Protein 4D6G (pdb70)

Structure (mmCIF, N/CA/C/O backbone):
data_4D6G
#
_entry.id   4D6G
#
_cell.length_a   92.250
_cell.length_b   154.020
_cell.length_c   96.660
_cell.angle_alpha   90.00
_cell.angle_beta   90.00
_cell.angle_gamma   90.00
#
_symmetry.space_group_name_H-M   'C 2 2 21'
#
loop_
_entity.id
_entity.type
_entity.pdbx_description
1 polymer 'GLYCOSIDE HYDROLASE'
2 branched alpha-L-fucopyranose-(1-2)-[2-acetamido-2-deoxy-alpha-D-galactopyranose-(1-3)]alpha-D-galactopyranose
3 non-polymer 1,2-ETHANEDIOL
4 water water
#
loop_
_atom_site.group_PDB
_atom_site.id
_atom_site.type_symbol
_atom_site.label_atom_id
_atom_site.label_alt_id
_atom_site.label_comp_id
_atom_site.label_asym_id
_atom_site.label_entity_id
_atom_site.label_seq_id
_atom_site.pdbx_PDB_ins_code
_atom_site.Cartn_x
_atom_site.Cartn_y
_atom_site.Cartn_z
_atom_site.occupancy
_atom_site.B_iso_or_equiv
_atom_site.auth_seq_id
_atom_site.auth_comp_id
_atom_site.auth_asym_id
_atom_site.auth_atom_id
_atom_site.pdbx_PDB_model_num
ATOM 1 N N . GLU A 1 1 ? 44.079 6.074 -16.678 1.00 26.92 421 GLU A N 1
ATOM 2 C CA . GLU A 1 1 ? 43.562 6.726 -15.434 1.00 25.70 421 GLU A CA 1
ATOM 3 C C . GLU A 1 1 ? 44.360 6.286 -14.201 1.00 24.78 421 GLU A C 1
ATOM 4 O O . GLU A 1 1 ? 44.679 5.111 -14.016 1.00 26.26 421 GLU A O 1
ATOM 6 N N . VAL A 1 2 ? 44.675 7.253 -13.356 1.00 22.65 422 VAL A N 1
ATOM 7 C CA . VAL A 1 2 ? 45.368 7.019 -12.100 1.00 20.74 422 VAL A CA 1
ATOM 8 C C . VAL A 1 2 ? 44.318 6.596 -11.062 1.00 18.85 422 VAL A C 1
ATOM 9 O O . VAL A 1 2 ? 43.209 7.137 -11.061 1.00 18.56 422 VAL A O 1
ATOM 13 N N . ASP A 1 3 ? 44.644 5.652 -10.182 1.00 16.93 423 ASP A N 1
ATOM 14 C CA . ASP A 1 3 ? 43.696 5.237 -9.148 1.00 16.57 423 ASP A CA 1
ATOM 15 C C . ASP A 1 3 ? 43.239 6.464 -8.343 1.00 14.97 423 ASP A C 1
ATOM 16 O O . ASP A 1 3 ? 44.047 7.281 -7.911 1.00 14.38 423 ASP A O 1
ATOM 21 N N . LYS A 1 4 ? 41.937 6.575 -8.129 1.00 13.93 424 LYS A N 1
ATOM 22 C CA . LYS A 1 4 ? 41.366 7.668 -7.344 1.00 13.31 424 LYS A CA 1
ATOM 23 C C . LYS A 1 4 ? 41.761 7.586 -5.884 1.00 11.72 424 LYS A C 1
ATOM 24 O O . LYS A 1 4 ? 41.763 6.491 -5.300 1.00 13.02 424 LYS A O 1
ATOM 30 N N . ARG A 1 5 ? 42.034 8.732 -5.264 1.00 10.07 425 ARG A N 1
ATOM 31 C CA . ARG A 1 5 ? 42.428 8.734 -3.869 1.00 10.55 425 ARG A CA 1
ATOM 32 C C . ARG A 1 5 ? 41.280 8.483 -2.896 1.00 10.42 425 ARG A C 1
ATOM 33 O O . ARG A 1 5 ? 41.513 8.086 -1.759 1.00 11.68 425 ARG A O 1
ATOM 41 N N . ARG A 1 6 ? 40.055 8.732 -3.352 1.00 9.77 426 ARG A N 1
ATOM 42 C CA . ARG A 1 6 ? 38.844 8.435 -2.590 1.00 10.04 426 ARG A CA 1
ATOM 43 C C . ARG A 1 6 ? 37.700 8.300 -3.576 1.00 9.56 426 ARG A C 1
ATOM 44 O O . ARG A 1 6 ? 37.787 8.736 -4.725 1.00 9.78 426 ARG A O 1
ATOM 52 N N . GLU A 1 7 ? 36.617 7.683 -3.118 1.00 10.13 427 GLU A N 1
ATOM 53 C CA . GLU A 1 7 ? 35.373 7.656 -3.869 1.00 10.15 427 GLU A CA 1
ATOM 54 C C . GLU A 1 7 ? 34.506 8.822 -3.418 1.00 9.55 427 GLU A C 1
ATOM 55 O O . GLU A 1 7 ? 34.500 9.179 -2.231 1.00 10.15 427 GLU A O 1
ATOM 61 N N . ILE A 1 8 ? 33.800 9.395 -4.381 1.00 9.20 428 ILE A N 1
ATOM 62 C CA . ILE A 1 8 ? 32.783 10.400 -4.118 1.00 8.39 428 ILE A CA 1
ATOM 63 C C . ILE A 1 8 ? 31.602 10.010 -4.995 1.00 8.17 428 ILE A C 1
ATOM 64 O O . ILE A 1 8 ? 31.684 10.101 -6.198 1.00 9.64 428 ILE A O 1
ATOM 69 N N . ASN A 1 9 ? 30.532 9.512 -4.381 1.00 7.76 429 ASN A N 1
ATOM 70 C CA . ASN A 1 9 ? 29.323 9.135 -5.103 1.00 7.75 429 ASN A CA 1
ATOM 71 C C . ASN A 1 9 ? 28.168 8.997 -4.115 1.00 7.61 429 ASN A C 1
ATOM 72 O O . ASN A 1 9 ? 28.314 9.324 -2.939 1.00 7.71 429 ASN A O 1
ATOM 77 N N . ASN A 1 10 ? 27.025 8.524 -4.583 1.00 7.56 430 ASN A N 1
ATOM 78 C CA . ASN A 1 10 ? 25.869 8.447 -3.706 1.00 7.51 430 ASN A CA 1
ATOM 79 C C . ASN A 1 10 ? 26.107 7.599 -2.462 1.00 7.86 430 ASN A C 1
ATOM 80 O O . ASN A 1 10 ? 25.614 7.923 -1.380 1.00 7.87 430 ASN A O 1
ATOM 85 N N . GLU A 1 11 ? 26.848 6.506 -2.603 1.00 8.33 431 GLU A N 1
ATOM 86 C CA . GLU A 1 11 ? 27.158 5.634 -1.478 1.00 9.07 431 GLU A CA 1
ATOM 87 C C . GLU A 1 11 ? 28.308 6.141 -0.619 1.00 8.95 431 GLU A C 1
ATOM 88 O O . GLU A 1 11 ? 28.446 5.752 0.535 1.00 10.44 431 GLU A O 1
ATOM 94 N N . HIS A 1 12 ? 29.117 7.034 -1.198 1.00 8.64 432 HIS A N 1
ATOM 95 C CA . HIS A 1 12 ? 30.284 7.649 -0.557 1.00 8.87 432 HIS A CA 1
ATOM 96 C C . HIS A 1 12 ? 30.195 9.163 -0.705 1.00 7.74 432 HIS A C 1
ATOM 97 O O . HIS A 1 12 ? 30.990 9.765 -1.425 1.00 8.98 432 HIS A O 1
ATOM 104 N N . PRO A 1 13 ? 29.196 9.772 -0.071 1.00 7.19 433 PRO A N 1
ATOM 105 C CA . PRO A 1 13 ? 29.052 11.204 -0.210 1.00 6.87 433 PRO A CA 1
ATOM 106 C C . PRO A 1 13 ? 30.188 11.943 0.503 1.00 6.55 433 PRO A C 1
ATOM 107 O O . PRO A 1 13 ? 31.030 11.321 1.176 1.00 7.50 433 PRO A O 1
ATOM 111 N N . LEU A 1 14 ? 30.223 13.256 0.332 1.00 6.48 434 LEU A N 1
ATOM 112 C CA . LEU A 1 14 ? 31.313 14.048 0.863 1.00 6.17 434 LEU A CA 1
ATOM 113 C C . LEU A 1 14 ? 30.784 15.297 1.567 1.00 6.06 434 LEU A C 1
ATOM 114 O O . LEU A 1 14 ? 30.091 16.117 0.945 1.00 6.58 434 LEU A O 1
ATOM 119 N N . LEU A 1 15 ? 31.158 15.455 2.832 1.00 5.89 435 LEU A N 1
ATOM 120 C CA . LEU A 1 15 ? 30.950 16.684 3.597 1.00 6.14 435 LEU A CA 1
ATOM 121 C C . LEU A 1 15 ? 32.294 17.368 3.737 1.00 6.20 435 LEU A C 1
ATOM 122 O O . LEU A 1 15 ? 33.202 16.840 4.370 1.00 6.99 435 LEU A O 1
ATOM 127 N N . MET A 1 16 ? 32.422 18.530 3.107 1.00 6.07 436 MET A N 1
ATOM 128 C CA . MET A 1 16 ? 33.595 19.344 3.258 1.00 5.96 436 MET A CA 1
ATOM 129 C C . MET A 1 16 ? 33.538 20.044 4.616 1.00 6.43 436 MET A C 1
ATOM 130 O O . MET A 1 16 ? 32.486 20.536 5.006 1.00 6.63 436 MET A O 1
ATOM 135 N N A MET A 1 17 ? 34.677 20.087 5.323 0.50 5.75 437 MET A N 1
ATOM 136 N N B MET A 1 17 ? 34.685 20.126 5.289 0.50 6.70 437 MET A N 1
ATOM 137 C CA A MET A 1 17 ? 34.773 20.647 6.676 0.50 5.95 437 MET A CA 1
ATOM 138 C CA B MET A 1 17 ? 34.776 20.643 6.643 0.50 7.68 437 MET A CA 1
ATOM 139 C C A MET A 1 17 ? 35.759 21.815 6.634 0.50 5.90 437 MET A C 1
ATOM 140 C C B MET A 1 17 ? 35.760 21.812 6.633 0.50 6.87 437 MET A C 1
ATOM 141 O O A MET A 1 17 ? 36.963 21.617 6.744 0.50 6.73 437 MET A O 1
ATOM 142 O O B MET A 1 17 ? 36.962 21.609 6.758 0.50 7.55 437 MET A O 1
ATOM 151 N N . PRO A 1 18 ? 35.268 23.039 6.438 1.00 6.75 438 PRO A N 1
ATOM 152 C CA . PRO A 1 18 ? 36.166 24.177 6.213 1.00 6.44 438 PRO A CA 1
ATOM 153 C C . PRO A 1 18 ? 36.881 24.653 7.458 1.00 6.26 438 PRO A C 1
ATOM 154 O O . PRO A 1 18 ? 36.289 24.719 8.547 1.00 7.78 438 PRO A O 1
ATOM 158 N N . LEU A 1 19 ? 38.147 25.029 7.268 1.00 6.48 439 LEU A N 1
ATOM 159 C CA . LEU A 1 19 ? 38.980 25.663 8.287 1.00 6.55 439 LEU A CA 1
ATOM 160 C C . LEU A 1 19 ? 39.662 26.848 7.606 1.00 5.99 439 LEU A C 1
ATOM 161 O O . LEU A 1 19 ? 40.418 26.662 6.647 1.00 6.22 439 LEU A O 1
ATOM 166 N N . TYR A 1 20 ? 39.362 28.064 8.075 1.00 5.61 440 TYR A N 1
ATOM 167 C CA . TYR A 1 20 ? 39.815 29.312 7.465 1.00 5.63 440 TYR A CA 1
ATOM 168 C C . TYR A 1 20 ? 40.995 29.894 8.237 1.00 5.71 440 TYR A C 1
ATOM 169 O O . TYR A 1 20 ? 40.880 30.189 9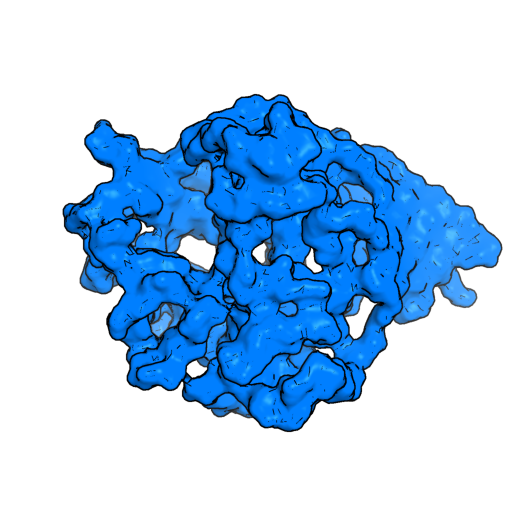.422 1.00 6.18 440 TYR A O 1
ATOM 178 N N . ALA A 1 21 ? 42.124 30.041 7.546 1.00 6.07 441 ALA A N 1
ATOM 179 C CA . ALA A 1 21 ? 43.349 30.552 8.158 1.00 6.08 441 ALA A CA 1
ATOM 180 C C . ALA A 1 21 ? 43.148 31.928 8.782 1.00 6.68 441 ALA A C 1
ATOM 181 O O . ALA A 1 21 ? 42.578 32.832 8.170 1.00 6.79 441 ALA A O 1
ATOM 183 N N . ASN A 1 22 ? 43.726 32.096 9.972 1.00 6.86 442 ASN A N 1
ATOM 184 C CA . ASN A 1 22 ? 43.736 33.381 10.641 1.00 7.02 442 ASN A CA 1
ATOM 185 C C . ASN A 1 22 ? 44.999 34.151 10.262 1.00 7.47 442 ASN A C 1
ATOM 186 O O . ASN A 1 22 ? 46.094 33.896 10.789 1.00 7.64 442 ASN A O 1
ATOM 191 N N . GLY A 1 23 ? 44.850 35.058 9.312 1.00 8.00 443 GLY A N 1
ATOM 192 C CA . GLY A 1 23 ? 46.001 35.797 8.789 1.00 7.95 443 GLY A CA 1
ATOM 193 C C . GLY A 1 23 ? 46.609 36.780 9.772 1.00 8.23 443 GLY A C 1
ATOM 194 O O . GLY A 1 23 ? 47.804 37.061 9.743 1.00 9.64 443 GLY A O 1
ATOM 195 N N . GLU A 1 24 ? 45.775 37.317 10.652 1.00 9.12 444 GLU A N 1
ATOM 196 C CA . GLU A 1 24 ? 46.262 38.212 11.694 1.00 10.62 444 GLU A CA 1
ATOM 197 C C . GLU A 1 24 ? 47.216 37.482 12.637 1.00 10.28 444 GLU A C 1
ATOM 198 O O . GLU A 1 24 ? 48.298 37.984 12.971 1.00 12.42 444 GLU A O 1
ATOM 204 N N . GLU A 1 25 ? 46.844 36.278 13.053 1.00 9.94 445 GLU A N 1
ATOM 205 C CA . GLU A 1 25 ? 47.692 35.480 13.920 1.00 9.79 445 GLU A CA 1
ATOM 206 C C . GLU A 1 25 ? 48.885 34.890 13.181 1.00 9.70 445 GLU A C 1
ATOM 207 O O . GLU A 1 25 ? 49.962 34.748 13.761 1.00 10.26 445 GLU A O 1
ATOM 213 N N . PHE A 1 26 ? 48.726 34.626 11.883 1.00 8.88 446 PHE A N 1
ATOM 214 C CA . PHE A 1 26 ? 49.858 34.225 11.058 1.00 8.65 446 PHE A CA 1
ATOM 215 C C . PHE A 1 26 ? 50.952 35.297 11.082 1.00 9.99 446 PHE A C 1
ATOM 216 O O . PHE A 1 26 ? 52.148 34.990 11.191 1.00 10.73 446 PHE A O 1
ATOM 224 N N . ASN A 1 27 ? 50.559 36.563 11.001 1.00 10.99 447 ASN A N 1
ATOM 225 C CA . ASN A 1 27 ? 51.509 37.687 11.091 1.00 12.62 447 ASN A CA 1
ATOM 226 C C . ASN A 1 27 ? 52.201 37.761 12.451 1.00 13.48 447 ASN A C 1
ATOM 227 O O . ASN A 1 27 ? 53.244 38.400 12.578 1.00 15.59 447 ASN A O 1
ATOM 232 N N . GLN A 1 28 ? 51.649 37.099 13.454 1.00 13.57 448 GLN A N 1
ATOM 233 C CA . GLN A 1 28 ? 52.252 37.007 14.767 1.00 14.73 448 GLN A CA 1
ATOM 234 C C . GLN A 1 28 ? 52.968 35.672 15.009 1.00 14.32 448 GLN A C 1
ATOM 235 O O . GLN A 1 28 ? 53.374 35.361 16.147 1.00 16.81 448 GLN A O 1
ATOM 241 N N . GLY A 1 29 ? 53.180 34.894 13.953 1.00 13.66 449 GLY A N 1
ATOM 242 C CA . GLY A 1 29 ? 53.953 33.663 14.051 1.00 13.58 449 GLY A CA 1
ATOM 243 C C . GLY A 1 29 ? 53.169 32.433 14.476 1.00 13.38 449 GLY A C 1
ATOM 244 O O . GLY A 1 29 ? 53.748 31.400 14.750 1.00 15.28 449 GLY A O 1
ATOM 245 N N . LYS A 1 30 ? 51.836 32.530 14.484 1.00 11.97 450 LYS A N 1
ATOM 246 C CA . LYS A 1 30 ? 50.982 31.426 14.907 1.00 11.43 450 LYS A CA 1
ATOM 247 C C . LYS A 1 30 ? 50.228 30.854 13.707 1.00 10.22 450 LYS A C 1
ATOM 248 O O . LYS A 1 30 ? 49.945 31.573 12.749 1.00 11.72 450 LYS A O 1
ATOM 254 N N . TYR A 1 31 ? 49.907 29.569 13.782 1.00 8.70 451 TYR A N 1
ATOM 255 C CA . TYR A 1 31 ? 49.184 28.837 12.732 1.00 8.40 451 TYR A CA 1
ATOM 256 C C . TYR A 1 31 ? 47.852 28.425 13.288 1.00 8.15 451 TYR A C 1
ATOM 257 O O . TYR A 1 31 ? 47.731 27.404 13.969 1.00 9.03 451 TYR A O 1
ATOM 266 N N . THR A 1 32 ? 46.850 29.251 13.014 1.00 7.77 452 THR A N 1
ATOM 267 C CA . THR A 1 32 ? 45.529 29.107 13.616 1.00 7.61 452 THR A CA 1
ATOM 268 C C . THR A 1 32 ? 44.434 29.392 12.610 1.00 7.47 452 THR A C 1
ATOM 269 O O . THR A 1 32 ? 44.680 29.885 11.508 1.00 7.68 452 THR A O 1
ATOM 273 N N . PHE A 1 33 ? 43.219 29.075 13.036 1.00 7.32 453 PHE A N 1
ATOM 274 C CA . PHE A 1 33 ? 42.030 29.237 12.224 1.00 6.72 453 PHE A CA 1
ATOM 275 C C . PHE A 1 33 ? 41.049 30.172 12.896 1.00 6.69 453 PHE A C 1
ATOM 276 O O . PHE A 1 33 ? 40.859 30.111 14.120 1.00 7.49 453 PHE A O 1
ATOM 284 N N . TRP A 1 34 ? 40.370 31.012 12.113 1.00 6.50 454 TRP A N 1
ATOM 285 C CA . TRP A 1 34 ? 39.289 31.847 12.626 1.00 6.91 454 TRP A CA 1
ATOM 286 C C . TRP A 1 34 ? 38.242 30.949 13.280 1.00 7.28 454 TRP A C 1
ATOM 287 O O . TRP A 1 34 ? 37.782 29.973 12.685 1.00 8.25 454 TRP A O 1
ATOM 298 N N . GLY A 1 35 ? 37.844 31.317 14.492 1.00 7.72 455 GLY A N 1
ATOM 299 C CA . GLY A 1 35 ? 36.866 30.546 15.261 1.00 9.01 455 GLY A CA 1
ATOM 300 C C . GLY A 1 35 ? 37.484 29.538 16.206 1.00 8.75 455 GLY A C 1
ATOM 301 O O . GLY A 1 35 ? 36.779 28.938 16.995 1.00 10.33 455 GLY A O 1
ATOM 302 N N . GLY A 1 36 ? 38.802 29.335 16.147 1.00 8.11 456 GLY A N 1
ATOM 303 C CA . GLY A 1 36 ? 39.500 28.571 17.160 1.00 8.36 456 GLY A CA 1
ATOM 304 C C . GLY A 1 36 ? 39.553 27.070 16.986 1.00 8.37 456 GLY A C 1
ATOM 305 O O . GLY A 1 36 ? 40.189 26.402 17.786 1.00 8.87 456 GLY A O 1
ATOM 306 N N . ASP A 1 37 ? 38.943 26.518 15.945 1.00 8.12 457 ASP A N 1
ATOM 307 C CA . ASP A 1 37 ? 39.144 25.122 15.628 1.00 8.30 457 ASP A CA 1
ATOM 308 C C . ASP A 1 37 ? 40.634 24.890 15.384 1.00 8.54 457 ASP A C 1
ATOM 309 O O . ASP A 1 37 ? 41.348 25.783 14.930 1.00 8.49 457 ASP A O 1
ATOM 314 N N . THR A 1 38 ? 41.084 23.682 15.658 1.00 9.35 458 THR A N 1
ATOM 315 C CA . THR A 1 38 ? 42.414 23.234 15.242 1.00 9.67 458 THR A CA 1
ATOM 316 C C . THR A 1 38 ? 42.226 22.068 14.277 1.00 9.48 458 THR A C 1
ATOM 317 O O . THR A 1 38 ? 41.198 21.399 14.300 1.00 10.27 458 THR A O 1
ATOM 321 N N . LEU A 1 39 ? 43.201 21.810 13.423 1.00 9.41 459 LEU A N 1
ATOM 322 C CA . LEU A 1 39 ? 43.064 20.733 12.438 1.00 10.01 459 LEU A CA 1
ATOM 323 C C . LEU A 1 39 ? 42.858 19.381 13.132 1.00 10.24 459 LEU A C 1
ATOM 324 O O . LEU A 1 39 ? 41.918 18.648 12.826 1.00 10.33 459 LEU A O 1
ATOM 329 N N . THR A 1 40 ? 43.744 19.062 14.072 1.00 10.43 460 THR A N 1
ATOM 330 C CA . THR A 1 40 ? 43.699 17.781 14.795 1.00 11.79 460 THR A CA 1
ATOM 331 C C . THR A 1 40 ? 42.455 17.670 15.656 1.00 12.30 460 THR A C 1
ATOM 332 O O . THR A 1 40 ? 41.799 16.631 15.698 1.00 12.76 460 THR A O 1
ATOM 336 N N . GLY A 1 41 ? 42.145 18.738 16.366 1.00 12.89 461 GLY A N 1
ATOM 337 C CA . GLY A 1 41 ? 40.997 18.734 17.254 1.00 13.46 461 GLY A CA 1
ATOM 338 C C . GLY A 1 41 ? 39.682 18.634 16.521 1.00 13.45 461 GLY A C 1
ATOM 339 O O . GLY A 1 41 ? 38.760 17.926 16.961 1.00 14.84 461 GLY A O 1
ATOM 340 N N . LYS A 1 42 ? 39.582 19.324 15.396 1.00 12.93 462 LYS A N 1
ATOM 341 C CA . LYS A 1 42 ? 38.370 19.271 14.583 1.00 12.99 462 LYS A CA 1
ATOM 342 C C . LYS A 1 42 ? 38.179 17.837 14.083 1.00 12.26 462 LYS A C 1
ATOM 343 O O . LYS A 1 42 ? 37.101 17.263 14.172 1.00 12.98 462 LYS A O 1
ATOM 349 N N . TRP A 1 43 ? 39.235 17.266 13.523 1.00 11.12 463 TRP A N 1
ATOM 350 C CA . TRP A 1 43 ? 39.154 15.915 13.000 1.00 11.40 463 TRP A CA 1
ATOM 351 C C . TRP A 1 43 ? 38.765 14.926 14.089 1.00 12.18 463 TRP A C 1
ATOM 352 O O . TRP A 1 43 ? 37.878 14.092 13.903 1.00 12.29 463 TRP A O 1
ATOM 363 N N . GLU A 1 44 ? 39.439 15.016 15.233 1.00 13.22 464 GLU A N 1
ATOM 364 C CA . GLU A 1 44 ? 39.137 14.104 16.330 1.00 15.11 464 GLU A CA 1
ATOM 365 C C . GLU A 1 44 ? 37.696 14.151 16.728 1.00 15.54 464 GLU A C 1
ATOM 366 O O . GLU A 1 44 ? 37.135 13.102 17.071 1.00 17.92 464 GLU A O 1
ATOM 372 N N A ASN A 1 45 ? 37.107 15.359 16.708 0.50 15.21 465 ASN A N 1
ATOM 373 N N B ASN A 1 45 ? 37.086 15.317 16.689 0.50 15.45 465 ASN A N 1
ATOM 374 C CA A ASN A 1 45 ? 35.702 15.610 17.119 0.50 15.15 465 ASN A CA 1
ATOM 375 C CA B ASN A 1 45 ? 35.729 15.437 17.168 0.50 15.66 465 ASN A CA 1
ATOM 376 C C A ASN A 1 45 ? 34.703 15.024 16.132 0.50 14.93 465 ASN A C 1
ATOM 377 C C B ASN A 1 45 ? 34.669 15.166 16.085 0.50 15.31 465 ASN A C 1
ATOM 378 O O A ASN A 1 45 ? 33.583 14.720 16.524 0.50 15.21 465 ASN A O 1
ATOM 379 O O B ASN A 1 45 ? 33.468 15.240 16.350 0.50 15.98 465 ASN A O 1
ATOM 388 N N . ILE A 1 46 ? 35.096 14.835 14.870 1.00 14.05 466 ILE A N 1
ATOM 389 C CA . ILE A 1 46 ? 34.151 14.339 13.870 1.00 14.04 466 ILE A CA 1
ATOM 390 C C . ILE A 1 46 ? 33.733 12.932 14.292 1.00 14.39 466 ILE A C 1
ATOM 391 O O . ILE A 1 46 ? 34.583 12.101 14.544 1.00 14.09 466 ILE A O 1
ATOM 396 N N . PRO A 1 47 ? 32.420 12.652 14.373 1.00 15.13 467 PRO A N 1
ATOM 397 C CA . PRO A 1 47 ? 32.014 11.315 14.791 1.00 16.08 467 PRO A CA 1
ATOM 398 C C . PRO A 1 47 ? 32.637 10.241 13.904 1.00 15.47 467 PRO A C 1
ATOM 399 O O . PRO A 1 47 ? 32.770 10.428 12.687 1.00 14.40 467 PRO A O 1
ATOM 403 N N . ASP A 1 48 ? 33.004 9.105 14.484 1.00 16.33 468 ASP A N 1
ATOM 404 C CA . ASP A 1 48 ? 33.719 8.082 13.730 1.00 16.80 468 ASP A CA 1
ATOM 405 C C . ASP A 1 48 ? 32.900 7.554 12.549 1.00 15.13 468 ASP A C 1
ATOM 406 O O . ASP A 1 48 ? 33.473 7.188 11.527 1.00 15.86 468 ASP A O 1
ATOM 411 N N . ASP A 1 49 ? 31.574 7.561 12.650 1.00 14.05 469 ASP A N 1
ATOM 412 C CA . ASP A 1 49 ? 30.745 7.108 11.531 1.00 13.69 469 ASP A CA 1
ATOM 413 C C . ASP A 1 49 ? 30.823 8.046 10.333 1.00 12.52 469 ASP A C 1
ATOM 414 O O . ASP A 1 49 ? 30.610 7.617 9.200 1.00 13.32 469 ASP A O 1
ATOM 419 N N . LEU A 1 50 ? 31.138 9.320 10.591 1.00 11.69 470 LEU A N 1
ATOM 420 C CA . LEU A 1 50 ? 31.239 10.319 9.542 1.00 10.86 470 LEU A CA 1
ATOM 421 C C . LEU A 1 50 ? 32.644 10.476 8.968 1.00 10.80 470 LEU A C 1
ATOM 422 O O . LEU A 1 50 ? 32.800 10.992 7.869 1.00 10.48 470 LEU A O 1
ATOM 427 N N . LYS A 1 51 ? 33.669 10.057 9.698 1.00 10.89 471 LYS A N 1
ATOM 428 C CA . LYS A 1 51 ? 35.050 10.260 9.250 1.00 11.40 471 LYS A CA 1
ATOM 429 C C . LYS A 1 51 ? 35.333 9.751 7.830 1.00 10.93 471 LYS A C 1
ATOM 430 O O . LYS A 1 51 ? 36.043 10.411 7.087 1.00 12.56 471 LYS A O 1
ATOM 436 N N . PRO A 1 52 ? 34.764 8.606 7.414 1.00 10.66 472 PRO A N 1
ATOM 437 C CA . PRO A 1 52 ? 35.048 8.157 6.038 1.00 10.83 472 PRO A CA 1
ATOM 438 C C . PRO A 1 52 ? 34.480 9.028 4.936 1.00 9.59 472 PRO A C 1
ATOM 439 O O . PRO A 1 52 ? 34.817 8.841 3.777 1.00 10.17 472 PRO A O 1
ATOM 443 N N . TYR A 1 53 ? 33.604 9.956 5.306 1.00 8.68 473 TYR A N 1
ATOM 444 C CA . TYR A 1 53 ? 32.833 10.745 4.356 1.00 8.37 473 TYR A CA 1
ATOM 445 C C . TYR A 1 53 ? 33.066 12.250 4.514 1.00 7.86 473 TYR A C 1
ATOM 446 O O . TYR A 1 53 ? 32.375 13.039 3.902 1.00 8.78 473 TYR A O 1
ATOM 455 N N A THR A 1 54 ? 34.041 12.618 5.336 0.50 8.18 474 THR A N 1
ATOM 456 N N B THR A 1 54 ? 34.034 12.614 5.351 0.50 7.88 474 THR A N 1
ATOM 457 C CA A THR A 1 54 ? 34.335 14.005 5.658 0.50 8.49 474 THR A CA 1
ATOM 458 C CA B THR A 1 54 ? 34.358 14.002 5.646 0.50 7.90 474 THR A CA 1
ATOM 459 C C A THR A 1 54 ? 35.791 14.318 5.317 0.50 8.45 474 THR A C 1
ATOM 460 C C B THR A 1 54 ? 35.804 14.307 5.285 0.50 8.16 474 THR A C 1
ATOM 461 O O A THR A 1 54 ? 36.672 13.503 5.556 0.50 9.63 474 THR A O 1
ATOM 462 O O B THR A 1 54 ? 36.692 13.485 5.483 0.50 9.39 474 THR A O 1
ATOM 469 N N . VAL A 1 55 ? 36.044 15.503 4.764 1.00 7.46 475 VAL A N 1
ATOM 470 C CA . VAL A 1 55 ? 37.400 15.913 4.404 1.00 7.71 475 VAL A CA 1
ATOM 471 C C . VAL A 1 55 ? 37.598 17.340 4.883 1.00 7.46 475 VAL A C 1
ATOM 472 O O . VAL A 1 55 ? 36.726 18.177 4.678 1.00 8.52 475 VAL A O 1
ATOM 476 N N . ILE A 1 56 ? 38.733 17.595 5.538 1.00 7.15 476 ILE A N 1
ATOM 477 C CA . ILE A 1 56 ? 39.088 18.934 5.972 1.00 7.63 476 ILE A CA 1
ATOM 478 C C . ILE A 1 56 ? 39.425 19.787 4.758 1.00 6.80 476 ILE A C 1
ATOM 479 O O . ILE A 1 56 ? 40.251 19.391 3.945 1.00 8.53 476 ILE A O 1
ATOM 484 N N . GLN A 1 57 ? 38.757 20.933 4.620 1.00 5.86 477 GLN A N 1
ATOM 485 C CA . GLN A 1 57 ? 39.009 21.873 3.532 1.00 5.41 477 GLN A CA 1
ATOM 486 C C . GLN A 1 57 ? 39.682 23.110 4.093 1.00 5.81 477 GLN A C 1
ATOM 487 O O . GLN A 1 57 ? 39.059 23.915 4.782 1.00 6.76 477 GLN A O 1
ATOM 493 N N . LEU A 1 58 ? 40.970 23.259 3.827 1.00 5.79 478 LEU A N 1
ATOM 494 C CA . LEU A 1 58 ? 41.699 24.444 4.280 1.00 5.94 478 LEU A CA 1
ATOM 495 C C . LEU A 1 58 ? 41.393 25.596 3.325 1.00 5.77 478 LEU A C 1
ATOM 496 O O . LEU A 1 58 ? 41.345 25.388 2.106 1.00 6.40 478 LEU A O 1
ATOM 501 N N . HIS A 1 59 ? 41.230 26.796 3.882 1.00 5.82 479 HIS A N 1
ATOM 502 C CA . HIS A 1 59 ? 40.963 28.010 3.114 1.00 5.65 479 HIS A CA 1
ATOM 503 C C . HIS A 1 59 ? 41.925 29.081 3.600 1.00 5.81 479 HIS A C 1
ATOM 504 O O . HIS A 1 59 ? 42.133 29.198 4.800 1.00 6.09 479 HIS A O 1
ATOM 511 N N . PRO A 1 60 ? 42.538 29.852 2.683 1.00 5.80 480 PRO A N 1
ATOM 512 C CA . PRO A 1 60 ? 43.584 30.798 3.093 1.00 6.11 480 PRO A CA 1
ATOM 513 C C . PRO A 1 60 ? 43.070 32.136 3.654 1.00 5.86 480 PRO A C 1
ATOM 514 O O . PRO A 1 60 ? 43.878 32.928 4.131 1.00 6.47 480 PRO A O 1
ATOM 518 N N . ASP A 1 61 ? 41.760 32.358 3.568 1.00 5.58 481 ASP A N 1
ATOM 519 C CA . ASP A 1 61 ? 41.077 33.508 4.121 1.00 5.70 481 ASP A CA 1
ATOM 520 C C . ASP A 1 61 ? 41.934 34.770 3.991 1.00 5.82 481 ASP A C 1
ATOM 521 O O . ASP A 1 61 ? 42.222 35.192 2.862 1.00 6.15 481 ASP A O 1
ATOM 526 N N . ASP A 1 62 ? 42.329 35.381 5.108 1.00 5.84 482 ASP A N 1
ATOM 527 C CA . ASP A 1 62 ? 43.037 36.651 5.120 1.00 6.14 482 ASP A CA 1
ATOM 528 C C . ASP A 1 62 ? 44.534 36.500 5.406 1.00 6.53 482 ASP A C 1
ATOM 529 O O . ASP A 1 62 ? 45.165 37.417 5.928 1.00 7.00 482 ASP A O 1
ATOM 534 N N . LEU A 1 63 ? 45.137 35.381 5.015 1.00 6.18 483 LEU A N 1
ATOM 535 C CA . LEU A 1 63 ? 46.591 35.309 5.006 1.00 6.61 483 LEU A CA 1
ATOM 536 C C . LEU A 1 63 ? 47.137 36.486 4.186 1.00 6.84 483 LEU A C 1
ATOM 537 O O . LEU A 1 63 ? 46.515 36.960 3.218 1.00 6.93 483 LEU A O 1
ATOM 542 N N . PRO A 1 64 ? 48.329 36.967 4.552 1.00 6.84 484 PRO A N 1
ATOM 543 C CA . PRO A 1 64 ? 48.885 38.094 3.808 1.00 7.32 484 PRO A CA 1
ATOM 544 C C . PRO A 1 64 ? 49.007 37.832 2.309 1.00 6.47 484 PRO A C 1
ATOM 545 O O . PRO A 1 64 ? 49.375 36.729 1.881 1.00 7.20 484 PRO A O 1
ATOM 549 N N . LYS A 1 65 ? 48.739 38.878 1.539 1.00 6.72 485 LYS A N 1
ATOM 550 C CA . LYS A 1 65 ? 48.771 38.838 0.094 1.00 8.23 485 LYS A CA 1
ATOM 551 C C . LYS A 1 65 ? 50.173 39.017 -0.475 1.00 6.26 485 LYS A C 1
ATOM 552 O O . LYS A 1 65 ? 50.506 40.056 -1.017 1.00 6.58 485 LYS A O 1
ATOM 558 N N A ARG A 1 66 ? 50.988 37.957 -0.274 0.50 6.17 486 ARG A N 1
ATOM 559 N N B ARG A 1 66 ? 50.996 37.976 -0.319 0.50 7.42 486 ARG A N 1
ATOM 560 C CA A ARG A 1 66 ? 52.410 37.982 -0.632 0.50 6.26 486 ARG A CA 1
ATOM 561 C CA B ARG A 1 66 ? 52.319 38.020 -0.914 0.50 8.23 486 ARG A CA 1
ATOM 562 C C A ARG A 1 66 ? 52.836 36.569 -0.951 0.50 6.22 486 ARG A C 1
ATOM 563 C C B ARG A 1 66 ? 52.815 36.594 -1.002 0.50 7.26 486 ARG A C 1
ATOM 564 O O A ARG A 1 66 ? 52.265 35.620 -0.418 0.50 6.31 486 ARG A O 1
ATOM 565 O O B ARG A 1 66 ? 52.263 35.670 -0.392 0.50 7.35 486 ARG A O 1
ATOM 580 N N . ASP A 1 67 ? 53.851 36.424 -1.794 1.00 6.71 487 ASP A N 1
ATOM 581 C CA . ASP A 1 67 ? 54.365 35.105 -2.097 1.00 6.56 487 ASP A CA 1
ATOM 582 C C . ASP A 1 67 ? 54.818 34.396 -0.841 1.00 6.80 487 ASP A C 1
ATOM 583 O O . ASP A 1 67 ? 55.469 34.989 0.021 1.00 7.88 487 ASP A O 1
ATOM 588 N N . GLY A 1 68 ? 54.500 33.114 -0.759 1.00 7.02 488 GLY A N 1
ATOM 589 C CA . GLY A 1 68 ? 54.978 32.254 0.306 1.00 7.42 488 GLY A CA 1
ATOM 590 C C . GLY A 1 68 ? 54.023 32.066 1.462 1.00 6.97 488 GLY A C 1
ATOM 591 O O . GLY A 1 68 ? 54.131 31.079 2.176 1.00 7.56 488 GLY A O 1
ATOM 592 N N . ALA A 1 69 ? 53.109 33.011 1.701 1.00 6.91 489 ALA A N 1
ATOM 593 C CA . ALA A 1 69 ? 52.280 32.941 2.906 1.00 7.27 489 ALA A CA 1
ATOM 594 C C . ALA A 1 69 ? 51.361 31.721 2.867 1.00 6.43 489 ALA A C 1
ATOM 595 O O . ALA A 1 69 ? 51.314 30.931 3.815 1.00 7.25 489 ALA A O 1
ATOM 597 N N . ALA A 1 70 ? 50.630 31.547 1.767 1.00 6.30 490 ALA A N 1
ATOM 598 C CA . ALA A 1 70 ? 49.750 30.384 1.627 1.00 6.36 490 ALA A CA 1
ATOM 599 C C . ALA A 1 70 ? 50.526 29.078 1.567 1.00 6.36 490 ALA A C 1
ATOM 600 O O . ALA A 1 70 ? 50.126 28.094 2.196 1.00 7.03 490 ALA A O 1
ATOM 602 N N . ARG A 1 71 ? 51.654 29.035 0.865 1.00 6.46 491 ARG A N 1
ATOM 603 C CA . ARG A 1 71 ? 52.434 27.796 0.863 1.00 6.89 491 ARG A CA 1
ATOM 604 C C . ARG A 1 71 ? 52.883 27.429 2.280 1.00 7.23 491 ARG A C 1
ATOM 605 O O . ARG A 1 71 ? 52.856 26.265 2.665 1.00 7.78 491 ARG A O 1
ATOM 613 N N . ASP A 1 72 ? 53.352 28.418 3.045 1.00 7.15 492 ASP A N 1
ATOM 614 C CA . ASP A 1 72 ? 53.864 28.190 4.397 1.00 8.00 492 ASP A CA 1
ATOM 615 C C . ASP A 1 72 ? 52.753 27.619 5.281 1.00 7.26 492 ASP A C 1
ATOM 616 O O . ASP A 1 72 ? 52.907 26.589 5.928 1.00 7.79 492 ASP A O 1
ATOM 621 N N . PHE A 1 73 ? 51.606 28.282 5.285 1.00 7.18 493 PHE A N 1
ATOM 622 C CA . PHE A 1 73 ? 50.479 27.863 6.090 1.00 6.94 493 PHE A CA 1
ATOM 623 C C . PHE A 1 73 ? 50.004 26.460 5.687 1.00 6.77 493 PHE A C 1
ATOM 624 O O . PHE A 1 73 ? 49.799 25.588 6.532 1.00 7.30 493 PHE A O 1
ATOM 632 N N . TYR A 1 74 ? 49.832 26.254 4.390 1.00 6.59 494 TYR A N 1
ATOM 633 C CA . TYR A 1 74 ? 49.374 24.972 3.893 1.00 6.72 494 TYR A CA 1
ATOM 634 C C . TYR A 1 74 ? 50.356 23.836 4.178 1.00 7.07 494 TYR A C 1
ATOM 635 O O . TYR A 1 74 ? 49.929 22.762 4.564 1.00 7.52 494 TYR A O 1
ATOM 644 N N A GLU A 1 75 ? 51.651 24.040 3.971 0.50 7.28 495 GLU A N 1
ATOM 645 N N B GLU A 1 75 ? 51.653 24.056 3.964 0.50 7.42 495 GLU A N 1
ATOM 646 C CA A GLU A 1 75 ? 52.592 22.972 4.269 0.50 7.60 495 GLU A CA 1
ATOM 647 C CA B GLU A 1 75 ? 52.645 23.029 4.269 0.50 7.79 495 GLU A CA 1
ATOM 648 C C A GLU A 1 75 ? 52.605 22.652 5.761 0.50 7.75 495 GLU A C 1
ATOM 649 C C B GLU A 1 75 ? 52.626 22.667 5.749 0.50 7.91 495 GLU A C 1
ATOM 650 O O A GLU A 1 75 ? 52.691 21.484 6.139 0.50 8.45 495 GLU A O 1
ATOM 651 O O B GLU A 1 75 ? 52.735 21.495 6.105 0.50 8.66 495 GLU A O 1
ATOM 662 N N . HIS A 1 76 ? 52.494 23.670 6.609 1.00 7.86 496 HIS A N 1
ATOM 663 C CA . HIS A 1 76 ? 52.397 23.436 8.056 1.00 8.10 496 HIS A CA 1
ATOM 664 C C . HIS A 1 76 ? 51.211 22.511 8.372 1.00 7.92 496 HIS A C 1
ATOM 665 O O . HIS A 1 76 ? 51.324 21.536 9.125 1.00 8.79 496 HIS A O 1
ATOM 672 N N . MET A 1 77 ? 50.056 22.831 7.792 1.00 7.55 497 MET A N 1
ATOM 673 C CA . MET A 1 77 ? 48.857 22.064 8.069 1.00 7.71 497 MET A CA 1
ATOM 674 C C . MET A 1 77 ? 48.869 20.692 7.417 1.00 7.75 497 MET A C 1
ATOM 675 O O . MET A 1 77 ? 48.353 19.748 8.006 1.00 9.12 497 MET A O 1
ATOM 680 N N . LEU A 1 78 ? 49.439 20.578 6.217 1.00 7.71 498 LEU A N 1
ATOM 681 C CA . LEU A 1 78 ? 49.589 19.268 5.587 1.00 8.52 498 LEU A CA 1
ATOM 682 C C . LEU A 1 78 ? 50.464 18.342 6.433 1.00 9.23 498 LEU A C 1
ATOM 683 O O . LEU A 1 78 ? 50.176 17.144 6.550 1.00 10.04 498 LEU A O 1
ATOM 688 N N . GLU A 1 79 ? 51.520 18.886 7.018 1.00 10.01 499 GLU A N 1
ATOM 689 C CA . GLU A 1 79 ? 52.363 18.112 7.944 1.00 11.38 499 GLU A CA 1
ATOM 690 C C . GLU A 1 79 ? 51.574 17.671 9.169 1.00 11.45 499 GLU A C 1
ATOM 691 O O . GLU A 1 79 ? 51.665 16.518 9.598 1.00 12.69 499 GLU A O 1
ATOM 697 N N . GLU A 1 80 ? 50.816 18.581 9.765 1.00 11.58 500 GLU A N 1
ATOM 698 C CA . GLU A 1 80 ? 49.994 18.217 10.903 1.00 12.27 500 GLU A CA 1
ATOM 699 C C . GLU A 1 80 ? 49.021 17.092 10.528 1.00 11.40 500 GLU A C 1
ATOM 700 O O . GLU A 1 80 ? 48.852 16.105 11.262 1.00 12.58 500 GLU A O 1
ATOM 706 N N . ALA A 1 81 ? 48.376 17.228 9.379 1.00 9.91 501 ALA A N 1
ATOM 707 C CA . ALA A 1 81 ? 47.438 16.207 8.906 1.00 9.48 501 ALA A CA 1
ATOM 708 C C . ALA A 1 81 ? 48.122 14.855 8.668 1.00 9.82 501 ALA A C 1
ATOM 709 O O . ALA A 1 81 ? 47.595 13.803 9.042 1.00 10.63 501 ALA A O 1
ATOM 711 N N . ALA A 1 82 ? 49.297 14.906 8.046 1.00 10.14 502 ALA A N 1
ATOM 712 C CA . ALA A 1 82 ? 50.037 13.699 7.681 1.00 11.44 502 ALA A CA 1
ATOM 713 C C . ALA A 1 82 ? 50.484 12.919 8.909 1.00 12.50 502 ALA A C 1
ATOM 714 O O . ALA A 1 82 ? 50.524 11.692 8.893 1.00 13.63 502 ALA A O 1
ATOM 716 N N . LYS A 1 83 ? 50.818 13.623 9.979 1.00 12.41 503 LYS A N 1
ATOM 717 C CA . LYS A 1 83 ? 51.462 13.002 11.134 1.00 13.54 503 LYS A CA 1
ATOM 718 C C . LYS A 1 83 ? 50.481 12.621 12.239 1.00 13.62 503 LYS A C 1
ATOM 719 O O . LYS A 1 83 ? 50.874 12.101 13.284 1.00 14.63 503 LYS A O 1
ATOM 725 N N . TYR A 1 84 ? 49.194 12.851 12.001 1.00 12.71 504 TYR A N 1
ATOM 726 C CA . TYR A 1 84 ? 48.181 12.611 12.997 1.00 13.43 504 TYR A CA 1
ATOM 727 C C . TYR A 1 84 ? 48.203 11.164 13.484 1.00 14.24 504 TYR A C 1
ATOM 728 O O . TYR A 1 84 ? 48.233 10.229 12.684 1.00 14.28 504 TYR A O 1
ATOM 737 N N . VAL A 1 85 ? 48.130 11.003 14.803 1.00 16.06 505 VAL A N 1
ATOM 738 C CA . VAL A 1 85 ? 48.069 9.676 15.449 1.00 18.42 505 VAL A CA 1
ATOM 739 C C . VAL A 1 85 ? 46.738 9.561 16.181 1.00 20.19 505 VAL A C 1
ATOM 740 O O . VAL A 1 85 ? 46.389 10.435 16.974 1.00 21.11 505 VAL A O 1
ATOM 744 N N . ASN A 1 86 ? 45.984 8.507 15.874 1.00 21.60 506 ASN A N 1
ATOM 745 C CA . ASN A 1 86 ? 44.743 8.195 16.574 1.00 23.83 506 ASN A CA 1
ATOM 746 C C . ASN A 1 86 ? 45.112 7.784 18.011 1.00 25.39 506 ASN A C 1
ATOM 747 O O . ASN A 1 86 ? 45.782 6.773 18.198 1.00 25.51 506 ASN A O 1
ATOM 752 N N . PRO A 1 87 ? 44.712 8.585 19.021 1.00 27.40 507 PRO A N 1
ATOM 753 C CA . PRO A 1 87 ? 45.155 8.331 20.399 1.00 28.79 507 PRO A CA 1
ATOM 754 C C . PRO A 1 87 ? 44.543 7.078 21.021 1.00 29.83 507 PRO A C 1
ATOM 755 O O . PRO A 1 87 ? 45.128 6.515 21.956 1.00 30.94 507 PRO A O 1
ATOM 759 N N . LYS A 1 88 ? 43.395 6.649 20.494 1.00 30.51 508 LYS A N 1
ATOM 760 C CA . LYS A 1 88 ? 42.745 5.412 20.933 1.00 30.91 508 LYS A CA 1
ATOM 761 C C . LYS A 1 88 ? 43.527 4.171 20.480 1.00 31.10 508 LYS A C 1
ATOM 762 O O . LYS A 1 88 ? 43.600 3.185 21.214 1.00 32.32 508 LYS A O 1
ATOM 764 N N . THR A 1 89 ? 44.119 4.225 19.285 1.00 30.77 509 THR A N 1
ATOM 765 C CA . THR A 1 89 ? 44.814 3.070 18.701 1.00 30.03 509 THR A CA 1
ATOM 766 C C . THR A 1 89 ? 46.330 3.232 18.588 1.00 28.84 509 THR A C 1
ATOM 767 O O . THR A 1 89 ? 47.047 2.249 18.385 1.00 29.56 509 THR A O 1
ATOM 771 N N . GLY A 1 90 ? 46.825 4.464 18.697 1.00 27.00 510 GLY A N 1
ATOM 772 C CA . GLY A 1 90 ? 48.255 4.721 18.603 1.00 25.47 510 GLY A CA 1
ATOM 773 C C . GLY A 1 90 ? 48.795 4.679 17.177 1.00 24.04 510 GLY A C 1
ATOM 774 O O . GLY A 1 90 ? 50.000 4.774 16.973 1.00 24.97 510 GLY A O 1
ATOM 775 N N . LYS A 1 91 ? 47.908 4.551 16.192 1.00 21.70 511 LYS A N 1
ATOM 776 C CA . LYS A 1 91 ? 48.313 4.403 14.794 1.00 20.61 511 LYS A CA 1
ATOM 777 C C . LYS A 1 91 ? 48.304 5.741 14.066 1.00 18.10 511 LYS A C 1
ATOM 778 O O . LYS A 1 91 ? 47.406 6.571 14.281 1.00 18.29 511 LYS A O 1
ATOM 784 N N . ASN A 1 92 ? 49.283 5.927 13.182 1.00 16.64 512 ASN A N 1
ATOM 785 C CA . ASN A 1 92 ? 49.284 7.085 12.268 1.00 16.28 512 ASN A CA 1
ATOM 786 C C . ASN A 1 92 ? 48.160 6.925 11.263 1.00 16.61 512 ASN A C 1
ATOM 787 O O . ASN A 1 92 ? 48.137 5.955 10.507 1.00 17.84 512 ASN A O 1
ATOM 792 N N . GLU A 1 93 ? 47.225 7.879 11.276 1.00 14.95 513 GLU A N 1
ATOM 793 C CA . GLU A 1 93 ? 46.047 7.852 10.410 1.00 15.38 513 GLU A CA 1
ATOM 794 C C . GLU A 1 93 ? 45.936 9.235 9.755 1.00 13.72 513 GLU A C 1
ATOM 795 O O . GLU A 1 93 ? 45.207 10.115 10.224 1.00 13.62 513 GLU A O 1
ATOM 801 N N . PRO A 1 94 ? 46.697 9.440 8.671 1.00 12.39 514 PRO A N 1
ATOM 802 C CA . PRO A 1 94 ? 46.725 10.749 8.031 1.00 11.12 514 PRO A CA 1
ATOM 803 C C . PRO A 1 94 ? 45.331 11.302 7.758 1.00 10.58 514 PRO A C 1
ATOM 804 O O . PRO A 1 94 ? 44.457 10.598 7.244 1.00 11.51 514 PRO A O 1
ATOM 808 N N . ILE A 1 95 ? 45.138 12.565 8.104 1.00 9.44 515 ILE A N 1
ATOM 809 C CA . ILE A 1 95 ? 43.861 13.244 7.958 1.00 9.47 515 ILE A CA 1
ATOM 810 C C . ILE A 1 95 ? 43.678 13.689 6.513 1.00 8.65 515 ILE A C 1
ATOM 811 O O . ILE A 1 95 ? 44.551 14.334 5.954 1.00 8.26 515 ILE A O 1
ATOM 816 N N . PRO A 1 96 ? 42.536 13.349 5.888 1.00 8.59 516 PRO A N 1
ATOM 817 C CA . PRO A 1 96 ? 42.305 13.748 4.504 1.00 8.28 516 PRO A CA 1
ATOM 818 C C . PRO A 1 96 ? 42.043 15.240 4.388 1.00 7.77 516 PRO A C 1
ATOM 819 O O . PRO A 1 96 ? 41.287 15.808 5.187 1.00 8.55 516 PRO A O 1
ATOM 823 N N . VAL A 1 97 ? 42.643 15.839 3.368 1.00 7.38 517 VAL A N 1
ATOM 824 C CA . VAL A 1 97 ? 42.630 17.274 3.168 1.00 7.51 517 VAL A CA 1
ATOM 825 C C . VAL A 1 97 ? 42.277 17.641 1.725 1.00 6.88 517 VAL A C 1
ATOM 826 O O . VAL A 1 97 ? 42.681 16.970 0.769 1.00 7.51 517 VAL A O 1
ATOM 830 N N . ILE A 1 98 ? 41.552 18.748 1.599 1.00 6.50 518 ILE A N 1
ATOM 831 C CA . ILE A 1 98 ? 41.379 19.487 0.360 1.00 6.51 518 ILE A CA 1
ATOM 832 C C . ILE A 1 98 ? 41.942 20.889 0.579 1.00 6.22 518 ILE A C 1
ATOM 833 O O . ILE A 1 98 ? 41.677 21.494 1.610 1.00 7.06 518 ILE A O 1
ATOM 838 N N . LEU A 1 99 ? 42.732 21.387 -0.381 1.00 5.75 519 LEU A N 1
ATOM 839 C CA . LEU A 1 99 ? 43.248 22.750 -0.322 1.00 5.83 519 LEU A CA 1
ATOM 840 C C . LEU A 1 99 ? 42.458 23.681 -1.216 1.00 5.40 519 LEU A C 1
ATOM 841 O O . LEU A 1 99 ? 42.220 23.357 -2.370 1.00 6.24 519 LEU A O 1
ATOM 846 N N . THR A 1 100 ? 42.106 24.860 -0.711 1.00 5.46 520 THR A N 1
ATOM 847 C CA . THR A 1 100 ? 41.521 25.914 -1.535 1.00 5.43 520 THR A CA 1
ATOM 848 C C . THR A 1 100 ? 42.665 26.586 -2.281 1.00 5.43 520 THR A C 1
ATOM 849 O O . THR A 1 100 ? 43.537 27.225 -1.673 1.00 6.27 520 THR A O 1
ATOM 853 N N . VAL A 1 101 ? 42.656 26.461 -3.604 1.00 5.48 521 VAL A N 1
ATOM 854 C CA . VAL A 1 101 ? 43.753 26.938 -4.434 1.00 5.44 521 VAL A CA 1
ATOM 855 C C . VAL A 1 101 ? 43.389 28.128 -5.295 1.00 5.56 521 VAL A C 1
ATOM 856 O O . VAL A 1 101 ? 44.289 28.768 -5.836 1.00 5.91 521 VAL A O 1
ATOM 860 N N . TYR A 1 102 ? 42.099 28.421 -5.459 1.00 5.28 522 TYR A N 1
ATOM 861 C CA . TYR A 1 102 ? 41.654 29.487 -6.342 1.00 5.62 522 TYR A CA 1
ATOM 862 C C . TYR A 1 102 ? 40.390 30.091 -5.779 1.00 4.81 522 TYR A C 1
ATOM 863 O O . TYR A 1 102 ? 39.452 29.385 -5.431 1.00 5.81 522 TYR A O 1
ATOM 872 N N . THR A 1 103 ? 40.368 31.418 -5.663 1.00 5.64 523 THR A N 1
ATOM 873 C CA . THR A 1 103 ? 39.189 32.134 -5.198 1.00 5.47 523 THR A CA 1
ATOM 874 C C . THR A 1 103 ? 39.321 33.576 -5.627 1.00 6.02 523 THR A C 1
ATOM 875 O O . THR A 1 103 ? 40.433 34.095 -5.746 1.00 6.22 523 THR A O 1
ATOM 879 N N . ALA A 1 104 ? 38.196 34.244 -5.867 1.00 6.24 524 ALA A N 1
ATOM 880 C CA . ALA A 1 104 ? 38.207 35.674 -6.185 1.00 6.86 524 ALA A CA 1
ATOM 881 C C . ALA A 1 104 ? 39.153 35.965 -7.371 1.00 6.48 524 ALA A C 1
ATOM 882 O O . ALA A 1 104 ? 39.900 36.953 -7.377 1.00 7.19 524 ALA A O 1
ATOM 884 N N . GLY A 1 105 ? 39.116 35.087 -8.375 1.00 6.45 525 GLY A N 1
ATOM 885 C CA . GLY A 1 105 ? 39.934 35.226 -9.564 1.00 6.38 525 GLY A CA 1
ATOM 886 C C . GLY A 1 105 ? 41.420 35.112 -9.335 1.00 6.48 525 GLY A C 1
ATOM 887 O O . GLY A 1 105 ? 42.193 35.444 -10.220 1.00 7.56 525 GLY A O 1
ATOM 888 N N . ASN A 1 106 ? 41.801 34.671 -8.130 1.00 6.43 526 ASN A N 1
ATOM 889 C CA . ASN A 1 106 ? 43.189 34.660 -7.691 1.00 6.15 526 ASN A CA 1
ATOM 890 C C . ASN A 1 106 ? 43.888 35.994 -7.929 1.00 6.75 526 ASN A C 1
ATOM 891 O O . ASN A 1 106 ? 45.110 36.047 -8.126 1.00 7.83 526 ASN A O 1
ATOM 896 N N . MET A 1 107 ? 43.160 37.093 -7.813 1.00 6.94 527 MET A N 1
ATOM 897 C CA . MET A 1 107 ? 43.819 38.378 -7.960 1.00 6.90 527 MET A CA 1
ATOM 898 C C . MET A 1 107 ? 44.759 38.574 -6.766 1.00 6.75 527 MET A C 1
ATOM 899 O O . MET A 1 107 ? 44.391 38.283 -5.625 1.00 6.58 527 MET A O 1
ATOM 904 N N . PRO A 1 108 ? 45.930 39.186 -7.011 1.00 6.67 528 PRO A N 1
ATOM 905 C CA . PRO A 1 108 ? 46.879 39.389 -5.918 1.00 6.72 528 PRO A CA 1
ATOM 906 C C . PRO A 1 108 ? 46.393 40.396 -4.887 1.00 6.92 528 PRO A C 1
ATOM 907 O O . PRO A 1 108 ? 46.927 40.447 -3.784 1.00 8.51 528 PRO A O 1
ATOM 911 N N . TYR A 1 109 ? 45.395 41.200 -5.257 1.00 7.03 529 TYR A N 1
ATOM 912 C CA . TYR A 1 109 ? 44.768 42.118 -4.330 1.00 7.74 529 TYR A CA 1
ATOM 913 C C . TYR A 1 109 ? 43.585 41.509 -3.596 1.00 7.21 529 TYR A C 1
ATOM 914 O O . TYR A 1 109 ? 43.018 42.173 -2.731 1.00 8.50 529 TYR A O 1
ATOM 923 N N . HIS A 1 110 ? 43.212 40.271 -3.936 1.00 7.14 530 HIS A N 1
ATOM 924 C CA . HIS A 1 110 ? 42.150 39.563 -3.230 1.00 7.14 530 HIS A CA 1
ATOM 925 C C . HIS A 1 110 ? 42.579 38.410 -2.347 1.00 6.72 530 HIS A C 1
ATOM 926 O O . HIS A 1 110 ? 41.941 38.165 -1.349 1.00 7.85 530 HIS A O 1
ATOM 933 N N . THR A 1 111 ? 43.619 37.665 -2.710 1.00 6.43 531 THR A N 1
ATOM 934 C CA . THR A 1 111 ? 43.898 36.429 -2.004 1.00 5.97 531 THR A CA 1
ATOM 935 C C . THR A 1 111 ? 45.351 36.011 -2.078 1.00 5.70 531 THR A C 1
ATOM 936 O O . THR A 1 111 ? 45.991 36.057 -3.131 1.00 6.29 531 THR A O 1
ATOM 940 N N . SER A 1 112 ? 45.834 35.501 -0.952 1.00 5.95 532 SER A N 1
ATOM 941 C CA . SER A 1 112 ? 47.113 34.806 -0.866 1.00 5.77 532 SER A CA 1
ATOM 942 C C . SER A 1 112 ? 47.188 33.565 -1.751 1.00 6.03 532 SER A C 1
ATOM 943 O O . SER A 1 112 ? 48.290 33.119 -2.078 1.00 5.82 532 SER A O 1
ATOM 946 N N . ALA A 1 113 ? 46.040 33.036 -2.168 1.00 5.67 533 ALA A N 1
ATOM 947 C CA . ALA A 1 113 ? 46.028 31.875 -3.060 1.00 6.13 533 ALA A CA 1
ATOM 948 C C . ALA A 1 113 ? 46.643 32.170 -4.418 1.00 5.78 533 ALA A C 1
ATOM 949 O O . ALA A 1 113 ? 47.009 31.240 -5.137 1.00 6.40 533 ALA A O 1
ATOM 951 N N . HIS A 1 114 ? 46.774 33.445 -4.787 1.00 5.77 534 HIS A N 1
ATOM 952 C CA . HIS A 1 114 ? 47.429 33.800 -6.036 1.00 5.72 534 HIS A CA 1
ATOM 953 C C . HIS A 1 114 ? 48.773 33.100 -6.174 1.00 6.09 534 HIS A C 1
ATOM 954 O O . HIS A 1 114 ? 49.142 32.667 -7.263 1.00 6.65 534 HIS A O 1
ATOM 961 N N . TRP A 1 115 ? 49.511 33.023 -5.065 1.00 5.68 535 TRP A N 1
ATOM 962 C CA . TRP A 1 115 ? 50.888 32.526 -5.063 1.00 6.24 535 TRP A CA 1
ATOM 963 C C . TRP A 1 115 ? 50.965 31.018 -4.752 1.00 5.90 535 TRP A C 1
ATOM 964 O O . TRP A 1 115 ? 51.763 30.569 -3.931 1.00 7.14 535 TRP A O 1
ATOM 975 N N . LEU A 1 116 ? 50.135 30.242 -5.440 1.00 6.85 536 LEU A N 1
ATOM 976 C CA . LEU A 1 116 ? 50.132 28.787 -5.358 1.00 6.84 536 LEU A CA 1
ATOM 977 C C . LEU A 1 116 ? 50.194 28.245 -6.787 1.00 7.01 536 LEU A C 1
ATOM 978 O O . LEU A 1 116 ? 49.187 28.188 -7.484 1.00 8.35 536 LEU A O 1
ATOM 983 N N . SER A 1 117 ? 51.380 27.873 -7.237 1.00 7.21 537 SER A N 1
ATOM 984 C CA . SER A 1 117 ? 51.559 27.414 -8.609 1.00 7.17 537 SER A CA 1
ATOM 985 C C . SER A 1 117 ? 51.076 25.977 -8.771 1.00 7.19 537 SER A C 1
ATOM 986 O O . SER A 1 117 ? 50.987 25.203 -7.807 1.00 6.92 537 SER A O 1
ATOM 989 N N A THR A 1 118 ? 50.773 25.626 -10.007 0.50 7.51 538 THR A N 1
ATOM 990 N N B THR A 1 118 ? 50.790 25.585 -10.002 0.50 7.56 538 THR A N 1
ATOM 991 C CA A THR A 1 118 ? 50.429 24.258 -10.337 0.50 8.26 538 THR A CA 1
ATOM 992 C CA B THR A 1 118 ? 50.453 24.181 -10.242 0.50 8.15 538 THR A CA 1
ATOM 993 C C A THR A 1 118 ? 51.594 23.309 -10.042 0.50 7.89 538 THR A C 1
ATOM 994 C C B THR A 1 118 ? 51.622 23.245 -9.972 0.50 8.05 538 THR A C 1
ATOM 995 O O A THR A 1 118 ? 51.374 22.174 -9.618 0.50 8.49 538 THR A O 1
ATOM 996 O O B THR A 1 118 ? 51.408 22.101 -9.583 0.50 8.71 538 THR A O 1
ATOM 1003 N N A SER A 1 119 ? 52.822 23.802 -10.204 0.50 8.04 539 SER A N 1
ATOM 1004 N N B SER A 1 119 ? 52.849 23.729 -10.139 0.50 8.36 539 SER A N 1
ATOM 1005 C CA A SER A 1 119 ? 54.015 23.038 -9.847 0.50 8.39 539 SER A CA 1
ATOM 1006 C CA B SER A 1 119 ? 54.003 22.911 -9.800 0.50 8.88 539 SER A CA 1
ATOM 1007 C C A SER A 1 119 ? 54.000 22.668 -8.364 0.50 7.71 539 SER A C 1
ATOM 1008 C C B SER A 1 119 ? 54.014 22.632 -8.314 0.50 8.06 539 SER A C 1
ATOM 1009 O O A SER A 1 119 ? 54.232 21.515 -7.996 0.50 8.22 539 SER A O 1
ATOM 1010 O O B SER A 1 119 ? 54.282 21.507 -7.885 0.50 8.29 539 SER A O 1
ATOM 1015 N N . TRP A 1 120 ? 53.710 23.640 -7.504 1.00 7.63 540 TRP A N 1
ATOM 1016 C CA . TRP A 1 120 ? 53.609 23.411 -6.070 1.00 7.09 540 TRP A CA 1
ATOM 1017 C C . TRP A 1 120 ? 52.480 22.419 -5.736 1.00 6.83 540 TRP A C 1
ATOM 1018 O O . TRP A 1 120 ? 52.656 21.525 -4.917 1.00 7.23 540 TRP A O 1
ATOM 1029 N N . ILE A 1 121 ? 51.325 22.584 -6.377 1.00 6.89 541 ILE A N 1
ATOM 1030 C CA . ILE A 1 121 ? 50.202 21.688 -6.146 1.00 6.94 541 ILE A CA 1
ATOM 1031 C C . ILE A 1 121 ? 50.605 20.246 -6.487 1.00 6.98 541 ILE A C 1
ATOM 1032 O O . ILE A 1 121 ? 50.304 19.316 -5.721 1.00 7.14 541 ILE A O 1
ATOM 1037 N N . ASP A 1 122 ? 51.255 20.053 -7.635 1.00 7.37 542 ASP A N 1
ATOM 1038 C CA . ASP A 1 122 ? 51.719 18.721 -8.034 1.00 7.89 542 ASP A CA 1
ATOM 1039 C C . ASP A 1 122 ? 52.656 18.142 -6.969 1.00 8.17 542 ASP A C 1
ATOM 1040 O O . ASP A 1 122 ? 52.545 16.986 -6.585 1.00 8.94 542 ASP A O 1
ATOM 1045 N N A LYS A 1 123 ? 53.603 18.953 -6.509 0.50 8.36 543 LYS A N 1
ATOM 1046 N N B LYS A 1 123 ? 53.599 18.956 -6.509 0.50 8.30 543 LYS A N 1
ATOM 1047 C CA A LYS A 1 123 ? 54.542 18.545 -5.457 0.50 9.01 543 LYS A CA 1
ATOM 1048 C CA B LYS A 1 123 ? 54.537 18.549 -5.460 0.50 8.88 543 LYS A CA 1
ATOM 1049 C C A LYS A 1 123 ? 53.810 18.124 -4.184 0.50 8.40 543 LYS A C 1
ATOM 1050 C C B LYS A 1 123 ? 53.808 18.125 -4.187 0.50 8.34 543 LYS A C 1
ATOM 1051 O O A LYS A 1 123 ? 54.157 17.133 -3.544 0.50 8.93 543 LYS A O 1
ATOM 1052 O O B LYS A 1 123 ? 54.158 17.133 -3.549 0.50 8.91 543 LYS A O 1
ATOM 1063 N N . MET A 1 124 ? 52.761 18.857 -3.825 1.00 7.99 544 MET A N 1
ATOM 1064 C CA . MET A 1 124 ? 51.979 18.522 -2.630 1.00 7.80 544 MET A CA 1
ATOM 1065 C C . MET A 1 124 ? 51.211 17.216 -2.816 1.00 7.75 544 MET A C 1
ATOM 1066 O O . MET A 1 124 ? 51.198 16.367 -1.913 1.00 8.47 544 MET A O 1
ATOM 1071 N N . TYR A 1 125 ? 50.578 17.043 -3.968 1.00 7.49 545 TYR A N 1
ATOM 1072 C CA . TYR A 1 125 ? 49.929 15.756 -4.231 1.00 7.72 545 TYR A CA 1
ATOM 1073 C C . TYR A 1 125 ? 50.902 14.582 -4.106 1.00 8.23 545 TYR A C 1
ATOM 1074 O O . TYR A 1 125 ? 50.574 13.527 -3.551 1.00 8.85 545 TYR A O 1
ATOM 1083 N N . GLN A 1 126 ? 52.111 14.763 -4.633 1.00 8.89 546 GLN A N 1
ATOM 1084 C CA . GLN A 1 126 ? 53.101 13.680 -4.620 1.00 10.19 546 GLN A CA 1
ATOM 1085 C C . GLN A 1 126 ? 53.644 13.417 -3.224 1.00 10.47 546 GLN A C 1
ATOM 1086 O O . GLN A 1 126 ? 53.974 12.291 -2.899 1.00 13.36 546 GLN A O 1
ATOM 1092 N N . LYS A 1 127 ? 53.725 14.441 -2.389 1.00 10.22 547 LYS A N 1
ATOM 1093 C CA . LYS A 1 127 ? 54.243 14.327 -1.041 1.00 10.08 547 LYS A CA 1
ATOM 1094 C C . LYS A 1 127 ? 53.232 13.786 -0.038 1.00 10.16 547 LYS A C 1
ATOM 1095 O O . LYS A 1 127 ? 53.599 13.084 0.915 1.00 11.43 547 LYS A O 1
ATOM 1101 N N . TYR A 1 128 ? 51.958 14.124 -0.245 1.00 9.68 548 TYR A N 1
ATOM 1102 C CA . TYR A 1 128 ? 50.887 13.845 0.713 1.00 9.48 548 TYR A CA 1
ATOM 1103 C C . TYR A 1 128 ? 49.795 12.981 0.092 1.00 9.73 548 TYR A C 1
ATOM 1104 O O . TYR A 1 128 ? 48.907 13.496 -0.587 1.00 9.23 548 TYR A O 1
ATOM 1113 N N . PRO A 1 129 ? 49.808 11.661 0.380 1.00 10.01 549 PRO A N 1
ATOM 1114 C CA . PRO A 1 129 ? 48.725 10.810 -0.123 1.00 9.77 549 PRO A CA 1
ATOM 1115 C C . PRO A 1 129 ? 47.350 11.238 0.422 1.00 8.98 549 PRO A C 1
ATOM 1116 O O . PRO A 1 129 ? 46.318 10.951 -0.189 1.00 9.99 549 PRO A O 1
ATOM 1120 N N . ASN A 1 130 ? 47.365 11.892 1.582 1.00 8.89 550 ASN A N 1
ATOM 1121 C CA . ASN A 1 130 ? 46.159 12.376 2.236 1.00 8.75 550 ASN A CA 1
ATOM 1122 C C . ASN A 1 130 ? 45.615 13.678 1.639 1.00 8.31 550 ASN A C 1
ATOM 1123 O O . ASN A 1 130 ? 44.548 14.120 2.064 1.00 8.90 550 ASN A O 1
ATOM 1128 N N . LEU A 1 131 ? 46.314 14.274 0.667 1.00 8.18 551 LEU A N 1
ATOM 1129 C CA . LEU A 1 131 ? 45.746 15.381 -0.106 1.00 7.64 551 LEU A CA 1
ATOM 1130 C C . LEU A 1 131 ? 44.838 14.781 -1.170 1.00 7.17 551 LEU A C 1
ATOM 1131 O O . LEU A 1 131 ? 45.308 14.182 -2.135 1.00 8.34 551 LEU A O 1
ATOM 1136 N N . HIS A 1 132 ? 43.530 14.896 -0.961 1.00 7.04 552 HIS A N 1
ATOM 1137 C CA . HIS A 1 132 ? 42.580 14.224 -1.841 1.00 7.41 552 HIS A CA 1
ATOM 1138 C C . HIS A 1 132 ? 42.025 15.107 -2.954 1.00 6.95 552 HIS A C 1
ATOM 1139 O O . HIS A 1 132 ? 41.427 14.621 -3.897 1.00 7.87 552 HIS A O 1
ATOM 1146 N N . GLY A 1 133 ? 42.210 16.414 -2.842 1.00 7.05 553 GLY A N 1
ATOM 1147 C CA . GLY A 1 133 ? 41.724 17.313 -3.883 1.00 7.05 553 GLY A CA 1
ATOM 1148 C C . GLY A 1 133 ? 42.055 18.765 -3.610 1.00 6.13 553 GLY A C 1
ATOM 1149 O O . GLY A 1 133 ? 42.635 19.108 -2.578 1.00 6.63 553 GLY A O 1
ATOM 1150 N N . ILE A 1 134 ? 41.659 19.590 -4.571 1.00 5.64 554 ILE A N 1
ATOM 1151 C CA . ILE A 1 134 ? 41.892 21.017 -4.558 1.00 5.72 554 ILE A CA 1
ATOM 1152 C C . ILE A 1 134 ? 40.589 21.696 -4.960 1.00 5.65 554 ILE A C 1
ATOM 1153 O O . ILE A 1 134 ? 39.800 21.133 -5.726 1.00 6.34 554 ILE A O 1
ATOM 1158 N N . PHE A 1 135 ? 40.387 22.910 -4.458 1.00 5.33 555 PHE A N 1
ATOM 1159 C CA . PHE A 1 135 ? 39.078 23.589 -4.505 1.00 5.29 555 PHE A CA 1
ATOM 1160 C C . PHE A 1 135 ? 39.239 24.996 -5.040 1.00 5.11 555 PHE A C 1
ATOM 1161 O O . PHE A 1 135 ? 40.111 25.748 -4.606 1.00 5.87 555 PHE A O 1
ATOM 1169 N N . SER A 1 136 ? 38.352 25.345 -5.966 1.00 5.00 556 SER A N 1
ATOM 1170 C CA . SER A 1 136 ? 38.176 26.679 -6.469 1.00 5.17 556 SER A CA 1
ATOM 1171 C C . SER A 1 136 ? 36.784 27.142 -6.045 1.00 5.04 556 SER A C 1
ATOM 1172 O O . SER A 1 136 ? 35.823 26.392 -6.210 1.00 5.64 556 SER A O 1
ATOM 1175 N N . THR A 1 137 ? 36.674 28.348 -5.498 1.00 5.24 557 THR A N 1
ATOM 1176 C CA . THR A 1 137 ? 35.401 28.808 -4.992 1.00 5.53 557 THR A CA 1
ATOM 1177 C C . THR A 1 137 ? 35.227 30.309 -5.214 1.00 5.57 557 THR A C 1
ATOM 1178 O O . THR A 1 137 ? 36.095 31.125 -4.858 1.00 5.98 557 THR A O 1
ATOM 1182 N N . GLU A 1 138 ? 34.100 30.681 -5.820 1.00 5.75 558 GLU A N 1
ATOM 1183 C CA . GLU A 1 138 ? 33.635 32.051 -5.858 1.00 6.26 558 GLU A CA 1
ATOM 1184 C C . GLU A 1 138 ? 34.533 33.028 -6.637 1.00 5.90 558 GLU A C 1
ATOM 1185 O O . GLU A 1 138 ? 35.235 33.865 -6.062 1.00 6.73 558 GLU A O 1
ATOM 1191 N N . SER A 1 139 ? 34.408 32.967 -7.956 1.00 6.10 559 SER A N 1
ATOM 1192 C CA . SER A 1 139 ? 35.030 33.943 -8.854 1.00 6.36 559 S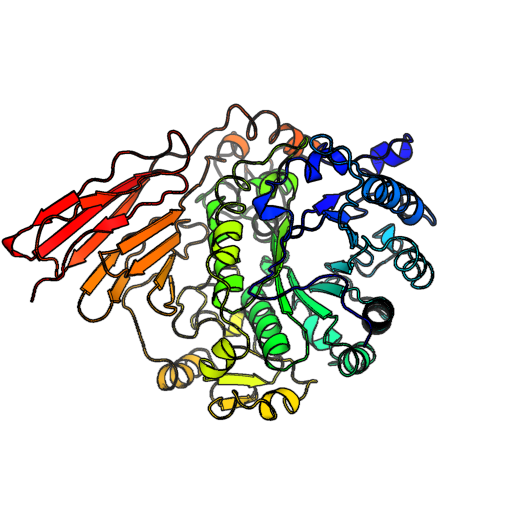ER A CA 1
ATOM 1193 C C . SER A 1 139 ? 34.047 34.582 -9.827 1.00 6.88 559 SER A C 1
ATOM 1194 O O . SER A 1 139 ? 34.449 35.373 -10.672 1.00 7.23 559 SER A O 1
ATOM 1197 N N . TYR A 1 140 ? 32.739 34.302 -9.690 1.00 6.54 560 TYR A N 1
ATOM 1198 C CA . TYR A 1 140 ? 31.755 34.820 -10.640 1.00 7.50 560 TYR A CA 1
ATOM 1199 C C . TYR A 1 140 ? 31.776 36.338 -10.750 1.00 8.23 560 TYR A C 1
ATOM 1200 O O . TYR A 1 140 ? 31.485 36.875 -11.814 1.00 9.09 560 TYR A O 1
ATOM 1209 N N . TRP A 1 141 ? 32.124 37.028 -9.664 1.00 7.63 561 TRP A N 1
ATOM 1210 C CA . TRP A 1 141 ? 32.160 38.483 -9.632 1.00 7.92 561 TRP A CA 1
ATOM 1211 C C . TRP A 1 141 ? 33.490 39.086 -10.064 1.00 8.20 561 TRP A C 1
ATOM 1212 O O . TRP A 1 141 ? 33.600 40.318 -10.158 1.00 9.40 561 TRP A O 1
ATOM 1223 N N . ILE A 1 142 ? 34.484 38.239 -10.325 1.00 7.75 562 ILE A N 1
ATOM 1224 C CA . ILE A 1 142 ? 35.819 38.672 -10.742 1.00 8.26 562 ILE A CA 1
ATOM 1225 C C . ILE A 1 142 ? 36.374 37.572 -11.659 1.00 7.83 562 ILE A C 1
ATOM 1226 O O . ILE A 1 142 ? 37.251 36.782 -11.290 1.00 9.11 562 ILE A O 1
ATOM 1231 N N . TRP A 1 143 ? 35.800 37.517 -12.857 1.00 7.97 563 TRP A N 1
ATOM 1232 C CA . TRP A 1 143 ? 36.025 36.418 -13.769 1.00 8.51 563 TRP A CA 1
ATOM 1233 C C . TRP A 1 143 ? 37.341 36.691 -14.519 1.00 9.02 563 TRP A C 1
ATOM 1234 O O . TRP A 1 143 ? 37.364 37.316 -15.576 1.00 10.55 563 TRP A O 1
ATOM 1245 N N . ALA A 1 144 ? 38.442 36.246 -13.923 1.00 8.56 564 ALA A N 1
ATOM 1246 C CA . ALA A 1 144 ? 39.798 36.533 -14.433 1.00 9.50 564 ALA A CA 1
ATOM 1247 C C . ALA A 1 144 ? 39.937 36.115 -15.871 1.00 10.11 564 ALA A C 1
ATOM 1248 O O . ALA A 1 144 ? 39.352 35.119 -16.311 1.00 10.82 564 ALA A O 1
ATOM 1250 N N . ASN A 1 145 ? 40.782 36.836 -16.607 1.00 10.89 565 ASN A N 1
ATOM 1251 C CA . ASN A 1 145 ? 40.961 36.606 -18.043 1.00 12.95 565 ASN A CA 1
ATOM 1252 C C . ASN A 1 145 ? 41.458 35.208 -18.417 1.00 12.35 565 ASN A C 1
ATOM 1253 O O . ASN A 1 145 ? 41.231 34.738 -19.542 1.00 14.50 565 ASN A O 1
ATOM 1258 N N . ASP A 1 146 ? 42.151 34.563 -17.485 1.00 10.67 566 ASP A N 1
ATOM 1259 C CA . ASP A 1 146 ? 42.688 33.210 -17.650 1.00 10.23 566 ASP A CA 1
ATOM 1260 C C . ASP A 1 146 ? 42.036 32.139 -16.737 1.00 8.91 566 ASP A C 1
ATOM 1261 O O . ASP A 1 146 ? 42.619 31.079 -16.535 1.00 9.00 566 ASP A O 1
ATOM 1266 N N . ILE A 1 147 ? 40.847 32.403 -16.214 1.00 8.19 567 ILE A N 1
ATOM 1267 C CA . ILE A 1 147 ? 40.253 31.487 -15.252 1.00 7.83 567 ILE A CA 1
ATOM 1268 C C . ILE A 1 147 ? 40.039 30.094 -15.829 1.00 7.32 567 ILE A C 1
ATOM 1269 O O . ILE A 1 147 ? 40.277 29.095 -15.137 1.00 7.08 567 ILE A O 1
ATOM 1274 N N . GLU A 1 148 ? 39.577 30.018 -17.072 1.00 7.11 568 GLU A N 1
ATOM 1275 C CA . GLU A 1 148 ? 39.315 28.731 -17.690 1.00 7.34 568 GLU A CA 1
ATOM 1276 C C . GLU A 1 148 ? 40.612 27.951 -17.933 1.00 7.89 568 GLU A C 1
ATOM 1277 O O . GLU A 1 148 ? 40.669 26.746 -17.695 1.00 8.72 568 GLU A O 1
ATOM 1283 N N . ASN A 1 149 ? 41.654 28.645 -18.381 1.00 8.94 569 ASN A N 1
ATOM 1284 C CA . ASN A 1 149 ? 42.957 28.028 -18.557 1.00 9.65 569 ASN A CA 1
ATOM 1285 C C . ASN A 1 149 ? 43.490 27.493 -17.228 1.00 9.16 569 ASN A C 1
ATOM 1286 O O . ASN A 1 149 ? 44.027 26.387 -17.152 1.00 9.38 569 ASN A O 1
ATOM 1291 N N . LYS A 1 150 ? 43.362 28.288 -16.171 1.00 8.79 570 LYS A N 1
ATOM 1292 C CA . LYS A 1 150 ? 43.828 27.844 -14.854 1.00 9.06 570 LYS A CA 1
ATOM 1293 C C . LYS A 1 150 ? 43.040 26.633 -14.356 1.00 7.94 570 LYS A C 1
ATOM 1294 O O . LYS A 1 150 ? 43.605 25.694 -13.789 1.00 8.31 570 LYS A O 1
ATOM 1300 N N . ALA A 1 151 ? 41.726 26.644 -14.588 1.00 7.54 571 ALA A N 1
ATOM 1301 C CA . ALA A 1 151 ? 40.865 25.533 -14.177 1.00 7.43 571 ALA A CA 1
ATOM 1302 C C . ALA A 1 151 ? 41.238 24.246 -14.897 1.00 7.42 571 ALA A C 1
ATOM 1303 O O . ALA A 1 151 ? 41.243 23.168 -14.299 1.00 7.75 571 ALA A O 1
ATOM 1305 N N . ALA A 1 152 ? 41.556 24.355 -16.182 1.00 7.85 572 ALA A N 1
ATOM 1306 C CA . ALA A 1 152 ? 42.039 23.198 -16.943 1.00 8.60 572 ALA A CA 1
ATOM 1307 C C . ALA A 1 152 ? 43.280 22.602 -16.278 1.00 9.13 572 ALA A C 1
ATOM 1308 O O . ALA A 1 152 ? 43.403 21.395 -16.106 1.00 9.08 572 ALA A O 1
ATOM 1310 N N . ASP A 1 153 ? 44.198 23.469 -15.881 1.00 8.33 573 ASP A N 1
ATOM 1311 C CA . ASP A 1 153 ? 45.409 23.005 -15.235 1.00 9.08 573 ASP A CA 1
ATOM 1312 C C . ASP A 1 153 ? 45.146 22.376 -13.876 1.00 7.92 573 ASP A C 1
ATOM 1313 O O . ASP A 1 153 ? 45.811 21.411 -13.513 1.00 8.24 573 ASP A O 1
ATOM 1318 N N . TYR A 1 154 ? 44.199 22.916 -13.112 1.00 7.56 574 TYR A N 1
ATOM 1319 C CA . TYR A 1 154 ? 43.835 22.300 -11.835 1.00 7.05 574 TYR A CA 1
ATOM 1320 C C . TYR A 1 154 ? 43.213 20.925 -12.035 1.00 6.73 574 TYR A C 1
ATOM 1321 O O . TYR A 1 154 ? 43.507 19.998 -11.278 1.00 7.42 574 TYR A O 1
ATOM 1330 N N . LEU A 1 155 ? 42.358 20.790 -13.043 1.00 7.07 575 LEU A N 1
ATOM 1331 C CA . LEU A 1 155 ? 41.737 19.497 -13.298 1.00 7.49 575 LEU A CA 1
ATOM 1332 C C . LEU A 1 155 ? 42.805 18.487 -13.734 1.00 7.66 575 LEU A C 1
ATOM 1333 O O . LEU A 1 155 ? 42.822 17.350 -13.261 1.00 8.33 575 LEU A O 1
ATOM 1338 N N . LYS A 1 156 ? 43.697 18.903 -14.630 1.00 8.55 576 LYS A N 1
ATOM 1339 C CA . LYS A 1 156 ? 44.707 18.006 -15.147 1.00 8.91 576 LYS A CA 1
ATOM 1340 C C . LYS A 1 156 ? 45.676 17.562 -14.055 1.00 8.51 576 LYS A C 1
ATOM 1341 O O . LYS A 1 156 ? 46.017 16.385 -13.987 1.00 9.48 576 LYS A O 1
ATOM 1347 N N . VAL A 1 157 ? 46.122 18.480 -13.197 1.00 8.38 577 VAL A N 1
ATOM 1348 C CA . VAL A 1 157 ? 47.076 18.086 -12.162 1.00 8.41 577 VAL A CA 1
ATOM 1349 C C . VAL A 1 157 ? 46.398 17.179 -11.136 1.00 8.14 577 VAL A C 1
ATOM 1350 O O . VAL A 1 157 ? 47.028 16.305 -10.544 1.00 8.67 577 VAL A O 1
ATOM 1354 N N . SER A 1 158 ? 45.100 17.387 -10.913 1.00 7.87 578 SER A N 1
ATOM 1355 C CA . SER A 1 158 ? 44.352 16.490 -10.053 1.00 8.04 578 SER A CA 1
ATOM 1356 C C . SER A 1 158 ? 44.245 15.105 -10.691 1.00 8.22 578 SER A C 1
ATOM 1357 O O . SER A 1 158 ? 44.550 14.097 -10.036 1.00 9.01 578 SER A O 1
ATOM 1360 N N . ALA A 1 159 ? 43.852 15.041 -11.965 1.00 8.76 579 ALA A N 1
ATOM 1361 C CA . ALA A 1 159 ? 43.776 13.758 -12.665 1.00 9.52 579 ALA A CA 1
ATOM 1362 C C . A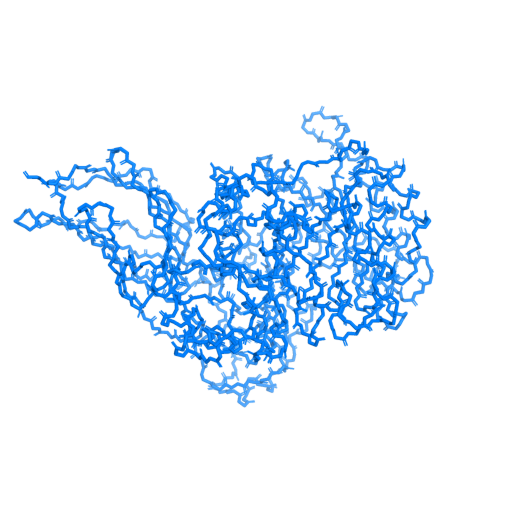LA A 1 159 ? 45.125 13.033 -12.654 1.00 9.78 579 ALA A C 1
ATOM 1363 O O . ALA A 1 159 ? 45.172 11.815 -12.474 1.00 10.61 579 ALA A O 1
ATOM 1365 N N . LYS A 1 160 ? 46.215 13.778 -12.839 1.00 10.21 580 LYS A N 1
ATOM 1366 C CA . LYS A 1 160 ? 47.578 13.213 -12.862 1.00 10.83 580 LYS A CA 1
ATOM 1367 C C . LYS A 1 160 ? 47.864 12.450 -11.572 1.00 10.30 580 LYS A C 1
ATOM 1368 O O . LYS A 1 160 ? 48.637 11.486 -11.560 1.00 11.40 580 LYS A O 1
ATOM 1374 N N . ASN A 1 161 ? 47.255 12.892 -10.465 1.00 9.54 581 ASN A N 1
ATOM 1375 C CA . ASN A 1 161 ? 47.551 12.380 -9.142 1.00 9.25 581 ASN A CA 1
ATOM 1376 C C . ASN A 1 161 ? 46.418 11.568 -8.526 1.00 9.53 581 ASN A C 1
ATOM 1377 O O . ASN A 1 161 ? 46.546 11.133 -7.392 1.00 10.49 581 ASN A O 1
ATOM 1382 N N . GLY A 1 162 ? 45.322 11.373 -9.249 1.00 9.31 582 GLY A N 1
ATOM 1383 C CA . GLY A 1 162 ? 44.178 10.667 -8.691 1.00 10.01 582 GLY A CA 1
ATOM 1384 C C . GLY A 1 162 ? 43.344 11.490 -7.728 1.00 9.72 582 GLY A C 1
ATOM 1385 O O . GLY A 1 162 ? 42.505 10.938 -7.027 1.00 10.72 582 GLY A O 1
ATOM 1386 N N . GLY A 1 163 ? 43.567 12.798 -7.679 1.00 8.58 583 GLY A N 1
ATOM 1387 C CA . GLY A 1 163 ? 42.773 13.677 -6.826 1.00 8.09 583 GLY A CA 1
ATOM 1388 C C . GLY A 1 163 ? 41.596 14.253 -7.569 1.00 7.60 583 GLY A C 1
ATOM 1389 O O . GLY A 1 163 ? 41.427 14.045 -8.765 1.00 8.32 583 GLY A O 1
ATOM 1390 N N . TYR A 1 164 ? 40.797 15.027 -6.844 1.00 7.19 584 TYR A N 1
ATOM 1391 C CA . TYR A 1 164 ? 39.655 15.733 -7.435 1.00 6.91 584 TYR A CA 1
ATOM 1392 C C . TYR A 1 164 ? 39.894 17.225 -7.481 1.00 6.69 584 TYR A C 1
ATOM 1393 O O . TYR A 1 164 ? 40.424 17.820 -6.541 1.00 7.75 584 TYR A O 1
ATOM 1402 N N . PHE A 1 165 ? 39.491 17.827 -8.581 1.00 6.69 585 PHE A N 1
ATOM 1403 C CA . PHE A 1 165 ? 39.312 19.267 -8.665 1.00 5.92 585 PHE A CA 1
ATOM 1404 C C . PHE A 1 165 ? 37.839 19.549 -8.409 1.00 6.04 585 PHE A C 1
ATOM 1405 O O . PHE A 1 165 ? 36.978 19.024 -9.099 1.00 6.55 585 PHE A O 1
ATOM 1413 N N . ILE A 1 166 ? 37.582 20.364 -7.391 1.00 5.72 586 ILE A N 1
ATOM 1414 C CA . ILE A 1 166 ? 36.237 20.734 -6.967 1.00 5.81 586 ILE A CA 1
ATOM 1415 C C . ILE A 1 166 ? 36.077 22.232 -7.222 1.00 5.22 586 ILE A C 1
ATOM 1416 O O . ILE A 1 166 ? 36.898 23.009 -6.729 1.00 5.97 586 ILE A O 1
ATOM 1421 N N . TRP A 1 167 ? 35.035 22.622 -7.951 1.00 5.68 587 TRP A N 1
ATOM 1422 C CA . TRP A 1 167 ? 34.791 24.016 -8.283 1.00 5.95 587 TRP A CA 1
ATOM 1423 C C . TRP A 1 167 ? 33.384 24.363 -7.819 1.00 6.00 587 TRP A C 1
ATOM 1424 O O . TRP A 1 167 ? 32.422 23.741 -8.279 1.00 5.97 587 TRP A O 1
ATOM 1435 N N . ALA A 1 168 ? 33.291 25.347 -6.921 1.00 6.08 588 ALA A N 1
ATOM 1436 C CA . ALA A 1 168 ? 32.003 25.891 -6.461 1.00 6.24 588 ALA A CA 1
ATOM 1437 C C . ALA A 1 168 ? 31.821 27.276 -7.069 1.00 6.14 588 ALA A C 1
ATOM 1438 O O . ALA A 1 168 ? 32.623 28.177 -6.839 1.00 6.56 588 ALA A O 1
ATOM 1440 N N . GLU A 1 169 ? 30.772 27.425 -7.871 1.00 6.19 589 GLU A N 1
ATOM 1441 C CA . GLU A 1 169 ? 30.524 28.657 -8.586 1.00 6.11 589 GLU A CA 1
ATOM 1442 C C . GLU A 1 169 ? 29.032 28.839 -8.795 1.00 5.68 589 GLU A C 1
ATOM 1443 O O . GLU A 1 169 ? 28.293 27.865 -8.840 1.00 6.26 589 GLU A O 1
ATOM 1449 N N . GLN A 1 170 ? 28.595 30.086 -8.929 1.00 5.99 590 GLN A N 1
ATOM 1450 C CA . GLN A 1 170 ? 27.202 30.408 -9.221 1.00 6.06 590 GLN A CA 1
ATOM 1451 C C . GLN A 1 170 ? 27.130 31.043 -10.599 1.00 6.16 590 GLN A C 1
ATOM 1452 O O . GLN A 1 170 ? 28.055 31.748 -10.998 1.00 6.48 590 GLN A O 1
ATOM 1458 N N . ASN A 1 171 ? 26.007 30.848 -11.305 1.00 5.87 591 ASN A N 1
ATOM 1459 C CA . ASN A 1 171 ? 25.855 31.370 -12.665 1.00 6.24 591 ASN A CA 1
ATOM 1460 C C . ASN A 1 171 ? 25.483 32.837 -12.687 1.00 7.17 591 ASN A C 1
ATOM 1461 O O . ASN A 1 171 ? 24.546 33.204 -13.342 1.00 10.42 591 ASN A O 1
ATOM 1466 N N . SER A 1 172 ? 26.211 33.664 -11.955 1.00 7.14 592 SER A N 1
ATOM 1467 C CA . SER A 1 172 ? 26.129 35.106 -12.069 1.00 7.07 592 SER A CA 1
ATOM 1468 C C . SER A 1 172 ? 27.012 35.546 -13.231 1.00 7.38 592 SER A C 1
ATOM 1469 O O . SER A 1 172 ? 28.127 35.055 -13.400 1.00 7.62 592 SER A O 1
ATOM 1472 N N . GLY A 1 173 ? 26.517 36.471 -14.047 1.00 8.04 593 GLY A N 1
ATOM 1473 C CA . GLY A 1 173 ? 27.264 36.890 -15.217 1.00 8.42 593 GLY A CA 1
ATOM 1474 C C . GLY A 1 173 ? 27.646 35.752 -16.138 1.00 7.97 593 GLY A C 1
ATOM 1475 O O . GLY A 1 173 ? 28.720 35.775 -16.731 1.00 8.44 593 GLY A O 1
ATOM 1476 N N . SER A 1 174 ? 26.780 34.748 -16.251 1.00 7.89 594 SER A N 1
ATOM 1477 C CA . SER A 1 174 ? 27.017 33.602 -17.124 1.00 7.91 594 SER A CA 1
ATOM 1478 C C . SER A 1 174 ? 28.212 32.754 -16.734 1.00 7.02 594 SER A C 1
ATOM 1479 O O . SER A 1 174 ? 28.728 32.027 -17.566 1.00 7.48 594 SER A O 1
ATOM 1482 N N . ALA A 1 175 ? 28.638 32.802 -15.475 1.00 6.72 595 ALA A N 1
ATOM 1483 C CA . ALA A 1 175 ? 29.881 32.117 -15.071 1.00 6.42 595 ALA A CA 1
ATOM 1484 C C . ALA A 1 175 ? 29.946 30.661 -15.505 1.00 6.48 595 ALA A C 1
ATOM 1485 O O . ALA A 1 175 ? 30.980 30.219 -16.014 1.00 6.83 595 ALA A O 1
ATOM 1487 N N . ILE A 1 176 ? 28.894 29.866 -15.267 1.00 6.37 596 ILE A N 1
ATOM 1488 C CA . ILE A 1 176 ? 28.994 28.441 -15.580 1.00 6.55 596 ILE A CA 1
ATOM 1489 C C . ILE A 1 176 ? 29.114 28.227 -17.094 1.00 6.62 596 ILE A C 1
ATOM 1490 O O . ILE A 1 176 ? 29.843 27.340 -17.564 1.00 6.89 596 ILE A O 1
ATOM 1495 N N . GLU A 1 177 ? 28.383 29.034 -17.849 1.00 6.37 597 GLU A N 1
ATOM 1496 C CA . GLU A 1 177 ? 28.413 28.955 -19.299 1.00 6.43 597 GLU A CA 1
ATOM 1497 C C . GLU A 1 177 ? 29.812 29.315 -19.837 1.00 6.85 597 GLU A C 1
ATOM 1498 O O . GLU A 1 177 ? 30.375 28.620 -20.690 1.00 7.07 597 GLU A O 1
ATOM 1504 N N . LYS A 1 178 ? 30.384 30.396 -19.317 1.00 6.98 598 LYS A N 1
ATOM 1505 C CA . LYS A 1 178 ? 31.746 30.801 -19.679 1.00 7.25 598 LYS A CA 1
ATOM 1506 C C . LYS A 1 178 ? 32.762 29.722 -19.336 1.00 7.20 598 LYS A C 1
ATOM 1507 O O . LYS A 1 178 ? 33.685 29.464 -20.118 1.00 7.69 598 LYS A O 1
ATOM 1513 N N . ALA A 1 179 ? 32.618 29.095 -18.162 1.00 7.03 599 ALA A N 1
ATOM 1514 C CA . ALA A 1 179 ? 33.567 28.062 -17.730 1.00 6.99 599 ALA A CA 1
ATOM 1515 C C . ALA A 1 179 ? 33.732 26.979 -18.786 1.00 7.53 599 ALA A C 1
ATOM 1516 O O . ALA A 1 179 ? 34.828 26.459 -18.980 1.00 7.88 599 ALA A O 1
ATOM 1518 N N . PHE A 1 180 ? 32.627 26.635 -19.455 1.00 7.55 600 PHE A N 1
ATOM 1519 C CA . PHE A 1 180 ? 32.616 25.584 -20.437 1.00 8.45 600 PHE A CA 1
ATOM 1520 C C . PHE A 1 180 ? 32.830 26.078 -21.867 1.00 8.24 600 PHE A C 1
ATOM 1521 O O . PHE A 1 180 ? 32.785 25.276 -22.805 1.00 9.24 600 PHE A O 1
ATOM 1529 N N . GLY A 1 181 ? 33.066 27.382 -22.032 1.00 8.00 601 GLY A N 1
ATOM 1530 C CA . GLY A 1 181 ? 33.515 27.920 -23.312 1.00 8.65 601 GLY A CA 1
ATOM 1531 C C . GLY A 1 181 ? 32.596 28.879 -24.041 1.00 9.07 601 GLY A C 1
ATOM 1532 O O . GLY A 1 181 ? 32.887 29.188 -25.188 1.00 9.70 601 GLY A O 1
ATOM 1533 N N A LYS A 1 182 ? 31.524 29.348 -23.405 0.50 8.40 602 LYS A N 1
ATOM 1534 N N B LYS A 1 182 ? 31.524 29.351 -23.403 0.50 8.58 602 LYS A N 1
ATOM 1535 C CA A LYS A 1 182 ? 30.552 30.209 -24.069 0.50 8.78 602 LYS A CA 1
ATOM 1536 C CA B LYS A 1 182 ? 30.549 30.214 -24.067 0.50 9.12 602 LYS A CA 1
ATOM 1537 C C A LYS A 1 182 ? 31.187 31.333 -24.860 0.50 9.87 602 LYS A C 1
ATOM 1538 C C B LYS A 1 182 ? 31.188 31.333 -24.862 0.50 10.03 602 LYS A C 1
ATOM 1539 O O A LYS A 1 182 ? 30.802 31.583 -26.013 0.50 10.86 602 LYS A O 1
ATOM 1540 O O B LYS A 1 182 ? 30.806 31.580 -26.016 0.50 10.99 602 LYS A O 1
ATOM 1551 N N . ASN A 1 183 ? 32.141 32.032 -24.249 1.00 10.54 603 ASN A N 1
ATOM 1552 C CA . ASN A 1 183 ?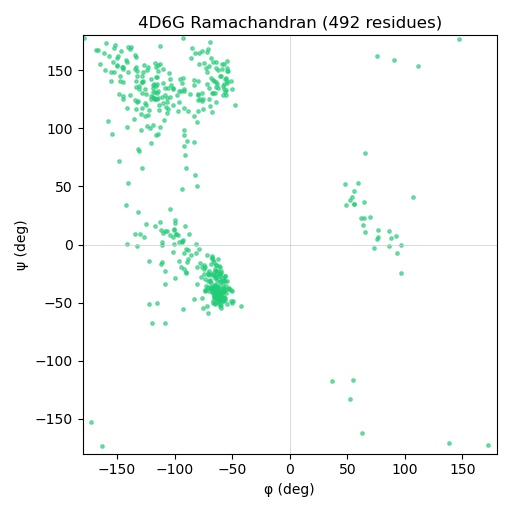 32.777 33.199 -24.889 1.00 11.58 603 ASN A CA 1
ATOM 1553 C C . ASN A 1 183 ? 34.100 32.883 -25.544 1.00 11.91 603 ASN A C 1
ATOM 1554 O O . ASN A 1 183 ? 34.866 33.792 -25.825 1.00 15.00 603 ASN A O 1
ATOM 1559 N N . GLY A 1 184 ? 34.346 31.605 -25.831 1.00 10.80 604 GLY A N 1
ATOM 1560 C CA . GLY A 1 184 ? 35.482 31.190 -26.628 1.00 11.48 604 GLY A CA 1
ATOM 1561 C C . GLY A 1 184 ? 36.684 30.746 -25.842 1.00 11.95 604 GLY A C 1
ATOM 1562 O O . GLY A 1 184 ? 37.684 30.389 -26.441 1.00 14.45 604 GLY A O 1
ATOM 1563 N N . LYS A 1 185 ? 36.613 30.776 -24.512 1.00 11.54 605 LYS A N 1
ATOM 1564 C CA . LYS A 1 185 ? 37.721 30.330 -23.673 1.00 11.59 605 LYS A CA 1
ATOM 1565 C C . LYS A 1 185 ? 37.442 28.861 -23.407 1.00 10.41 605 LYS A C 1
ATOM 1566 O O . LYS A 1 185 ? 36.678 28.526 -22.508 1.00 11.24 605 LYS A O 1
ATOM 1572 N N . ILE A 1 186 ? 38.016 27.992 -24.230 1.00 11.24 606 ILE A N 1
ATOM 1573 C CA . ILE A 1 186 ? 37.639 26.580 -24.307 1.00 11.73 606 ILE A CA 1
ATOM 1574 C C . ILE A 1 186 ? 38.610 25.606 -23.625 1.00 11.26 606 ILE A C 1
ATOM 1575 O O . ILE A 1 186 ? 38.427 24.392 -23.698 1.00 12.09 606 ILE A O 1
ATOM 1580 N N . ALA A 1 187 ? 39.602 26.117 -22.900 1.00 10.64 607 ALA A N 1
ATOM 1581 C CA . ALA A 1 187 ? 40.589 25.221 -22.304 1.00 10.59 607 ALA A CA 1
ATOM 1582 C C . ALA A 1 187 ? 39.951 24.270 -21.309 1.00 9.77 607 ALA A C 1
ATOM 1583 O O . ALA A 1 187 ? 40.326 23.102 -21.240 1.00 9.73 607 ALA A O 1
ATOM 1585 N N . PHE A 1 188 ? 39.024 24.759 -20.488 1.00 9.13 608 PHE A N 1
ATOM 1586 C CA . PHE A 1 188 ? 38.405 23.895 -19.485 1.00 8.65 608 PHE A CA 1
ATOM 1587 C C . PHE A 1 188 ? 37.440 22.908 -20.149 1.00 9.06 608 PHE A C 1
ATOM 1588 O O . PHE A 1 188 ? 37.394 21.750 -19.761 1.00 9.51 608 PHE A O 1
ATOM 1596 N N . GLN A 1 189 ? 36.699 23.366 -21.159 1.00 9.45 609 GLN A N 1
ATOM 1597 C CA . GLN A 1 189 ? 35.898 22.458 -21.981 1.00 10.43 609 GLN A CA 1
ATOM 1598 C C . GLN A 1 189 ? 36.729 21.257 -22.467 1.00 10.48 609 GLN A C 1
ATOM 1599 O O . GLN A 1 189 ? 36.322 20.101 -22.347 1.00 10.89 609 GLN A O 1
ATOM 1605 N N . LYS A 1 190 ? 37.909 21.536 -23.007 1.00 10.36 610 LYS A N 1
ATOM 1606 C CA . LYS A 1 190 ? 38.795 20.481 -23.504 1.00 11.67 610 LYS A CA 1
ATOM 1607 C C . LYS A 1 190 ? 39.319 19.591 -22.392 1.00 10.96 610 LYS A C 1
ATOM 1608 O O . LYS A 1 190 ? 39.404 18.376 -22.543 1.00 11.15 610 LYS A O 1
ATOM 1614 N N . SER A 1 191 ? 39.630 20.188 -21.247 1.00 10.04 611 SER A N 1
ATOM 1615 C CA . SER A 1 191 ? 40.115 19.439 -20.099 1.00 9.98 611 SER A CA 1
ATOM 1616 C C . SER A 1 191 ? 39.052 18.450 -19.602 1.00 9.78 611 SER A C 1
ATOM 1617 O O . SER A 1 191 ? 39.333 17.274 -19.335 1.00 10.09 611 SER A O 1
ATOM 1620 N N . VAL A 1 192 ? 37.819 18.930 -19.506 1.00 9.72 612 VAL A N 1
ATOM 1621 C CA . VAL A 1 192 ? 36.694 18.106 -19.053 1.00 10.84 612 VAL A CA 1
ATOM 1622 C C . VAL A 1 192 ? 36.466 16.919 -19.982 1.00 10.79 612 VAL A C 1
ATOM 1623 O O . VAL A 1 192 ? 36.139 15.833 -19.519 1.00 10.82 612 VAL A O 1
ATOM 1627 N N A ASP A 1 193 ? 36.655 17.116 -21.281 0.50 10.91 613 ASP A N 1
ATOM 1628 N N B ASP A 1 193 ? 36.654 17.113 -21.289 0.50 11.04 613 ASP A N 1
ATOM 1629 C CA A ASP A 1 193 ? 36.460 16.008 -22.198 0.50 12.13 613 ASP A CA 1
ATOM 1630 C CA B ASP A 1 193 ? 36.513 15.996 -22.232 0.50 12.32 613 ASP A CA 1
ATOM 1631 C C A ASP A 1 193 ? 37.389 14.837 -21.828 0.50 11.81 613 ASP A C 1
ATOM 1632 C C B ASP A 1 193 ? 37.394 14.828 -21.817 0.50 11.93 613 ASP A C 1
ATOM 1633 O O A ASP A 1 193 ? 37.014 13.670 -21.962 0.50 13.27 613 ASP A O 1
ATOM 1634 O O B ASP A 1 193 ? 37.013 13.661 -21.939 0.50 13.35 613 ASP A O 1
ATOM 1643 N N . LYS A 1 194 ? 38.587 15.149 -21.333 1.00 11.54 614 LYS A N 1
ATOM 1644 C CA . LYS A 1 194 ? 39.557 14.127 -20.932 1.00 11.99 614 LYS A CA 1
ATOM 1645 C C . LYS A 1 194 ? 39.401 13.682 -19.481 1.00 11.59 614 LYS A C 1
ATOM 1646 O O . LYS A 1 194 ? 39.573 12.500 -19.158 1.00 13.09 614 LYS A O 1
ATOM 1652 N N . TYR A 1 195 ? 39.079 14.618 -18.590 1.00 10.27 615 TYR A N 1
ATOM 1653 C CA . TYR A 1 195 ? 39.330 14.406 -17.155 1.00 9.73 615 TYR A CA 1
ATOM 1654 C C . TYR A 1 195 ? 38.090 14.570 -16.276 1.00 9.22 615 TYR A C 1
ATOM 1655 O O . TYR A 1 195 ? 38.219 14.716 -15.062 1.00 9.63 615 TYR A O 1
ATOM 1664 N N . TRP A 1 196 ? 36.904 14.525 -16.874 1.00 9.06 616 TRP A N 1
ATOM 1665 C CA . TRP A 1 196 ? 35.680 14.754 -16.118 1.00 9.06 616 TRP A CA 1
ATOM 1666 C C . TRP A 1 196 ? 35.489 13.840 -14.918 1.00 8.64 616 TRP A C 1
ATOM 1667 O O . TRP A 1 196 ? 34.829 14.232 -13.955 1.00 8.77 616 TRP A O 1
ATOM 1678 N N . LYS A 1 197 ? 36.061 12.633 -14.938 1.00 9.29 617 LYS A N 1
ATOM 1679 C CA . LYS A 1 197 ? 35.926 11.731 -13.806 1.00 9.60 617 LYS A CA 1
ATOM 1680 C C . LYS A 1 197 ? 36.647 12.217 -12.546 1.00 9.09 617 LYS A C 1
ATOM 1681 O O . LYS A 1 197 ? 36.427 11.687 -11.467 1.00 9.13 617 LYS A O 1
ATOM 1687 N N . ASN A 1 198 ? 37.467 13.264 -12.678 1.00 8.40 618 ASN A N 1
ATOM 1688 C CA . ASN A 1 198 ? 38.162 13.867 -11.547 1.00 8.21 618 ASN A CA 1
ATOM 1689 C C . ASN A 1 198 ? 37.604 15.241 -11.183 1.00 7.74 618 ASN A C 1
ATOM 1690 O O . ASN A 1 198 ? 38.220 15.939 -10.383 1.00 8.22 618 ASN A O 1
ATOM 1695 N N . LEU A 1 199 ? 36.453 15.611 -11.751 1.00 7.45 619 LEU A N 1
ATOM 1696 C CA . LEU A 1 199 ? 35.839 16.916 -11.523 1.00 6.88 619 LEU A CA 1
ATOM 1697 C C . LEU A 1 199 ? 34.594 16.781 -10.660 1.00 6.85 619 LEU A C 1
ATOM 1698 O O . LEU A 1 199 ? 33.742 15.933 -10.908 1.00 8.32 619 LEU A O 1
ATOM 1703 N N . ILE A 1 200 ? 34.483 17.658 -9.670 1.00 6.54 620 ILE A N 1
ATOM 1704 C CA . ILE A 1 200 ? 33.258 17.869 -8.912 1.00 6.64 620 ILE A CA 1
ATOM 1705 C C . ILE A 1 200 ? 32.845 19.321 -9.127 1.00 6.21 620 ILE A C 1
ATOM 1706 O O . ILE A 1 200 ? 33.656 20.223 -8.898 1.00 6.85 620 ILE A O 1
ATOM 1711 N N . PHE A 1 201 ? 31.610 19.555 -9.553 1.00 6.14 621 PHE A N 1
ATOM 1712 C CA . PHE A 1 201 ? 31.122 20.912 -9.747 1.00 6.44 621 PHE A CA 1
ATOM 1713 C C . PHE A 1 201 ? 29.973 21.144 -8.785 1.00 6.06 621 PHE A C 1
ATOM 1714 O O . PHE A 1 201 ? 29.035 20.349 -8.713 1.00 7.86 621 PHE A O 1
ATOM 1722 N N . MET A 1 202 ? 30.035 22.261 -8.072 1.00 5.62 622 MET A N 1
ATOM 1723 C CA . MET A 1 202 ? 29.054 22.623 -7.046 1.00 5.35 622 MET A CA 1
ATOM 1724 C C . MET A 1 202 ? 28.512 24.011 -7.303 1.00 4.90 622 MET A C 1
ATOM 1725 O O . MET A 1 202 ? 29.224 24.884 -7.807 1.00 5.45 622 MET A O 1
ATOM 1730 N N . PHE A 1 203 ? 27.253 24.228 -6.936 1.00 4.79 623 PHE A N 1
ATOM 1731 C CA . PHE A 1 203 ? 26.748 25.595 -6.844 1.00 4.64 623 PHE A CA 1
ATOM 1732 C C . PHE A 1 203 ? 27.349 26.305 -5.622 1.00 4.71 623 PHE A C 1
ATOM 1733 O O . PHE A 1 203 ? 27.908 25.671 -4.720 1.00 5.22 623 PHE A O 1
ATOM 1741 N N . LYS A 1 204 ? 27.205 27.629 -5.583 1.00 4.78 624 LYS A N 1
ATOM 1742 C CA . LYS A 1 204 ? 27.632 28.433 -4.456 1.00 5.55 624 LYS A CA 1
ATOM 1743 C C . LYS A 1 204 ? 26.579 29.504 -4.281 1.00 5.22 624 LYS A C 1
ATOM 1744 O O . LYS A 1 204 ? 26.554 30.484 -5.023 1.00 6.22 624 LYS A O 1
ATOM 1750 N N . ASN A 1 205 ? 25.677 29.342 -3.311 1.00 5.20 625 ASN A N 1
ATOM 1751 C CA . ASN A 1 205 ? 24.455 30.128 -3.333 1.00 5.19 625 ASN A CA 1
ATOM 1752 C C . ASN A 1 205 ? 24.495 31.500 -2.658 1.00 4.81 625 ASN A C 1
ATOM 1753 O O . ASN A 1 205 ? 23.480 32.188 -2.600 1.00 5.67 625 ASN A O 1
ATOM 1758 N N . THR A 1 206 ? 25.686 31.918 -2.285 1.00 4.92 626 THR A N 1
ATOM 1759 C CA . THR A 1 206 ? 25.983 33.222 -1.725 1.00 5.59 626 THR A CA 1
ATOM 1760 C C . THR A 1 206 ? 25.299 34.424 -2.385 1.00 5.64 626 THR A C 1
ATOM 1761 O O . THR A 1 206 ? 24.724 35.229 -1.660 1.00 6.13 626 THR A O 1
ATOM 1765 N N . PRO A 1 207 ? 25.411 34.597 -3.719 1.00 5.89 627 PRO A N 1
ATOM 1766 C CA . PRO A 1 207 ? 24.988 35.893 -4.325 1.00 5.97 627 PRO A CA 1
ATOM 1767 C C . PRO A 1 207 ? 23.480 35.934 -4.561 1.00 5.87 627 PRO A C 1
ATOM 1768 O O . PRO A 1 207 ? 22.990 36.114 -5.680 1.00 6.19 627 PRO A O 1
ATOM 1772 N N . ALA A 1 208 ? 22.744 35.786 -3.471 1.00 6.04 628 ALA A N 1
ATOM 1773 C CA . ALA A 1 208 ? 21.330 35.503 -3.522 1.00 5.50 628 ALA A CA 1
ATOM 1774 C C . ALA A 1 208 ? 20.497 36.601 -4.125 1.00 5.92 628 ALA A C 1
ATOM 1775 O O . ALA A 1 208 ? 19.429 36.308 -4.668 1.00 6.43 628 ALA A O 1
ATOM 1777 N N . ALA A 1 209 ? 20.934 37.867 -4.051 1.00 6.07 629 ALA A N 1
ATOM 1778 C CA . ALA A 1 209 ? 20.140 38.941 -4.637 1.00 6.84 629 ALA A CA 1
ATOM 1779 C C . ALA A 1 209 ? 20.046 38.808 -6.151 1.00 6.66 629 ALA A C 1
ATOM 1780 O O . ALA A 1 209 ? 19.129 39.371 -6.749 1.00 7.95 629 ALA A O 1
ATOM 1782 N N . GLU A 1 210 ? 20.980 38.075 -6.774 1.00 6.54 630 GLU A N 1
ATOM 1783 C CA . GLU A 1 210 ? 20.952 37.879 -8.214 1.00 7.08 630 GLU A CA 1
ATOM 1784 C C . GLU A 1 210 ? 20.078 36.703 -8.668 1.00 6.81 630 GLU A C 1
ATOM 1785 O O . GLU A 1 210 ? 19.830 36.551 -9.852 1.00 7.65 630 GLU A O 1
ATOM 1791 N N . GLY A 1 211 ? 19.600 35.889 -7.725 1.00 6.30 631 GLY A N 1
ATOM 1792 C CA . GLY A 1 211 ? 18.568 34.919 -8.037 1.00 6.45 631 GLY A CA 1
ATOM 1793 C C . GLY A 1 211 ? 18.942 33.742 -8.903 1.00 6.04 631 GLY A C 1
ATOM 1794 O O . GLY A 1 211 ? 18.050 33.121 -9.490 1.00 6.87 631 GLY A O 1
ATOM 1795 N N . ASN A 1 212 ? 20.226 33.372 -8.950 1.00 5.71 632 ASN A N 1
ATOM 1796 C CA . ASN A 1 212 ? 20.681 32.307 -9.848 1.00 6.01 632 ASN A CA 1
ATOM 1797 C C . ASN A 1 212 ? 20.661 30.913 -9.221 1.00 5.27 632 ASN A C 1
ATOM 1798 O O . ASN A 1 212 ? 21.242 29.970 -9.768 1.00 5.83 632 ASN A O 1
ATOM 1803 N N . ASP A 1 213 ? 19.955 30.738 -8.112 1.00 5.27 633 ASP A N 1
ATOM 1804 C CA . ASP A 1 213 ? 19.945 29.449 -7.428 1.00 5.10 633 ASP A CA 1
ATOM 1805 C C . ASP A 1 213 ? 19.424 28.313 -8.315 1.00 5.05 633 ASP A C 1
ATOM 1806 O O . ASP A 1 213 ? 20.078 27.273 -8.430 1.00 5.24 633 ASP A O 1
ATOM 1811 N N . SER A 1 214 ? 18.238 28.479 -8.874 1.00 5.10 634 SER A N 1
ATOM 1812 C CA . SER A 1 214 ? 17.579 27.376 -9.568 1.00 5.43 634 SER A CA 1
ATOM 1813 C C . SER A 1 214 ? 18.300 27.020 -10.865 1.00 5.05 634 SER A C 1
ATOM 1814 O O . SER A 1 214 ? 18.406 25.851 -11.221 1.00 5.63 634 SER A O 1
ATOM 1817 N N . THR A 1 215 ? 18.800 28.029 -11.576 1.00 5.37 635 THR A N 1
ATOM 1818 C CA . THR A 1 215 ? 19.480 27.801 -12.843 1.00 5.73 635 THR A CA 1
ATOM 1819 C C . THR A 1 215 ? 20.857 27.200 -12.601 1.00 5.65 635 THR A C 1
ATOM 1820 O O . THR A 1 215 ? 21.269 26.281 -13.320 1.00 5.81 635 THR A O 1
ATOM 1824 N N . THR A 1 216 ? 21.559 27.647 -11.567 1.00 5.49 636 THR A N 1
ATOM 1825 C CA . THR A 1 216 ? 22.845 27.051 -11.276 1.00 5.23 636 THR A CA 1
ATOM 1826 C C . THR A 1 216 ? 22.684 25.586 -10.863 1.00 5.50 636 THR A C 1
ATOM 1827 O O . THR A 1 216 ? 23.412 24.698 -11.333 1.00 5.72 636 THR A O 1
ATOM 1831 N N . GLU A 1 217 ? 21.717 25.308 -9.991 1.00 4.82 637 GLU A N 1
ATOM 1832 C CA . GLU A 1 217 ? 21.492 23.927 -9.561 1.00 5.41 637 GLU A CA 1
ATOM 1833 C C . GLU A 1 217 ? 21.081 23.037 -10.743 1.00 5.42 637 GLU A C 1
ATOM 1834 O O . GLU A 1 217 ? 21.515 21.894 -10.841 1.00 5.58 637 GLU A O 1
ATOM 1840 N N . SER A 1 218 ? 20.248 23.552 -11.645 1.00 5.38 638 SER A N 1
ATOM 1841 C CA . SER A 1 218 ? 19.886 22.857 -12.859 1.00 5.18 638 SER A CA 1
ATOM 1842 C C . SER A 1 218 ? 21.112 22.483 -13.693 1.00 5.56 638 SER A C 1
ATOM 1843 O O . SER A 1 218 ? 21.238 21.358 -14.160 1.00 6.02 638 SER A O 1
ATOM 1846 N N . TYR A 1 219 ? 22.033 23.425 -13.875 1.00 5.65 639 TYR A N 1
ATOM 1847 C CA . TYR A 1 219 ? 23.282 23.122 -14.569 1.00 5.54 639 TYR A CA 1
ATOM 1848 C C . TYR A 1 219 ? 24.117 22.068 -13.836 1.00 5.80 639 TYR A C 1
ATOM 1849 O O . TYR A 1 219 ? 24.696 21.209 -14.473 1.00 6.17 639 TYR A O 1
ATOM 1858 N N . MET A 1 220 ? 24.260 22.164 -12.521 1.00 5.67 640 MET A N 1
ATOM 1859 C CA . MET A 1 220 ? 25.087 21.193 -11.832 1.00 5.71 640 MET A CA 1
ATOM 1860 C C . MET A 1 220 ? 24.564 19.776 -12.069 1.00 6.13 640 MET A C 1
ATOM 1861 O O . MET A 1 220 ? 25.314 18.853 -12.353 1.00 6.75 640 MET A O 1
ATOM 1866 N N . LYS A 1 221 ? 23.252 19.623 -11.932 1.00 5.67 641 LYS A N 1
ATOM 1867 C CA . LYS A 1 221 ? 22.616 18.343 -12.168 1.00 6.22 641 LYS A CA 1
ATOM 1868 C C . LYS A 1 221 ? 22.797 17.886 -13.609 1.00 6.23 641 LYS A C 1
ATOM 1869 O O . LYS A 1 221 ? 23.124 16.723 -13.861 1.00 7.20 641 LYS A O 1
ATOM 1875 N N . GLY A 1 222 ? 22.568 18.783 -14.565 1.00 6.49 642 GLY A N 1
ATOM 1876 C CA . GLY A 1 222 ? 22.690 18.431 -15.979 1.00 6.60 642 GLY A CA 1
ATOM 1877 C C . GLY A 1 222 ? 24.108 18.102 -16.400 1.00 6.70 642 GLY A C 1
ATOM 1878 O O . GLY A 1 222 ? 24.315 17.201 -17.215 1.00 7.05 642 GLY A O 1
ATOM 1879 N N . LEU A 1 223 ? 25.087 18.842 -15.890 1.00 6.59 643 LEU A N 1
ATOM 1880 C CA . LEU A 1 223 ? 26.499 18.564 -16.170 1.00 6.62 643 LEU A CA 1
ATOM 1881 C C . LEU A 1 223 ? 26.854 17.156 -15.723 1.00 6.26 643 LEU A C 1
ATOM 1882 O O . LEU A 1 223 ? 27.545 16.438 -16.422 1.00 8.02 643 LEU A O 1
ATOM 1887 N N . TRP A 1 224 ? 26.355 16.757 -14.554 1.00 6.81 644 TRP A N 1
ATOM 1888 C CA . TRP A 1 224 ? 26.569 15.427 -14.019 1.00 7.18 644 TRP A CA 1
ATOM 1889 C C . TRP A 1 224 ? 25.904 14.353 -14.899 1.00 7.01 644 TRP A C 1
ATOM 1890 O O . TRP A 1 224 ? 26.526 13.357 -15.288 1.00 7.97 644 TRP A O 1
ATOM 1901 N N . LEU A 1 225 ? 24.628 14.548 -15.220 1.00 7.53 645 LEU A N 1
ATOM 1902 C CA . LEU A 1 225 ? 23.893 13.541 -15.980 1.00 7.69 645 LEU A CA 1
ATOM 1903 C C . LEU A 1 225 ? 24.471 13.334 -17.386 1.00 8.52 645 LEU A C 1
ATOM 1904 O O . LEU A 1 225 ? 24.287 12.286 -17.985 1.00 10.00 645 LEU A O 1
ATOM 1909 N N . SER A 1 226 ? 25.121 14.361 -17.920 1.00 7.99 646 SER A N 1
ATOM 1910 C CA . SER A 1 226 ? 25.674 14.347 -19.269 1.00 8.65 646 SER A CA 1
ATOM 1911 C C . SER A 1 226 ? 27.175 14.079 -19.298 1.00 8.75 646 SER A C 1
ATOM 1912 O O . SER A 1 226 ? 27.807 14.269 -20.343 1.00 9.82 646 SER A O 1
ATOM 1915 N N . ASN A 1 227 ? 27.741 13.633 -18.172 1.00 8.88 647 ASN A N 1
ATOM 1916 C CA . ASN A 1 227 ? 29.136 13.203 -18.085 1.00 9.15 647 ASN A CA 1
ATOM 1917 C C . ASN A 1 227 ? 30.108 14.341 -18.354 1.00 9.09 647 ASN A C 1
ATOM 1918 O O . ASN A 1 227 ? 31.190 14.125 -18.914 1.00 10.62 647 ASN A O 1
ATOM 1923 N N . HIS A 1 228 ? 29.757 15.545 -17.893 1.00 8.00 648 HIS A N 1
ATOM 1924 C CA . HIS A 1 228 ? 30.685 16.658 -17.838 1.00 8.25 648 HIS A CA 1
ATOM 1925 C C . HIS A 1 228 ? 31.292 16.890 -16.451 1.00 8.64 648 HIS A C 1
ATOM 1926 O O . HIS A 1 228 ? 32.193 17.684 -16.320 1.00 11.36 648 HIS A O 1
ATOM 1933 N N A THR A 1 229 ? 30.789 16.204 -15.434 0.50 7.93 649 THR A N 1
ATOM 1934 N N B THR A 1 229 ? 30.788 16.198 -15.440 0.50 8.36 649 THR A N 1
ATOM 1935 C CA A THR A 1 229 ? 31.382 16.237 -14.098 0.50 7.21 649 THR A CA 1
ATOM 1936 C CA B THR A 1 229 ? 31.366 16.237 -14.104 0.50 7.99 649 THR A CA 1
ATOM 1937 C C A THR A 1 229 ? 31.112 14.886 -13.455 0.50 7.02 649 THR A C 1
ATOM 1938 C C B THR A 1 229 ? 31.125 14.873 -13.478 0.50 7.49 649 THR A C 1
ATOM 1939 O O A THR A 1 229 ? 30.098 14.238 -13.745 0.50 8.11 649 THR A O 1
ATOM 1940 O O B THR A 1 229 ? 30.143 14.200 -13.808 0.50 8.57 649 THR A O 1
ATOM 1947 N N . TYR A 1 230 ? 32.010 14.447 -12.587 1.00 6.95 650 TYR A N 1
ATOM 1948 C CA . TYR A 1 230 ? 31.888 13.123 -11.983 1.00 6.86 650 TYR A CA 1
ATOM 1949 C C . TYR A 1 230 ? 30.728 13.070 -10.994 1.00 6.66 650 TYR A C 1
ATOM 1950 O O . TYR A 1 230 ? 29.990 12.076 -10.943 1.00 7.85 650 TYR A O 1
ATOM 1959 N N . GLN A 1 231 ? 30.601 14.121 -10.197 1.00 6.34 651 GLN A N 1
ATOM 1960 C CA . GLN A 1 231 ? 29.513 14.273 -9.242 1.00 6.10 651 GLN A CA 1
ATOM 1961 C C . GLN A 1 231 ? 29.296 15.768 -9.081 1.00 5.89 651 GLN A C 1
ATOM 1962 O O . GLN A 1 231 ? 30.082 16.597 -9.566 1.00 6.21 651 GLN A O 1
ATOM 1968 N N . TRP A 1 232 ? 28.223 16.103 -8.377 1.00 6.27 652 TRP A N 1
ATOM 1969 C CA . TRP A 1 232 ? 27.901 17.490 -8.110 1.00 5.75 652 TRP A CA 1
ATOM 1970 C C . TRP A 1 232 ? 27.443 17.686 -6.675 1.00 5.65 652 TRP A C 1
ATOM 1971 O O . TRP A 1 232 ? 27.184 16.744 -5.933 1.00 6.33 652 TRP A O 1
ATOM 1982 N N . GLY A 1 233 ? 27.337 18.944 -6.292 1.00 5.48 653 GLY A N 1
ATOM 1983 C CA . GLY A 1 233 ? 26.762 19.285 -5.024 1.00 6.02 653 GLY A CA 1
ATOM 1984 C C . GLY A 1 233 ? 26.574 20.766 -4.873 1.00 5.17 653 GLY A C 1
ATOM 1985 O O . GLY A 1 233 ? 26.407 21.484 -5.875 1.00 5.38 653 GLY A O 1
ATOM 1986 N N . GLY A 1 234 ? 26.589 21.253 -3.640 1.00 5.41 654 GLY A N 1
ATOM 1987 C CA . GLY A 1 234 ? 26.347 22.656 -3.394 1.00 5.47 654 GLY A CA 1
ATOM 1988 C C . GLY A 1 234 ? 27.011 23.153 -2.135 1.00 4.75 654 GLY A C 1
ATOM 1989 O O . GLY A 1 234 ? 27.114 22.420 -1.140 1.00 5.33 654 GLY A O 1
ATOM 1990 N N . LEU A 1 235 ? 27.398 24.426 -2.189 1.00 4.86 655 LEU A N 1
ATOM 1991 C CA . LEU A 1 235 ? 27.806 25.170 -1.021 1.00 5.16 655 LEU A CA 1
ATOM 1992 C C . LEU A 1 235 ? 26.664 26.126 -0.688 1.00 4.72 655 LEU A C 1
ATOM 1993 O O . LEU A 1 235 ? 26.283 26.985 -1.500 1.00 5.17 655 LEU A O 1
ATOM 1998 N N . MET A 1 236 ? 26.085 25.904 0.487 1.00 4.60 656 MET A N 1
ATOM 1999 C CA . MET A 1 236 ? 24.926 26.640 0.989 1.00 4.86 656 MET A CA 1
ATOM 2000 C C . MET A 1 236 ? 25.391 27.629 2.035 1.00 4.77 656 MET A C 1
ATOM 2001 O O . MET A 1 236 ? 26.115 27.251 2.955 1.00 5.10 656 MET A O 1
ATOM 2006 N N . ASP A 1 237 ? 25.020 28.897 1.865 1.00 4.66 657 ASP A N 1
ATOM 2007 C CA . ASP A 1 237 ? 25.692 29.992 2.556 1.00 4.54 657 ASP A CA 1
ATOM 2008 C C . ASP A 1 237 ? 24.711 30.896 3.282 1.00 4.14 657 ASP A C 1
ATOM 2009 O O . ASP A 1 237 ? 23.853 31.517 2.653 1.00 4.64 657 ASP A O 1
ATOM 2014 N N . THR A 1 238 ? 24.830 30.965 4.603 1.00 4.66 658 THR A N 1
ATOM 2015 C CA . THR A 1 238 ? 23.977 31.810 5.413 1.00 4.92 658 THR A CA 1
ATOM 2016 C C . THR A 1 238 ? 24.193 33.312 5.138 1.00 4.65 658 THR A C 1
ATOM 2017 O O . THR A 1 238 ? 23.348 34.134 5.488 1.00 5.11 658 THR A O 1
ATOM 2021 N N . TRP A 1 239 ? 25.289 33.674 4.459 1.00 4.73 659 TRP A N 1
ATOM 2022 C CA . TRP A 1 239 ? 25.462 35.035 3.989 1.00 4.47 659 TRP A CA 1
ATOM 2023 C C . TRP A 1 239 ? 24.379 35.440 2.990 1.00 4.51 659 TRP A C 1
ATOM 2024 O O . TRP A 1 239 ? 24.231 36.639 2.715 1.00 4.57 659 TRP A O 1
ATOM 2035 N N . LYS A 1 240 ? 23.579 34.514 2.462 1.00 4.31 660 LYS A N 1
ATOM 2036 C CA . LYS A 1 240 ? 22.460 34.905 1.617 1.00 4.47 660 LYS A CA 1
ATOM 2037 C C . LYS A 1 240 ? 21.535 35.906 2.321 1.00 4.72 660 LYS A C 1
ATOM 2038 O O . LYS A 1 240 ? 20.909 36.715 1.646 1.00 5.33 660 LYS A O 1
ATOM 2044 N N . TRP A 1 241 ? 21.426 35.822 3.646 1.00 4.73 661 TRP A N 1
ATOM 2045 C CA . TRP A 1 241 ? 20.553 36.709 4.411 1.00 5.15 661 TRP A CA 1
ATOM 2046 C C . TRP A 1 241 ? 21.047 38.165 4.338 1.00 5.12 661 TRP A C 1
ATOM 2047 O O . TRP A 1 241 ? 20.256 39.104 4.317 1.00 5.89 661 TRP A O 1
ATOM 2058 N N . TYR A 1 242 ? 22.373 38.339 4.345 1.00 5.32 662 TYR A N 1
ATOM 2059 C CA . TYR A 1 242 ? 23.030 39.638 4.117 1.00 5.10 662 TYR A CA 1
ATOM 2060 C C . TYR A 1 242 ? 22.811 40.126 2.702 1.00 5.17 662 TYR A C 1
ATOM 2061 O O . TYR A 1 242 ? 22.399 41.258 2.477 1.00 5.54 662 TYR A O 1
ATOM 2070 N N . GLU A 1 243 ? 23.087 39.262 1.724 1.00 5.36 663 GLU A N 1
ATOM 2071 C CA . GLU A 1 243 ? 22.999 39.637 0.319 1.00 5.04 663 GLU A CA 1
ATOM 2072 C C . GLU A 1 243 ? 21.602 40.125 -0.051 1.00 5.68 663 GLU A C 1
ATOM 2073 O O . GLU A 1 243 ? 21.461 40.992 -0.899 1.00 6.12 663 GLU A O 1
ATOM 2079 N N . THR A 1 244 ? 20.572 39.543 0.568 1.00 5.41 664 THR A N 1
ATOM 2080 C CA . THR A 1 244 ? 19.197 39.921 0.286 1.00 6.03 664 THR A CA 1
ATOM 2081 C C . THR A 1 244 ? 18.618 40.980 1.208 1.00 5.92 664 THR A C 1
ATOM 2082 O O . THR A 1 244 ? 17.472 41.365 1.064 1.00 6.84 664 THR A O 1
ATOM 2086 N N . GLY A 1 245 ? 19.403 41.484 2.144 1.00 5.58 665 GLY A N 1
ATOM 2087 C CA . GLY A 1 245 ? 18.962 42.602 2.978 1.00 5.67 665 GLY A CA 1
ATOM 2088 C C . GLY A 1 245 ? 17.974 42.298 4.075 1.00 5.38 665 GLY A C 1
ATOM 2089 O O . GLY A 1 245 ? 17.308 43.206 4.563 1.00 5.86 665 GLY A O 1
ATOM 2090 N N A LYS A 1 246 ? 17.886 41.036 4.478 0.50 5.33 666 LYS A N 1
ATOM 2091 N N B LYS A 1 246 ? 17.852 41.029 4.458 0.50 5.54 666 LYS A N 1
ATOM 2092 C CA A LYS A 1 246 ? 16.964 40.651 5.531 0.50 5.14 666 LYS A CA 1
ATOM 2093 C CA B LYS A 1 246 ? 16.931 40.651 5.523 0.50 5.62 666 LYS A CA 1
ATOM 2094 C C A LYS A 1 246 ? 17.542 40.977 6.904 0.50 5.32 666 LYS A C 1
ATOM 2095 C C B LYS A 1 246 ? 17.531 40.977 6.897 0.50 5.54 666 LYS A C 1
ATOM 2096 O O A LYS A 1 246 ? 18.749 41.141 7.072 0.50 6.12 666 LYS A O 1
ATOM 2097 O O B LYS A 1 246 ? 18.742 41.135 7.058 0.50 6.25 666 LYS A O 1
ATOM 2108 N N . TRP A 1 247 ? 16.661 41.077 7.898 1.00 5.50 667 TRP A N 1
ATOM 2109 C CA . TRP A 1 247 ? 17.111 41.328 9.261 1.00 5.43 667 TRP A CA 1
ATOM 2110 C C . TRP A 1 247 ? 16.410 40.357 10.205 1.00 5.05 667 TRP A C 1
ATOM 2111 O O . TRP A 1 247 ? 16.464 39.153 9.985 1.00 6.31 667 TRP A O 1
ATOM 2122 N N . LYS A 1 248 ? 15.778 40.847 11.267 1.00 5.49 668 LYS A N 1
ATOM 2123 C CA . LYS A 1 248 ? 15.111 40.018 12.240 1.00 5.72 668 LYS A CA 1
ATOM 2124 C C . LYS A 1 248 ? 14.097 39.100 11.554 1.00 5.41 668 LYS A C 1
ATOM 2125 O O . LYS A 1 248 ? 13.395 39.517 10.625 1.00 5.99 668 LYS A O 1
ATOM 2131 N N . LEU A 1 249 ? 14.010 37.868 12.019 1.00 5.90 669 LEU A N 1
ATOM 2132 C CA . LEU A 1 249 ? 13.135 36.910 11.391 1.00 5.55 669 LEU A CA 1
ATOM 2133 C C . LEU A 1 249 ? 11.702 37.420 11.380 1.00 5.31 669 LEU A C 1
ATOM 2134 O O . LEU A 1 249 ? 11.179 37.832 12.407 1.00 6.15 669 LEU A O 1
ATOM 2139 N N . PHE A 1 250 ? 11.102 37.396 10.197 1.00 5.35 670 PHE A N 1
ATOM 2140 C CA . PHE A 1 250 ? 9.730 37.789 9.915 1.00 6.16 670 PHE A CA 1
ATOM 2141 C C . PHE A 1 250 ? 9.465 39.288 9.954 1.00 6.82 670 PHE A C 1
ATOM 2142 O O . PHE A 1 250 ? 8.355 39.703 9.627 1.00 8.86 670 PHE A O 1
ATOM 2150 N N . ALA A 1 251 ? 10.457 40.110 10.287 1.00 6.54 671 ALA A N 1
ATOM 2151 C CA . ALA A 1 251 ? 10.237 41.544 10.391 1.00 6.95 671 ALA A CA 1
ATOM 2152 C C . ALA A 1 251 ? 10.072 42.154 9.016 1.00 8.37 671 ALA A C 1
ATOM 2153 O O . ALA A 1 251 ? 10.662 41.669 8.035 1.00 12.40 671 ALA A O 1
ATOM 2155 N N . SER A 1 252 ? 9.329 43.245 8.931 1.00 8.22 672 SER A N 1
ATOM 2156 C CA . SER A 1 252 ? 9.201 43.920 7.650 1.00 8.50 672 SER A CA 1
ATOM 2157 C C . SER A 1 252 ? 10.341 44.906 7.420 1.00 7.26 672 SER A C 1
ATOM 2158 O O . SER A 1 252 ? 11.038 45.340 8.347 1.00 7.35 672 SER A O 1
ATOM 2161 N N . GLY A 1 253 ? 10.513 45.247 6.154 1.00 6.99 673 GLY A N 1
ATOM 2162 C CA . GLY A 1 253 ? 11.528 46.180 5.704 1.00 6.87 673 GLY A CA 1
ATOM 2163 C C . GLY A 1 253 ? 12.814 45.475 5.360 1.00 6.91 673 GLY A C 1
ATOM 2164 O O . GLY A 1 253 ? 13.081 44.356 5.811 1.00 8.71 673 GLY A O 1
ATOM 2165 N N . ASN A 1 254 ? 13.609 46.153 4.559 1.00 6.25 674 ASN A N 1
ATOM 2166 C CA . ASN A 1 254 ? 14.837 45.616 4.020 1.00 6.19 674 ASN A CA 1
ATOM 2167 C C . ASN A 1 254 ? 15.958 46.578 4.405 1.00 6.51 674 ASN A C 1
ATOM 2168 O O . ASN A 1 254 ? 15.830 47.785 4.224 1.00 8.55 674 ASN A O 1
ATOM 2173 N N . ILE A 1 255 ? 17.032 46.042 4.970 1.00 6.16 675 ILE A N 1
ATOM 2174 C CA . ILE A 1 255 ? 18.144 46.837 5.454 1.00 6.88 675 ILE A CA 1
ATOM 2175 C C . ILE A 1 255 ? 19.330 46.855 4.492 1.00 6.63 675 ILE A C 1
ATOM 2176 O O . ILE A 1 255 ? 20.364 47.470 4.765 1.00 7.42 675 ILE A O 1
ATOM 2181 N N . GLY A 1 256 ? 19.218 46.168 3.357 1.00 6.78 676 GLY A N 1
ATOM 2182 C CA . GLY A 1 256 ? 20.340 46.045 2.445 1.00 7.41 676 GLY A CA 1
ATOM 2183 C C . GLY A 1 256 ? 21.515 45.310 3.060 1.00 6.49 676 GLY A C 1
ATOM 2184 O O . GLY A 1 256 ? 21.401 44.589 4.060 1.00 6.58 676 GLY A O 1
ATOM 2185 N N . LYS A 1 257 ? 22.666 45.488 2.432 1.00 6.62 677 LYS A N 1
ATOM 2186 C CA . LYS A 1 257 ? 23.879 44.761 2.796 1.00 6.62 677 LYS A CA 1
ATOM 2187 C C . LYS A 1 257 ? 24.638 45.573 3.851 1.00 6.37 677 LYS A C 1
ATOM 2188 O O . LYS A 1 257 ? 25.751 46.058 3.632 1.00 8.34 677 LYS A O 1
ATOM 2194 N N . SER A 1 258 ? 24.020 45.708 5.024 1.00 7.04 678 SER A N 1
ATOM 2195 C CA . SER A 1 258 ? 24.424 46.715 5.996 1.00 7.35 678 SER A CA 1
ATOM 2196 C C . SER A 1 258 ? 24.827 46.198 7.357 1.00 6.62 678 SER A C 1
ATOM 2197 O O . SER A 1 258 ? 25.400 46.956 8.150 1.00 7.20 678 SER A O 1
ATOM 2200 N N . GLN A 1 259 ? 24.508 44.943 7.655 1.00 6.08 679 GLN A N 1
ATOM 2201 C CA . GLN A 1 259 ? 24.715 44.371 9.001 1.00 6.04 679 GLN A CA 1
ATOM 2202 C C . GLN A 1 259 ? 25.216 42.939 8.864 1.00 5.86 679 GLN A C 1
ATOM 2203 O O . GLN A 1 259 ? 24.686 42.013 9.473 1.00 5.97 679 GLN A O 1
ATOM 2209 N N . GLY A 1 260 ? 26.283 42.770 8.088 1.00 5.98 680 GLY A N 1
ATOM 2210 C CA . GLY A 1 260 ? 26.689 41.450 7.622 1.00 6.13 680 GLY A CA 1
ATOM 2211 C C . GLY A 1 260 ? 26.787 40.420 8.728 1.00 6.12 680 GLY A C 1
ATOM 2212 O O . GLY A 1 260 ? 26.239 39.339 8.603 1.00 6.39 680 GLY A O 1
ATOM 2213 N N . ASP A 1 261 ? 27.494 40.748 9.815 1.00 6.59 681 ASP A N 1
ATOM 2214 C CA . ASP A 1 261 ? 27.788 39.746 10.818 1.00 7.14 681 ASP A CA 1
ATOM 2215 C C . ASP A 1 261 ? 26.575 39.382 11.675 1.00 7.32 681 ASP A C 1
ATOM 2216 O O . ASP A 1 261 ? 26.499 38.262 12.153 1.00 9.98 681 ASP A O 1
ATOM 2221 N N . ARG A 1 262 ? 25.596 40.278 11.815 1.00 6.28 682 ARG A N 1
ATOM 2222 C CA . ARG A 1 262 ? 24.298 39.894 12.381 1.00 6.38 682 ARG A CA 1
ATOM 2223 C C . ARG A 1 262 ? 23.498 39.060 11.371 1.00 5.79 682 ARG A C 1
ATOM 2224 O O . ARG A 1 262 ? 22.811 38.083 11.729 1.00 6.29 682 ARG A O 1
ATOM 2232 N N . GLN A 1 263 ? 23.555 39.447 10.101 1.00 5.42 683 GLN A N 1
ATOM 2233 C CA . GLN A 1 263 ? 22.768 38.821 9.071 1.00 5.28 683 GLN A CA 1
ATOM 2234 C C . GLN A 1 263 ? 23.155 37.373 8.800 1.00 5.18 683 GLN A C 1
ATOM 2235 O O . GLN A 1 263 ? 22.245 36.551 8.653 1.00 5.85 683 GLN A O 1
ATOM 2241 N N . TRP A 1 264 ? 24.442 37.016 8.763 1.00 5.46 684 TRP A N 1
ATOM 2242 C CA . TRP A 1 264 ? 24.801 35.625 8.464 1.00 5.69 684 TRP A CA 1
ATOM 2243 C C . TRP A 1 264 ? 24.494 34.664 9.596 1.00 5.55 684 TRP A C 1
ATOM 2244 O O . TRP A 1 264 ? 24.571 33.466 9.402 1.00 6.90 684 TRP A O 1
ATOM 2255 N N . LEU A 1 265 ? 24.121 35.175 10.758 1.00 5.29 685 LEU A N 1
ATOM 2256 C CA . LEU A 1 265 ? 23.678 34.381 11.887 1.00 5.58 685 LEU A CA 1
ATOM 2257 C C . LEU A 1 265 ? 22.186 34.112 11.880 1.00 5.20 685 LEU A C 1
ATOM 2258 O O . LEU A 1 265 ? 21.732 33.259 12.648 1.00 6.16 685 LEU A O 1
ATOM 2263 N N . THR A 1 266 ? 21.410 34.845 11.077 1.00 5.33 686 THR A N 1
ATOM 2264 C CA . THR A 1 266 ? 19.962 34.878 11.274 1.00 5.13 686 THR A CA 1
ATOM 2265 C C . THR A 1 266 ? 19.199 33.796 10.496 1.00 5.76 686 THR A C 1
ATOM 2266 O O . THR A 1 266 ? 18.107 33.424 10.912 1.00 6.78 686 THR A O 1
ATOM 2270 N N . GLU A 1 267 ? 19.738 33.250 9.409 1.00 5.03 687 GLU A N 1
ATOM 2271 C CA . GLU A 1 267 ? 19.004 32.246 8.655 1.00 5.05 687 GLU A CA 1
ATOM 2272 C C . GLU A 1 267 ? 18.602 31.097 9.585 1.00 5.25 687 GLU A C 1
ATOM 2273 O O . GLU A 1 267 ? 19.448 30.532 10.274 1.00 5.67 687 GLU A O 1
ATOM 2279 N N . PRO A 1 268 ? 17.315 30.699 9.598 1.00 5.22 688 PRO A N 1
ATOM 2280 C CA . PRO A 1 268 ? 16.911 29.568 10.426 1.00 5.23 688 PRO A CA 1
ATOM 2281 C C . PRO A 1 268 ? 17.725 28.309 10.160 1.00 5.20 688 PRO A C 1
ATOM 2282 O O . PRO A 1 268 ? 17.976 27.948 9.018 1.00 5.47 688 PRO A O 1
ATOM 2286 N N . GLU A 1 269 ? 18.067 27.617 11.235 1.00 5.24 689 GLU A N 1
ATOM 2287 C CA . GLU A 1 269 ? 18.929 26.440 11.125 1.00 5.58 689 GLU A CA 1
ATOM 2288 C C . GLU A 1 269 ? 18.352 25.379 10.194 1.00 5.42 689 GLU A C 1
ATOM 2289 O O . GLU A 1 269 ? 19.032 24.858 9.316 1.00 5.32 689 GLU A O 1
ATOM 2295 N N . SER A 1 270 ? 17.073 25.045 10.378 1.00 5.51 690 SER A N 1
ATOM 2296 C CA . SER A 1 270 ? 16.442 24.031 9.572 1.00 5.17 690 SER A CA 1
ATOM 2297 C C . SER A 1 270 ? 16.361 24.403 8.096 1.00 5.04 690 SER A C 1
ATOM 2298 O O . SER A 1 270 ? 16.247 23.503 7.261 1.00 5.48 690 SER A O 1
ATOM 2301 N N . MET A 1 271 ? 16.417 25.692 7.757 1.00 5.20 691 MET A N 1
ATOM 2302 C CA . MET A 1 271 ? 16.374 26.066 6.359 1.00 5.33 691 MET A CA 1
ATOM 2303 C C . MET A 1 271 ? 17.604 25.540 5.619 1.00 5.16 691 MET A C 1
ATOM 2304 O O . MET A 1 271 ? 17.535 25.298 4.415 1.00 5.22 691 MET A O 1
ATOM 2309 N N . LEU A 1 272 ? 18.737 25.362 6.308 1.00 5.05 692 LEU A N 1
ATOM 2310 C CA . LEU A 1 272 ? 19.888 24.761 5.640 1.00 5.07 692 LEU A CA 1
ATOM 2311 C C . LEU A 1 272 ? 19.581 23.332 5.199 1.00 5.05 692 LEU A C 1
ATOM 2312 O O . LEU A 1 272 ? 20.073 22.888 4.166 1.00 5.74 692 LEU A O 1
ATOM 2317 N N . GLY A 1 273 ? 18.811 22.591 5.986 1.00 5.57 693 GLY A N 1
ATOM 2318 C CA . GLY A 1 273 ? 18.379 21.270 5.576 1.00 5.29 693 GLY A CA 1
ATOM 2319 C C . GLY A 1 273 ? 17.435 21.297 4.392 1.00 5.33 693 GLY A C 1
ATOM 2320 O O . GLY A 1 273 ? 17.500 20.436 3.516 1.00 5.99 693 GLY A O 1
ATOM 2321 N N . GLU A 1 274 ? 16.560 22.305 4.338 1.00 5.00 694 GLU A N 1
ATOM 2322 C CA . GLU A 1 274 ? 15.683 22.491 3.186 1.00 5.53 694 GLU A CA 1
ATOM 2323 C C . GLU A 1 274 ? 16.512 22.721 1.915 1.00 5.25 694 GLU A C 1
ATOM 2324 O O . GLU A 1 274 ? 16.224 22.153 0.864 1.00 5.85 694 GLU A O 1
ATOM 2330 N N . GLU A 1 275 ? 17.549 23.551 2.008 1.00 4.85 695 GLU A N 1
ATOM 2331 C CA . GLU A 1 275 ? 18.453 23.781 0.878 1.00 5.19 695 GLU A CA 1
ATOM 2332 C C . GLU A 1 275 ? 19.157 22.484 0.501 1.00 4.64 695 GLU A C 1
ATOM 2333 O O . GLU A 1 275 ? 19.230 22.127 -0.680 1.00 5.31 695 GLU A O 1
ATOM 2339 N N . ALA A 1 276 ? 19.661 21.756 1.498 1.00 5.05 696 ALA A N 1
ATOM 2340 C CA . ALA A 1 276 ? 20.435 20.544 1.238 1.00 5.56 696 ALA A CA 1
ATOM 2341 C C . ALA A 1 276 ? 19.592 19.455 0.594 1.00 5.34 696 ALA A C 1
ATOM 2342 O O . ALA A 1 276 ? 20.108 18.640 -0.185 1.00 5.49 696 ALA A O 1
ATOM 2344 N N . LEU A 1 277 ? 18.292 19.430 0.869 1.00 5.59 697 LEU A N 1
ATOM 2345 C CA . LEU A 1 277 ? 17.419 18.451 0.219 1.00 6.43 697 LEU A CA 1
ATOM 2346 C C . LEU A 1 277 ? 17.423 18.607 -1.291 1.00 6.29 697 LEU A C 1
ATOM 2347 O O . LEU A 1 277 ? 17.245 17.625 -2.002 1.00 7.16 697 LEU A O 1
ATOM 2352 N N . GLY A 1 278 ? 17.568 19.828 -1.806 1.00 6.11 698 GLY A N 1
ATOM 2353 C CA . GLY A 1 278 ? 17.615 20.029 -3.239 1.00 6.58 698 GLY A CA 1
ATOM 2354 C C . GLY A 1 278 ? 18.819 19.337 -3.868 1.00 6.41 698 GLY A C 1
ATOM 2355 O O . GLY A 1 278 ? 18.766 18.943 -5.023 1.00 7.05 698 GLY A O 1
ATOM 2356 N N . VAL A 1 279 ? 19.919 19.225 -3.132 1.00 5.95 699 VAL A N 1
ATOM 2357 C CA . VAL A 1 279 ? 21.090 18.483 -3.595 1.00 5.73 699 VAL A CA 1
ATOM 2358 C C . VAL A 1 279 ? 20.760 16.988 -3.576 1.00 5.56 699 VAL A C 1
ATOM 2359 O O . VAL A 1 279 ? 20.795 16.318 -4.600 1.00 5.87 699 VAL A O 1
ATOM 2363 N N . TYR A 1 280 ? 20.407 16.474 -2.406 1.00 5.67 700 TYR A N 1
ATOM 2364 C CA . TYR A 1 280 ? 20.164 15.047 -2.202 1.00 5.49 700 TYR A CA 1
ATOM 2365 C C . TYR A 1 280 ? 19.126 14.484 -3.169 1.00 5.88 700 TYR A C 1
ATOM 2366 O O . TYR A 1 280 ? 19.343 13.451 -3.812 1.00 5.84 700 TYR A O 1
ATOM 2375 N N . LEU A 1 281 ? 17.972 15.149 -3.250 1.00 5.82 701 LEU A N 1
ATOM 2376 C CA . LEU A 1 281 ? 16.834 14.631 -3.998 1.00 6.50 701 LEU A CA 1
ATOM 2377 C C . LEU A 1 281 ? 17.078 14.598 -5.494 1.00 7.04 701 LEU A C 1
ATOM 2378 O O . LEU A 1 281 ? 16.299 14.004 -6.226 1.00 10.16 701 LEU A O 1
ATOM 2383 N N . ASN A 1 282 ? 18.150 15.240 -5.943 1.00 5.91 702 ASN A N 1
ATOM 2384 C CA . ASN A 1 282 ? 18.494 15.339 -7.351 1.00 6.01 702 ASN A CA 1
ATOM 2385 C C . ASN A 1 282 ? 19.819 14.658 -7.670 1.00 5.79 702 ASN A C 1
ATOM 2386 O O . ASN A 1 282 ? 20.365 14.845 -8.746 1.00 7.14 702 ASN A O 1
ATOM 2391 N N . GLY A 1 283 ? 20.299 13.820 -6.758 1.00 5.84 703 GLY A N 1
ATOM 2392 C CA . GLY A 1 283 ? 21.471 12.984 -6.997 1.00 6.20 703 GLY A CA 1
ATOM 2393 C C . GLY A 1 283 ? 22.793 13.629 -6.661 1.00 6.52 703 GLY A C 1
ATOM 2394 O O . GLY A 1 283 ? 23.841 13.038 -6.916 1.00 7.05 703 GLY A O 1
ATOM 2395 N N . GLY A 1 284 ? 22.786 14.829 -6.086 1.00 6.27 704 GLY A N 1
ATOM 2396 C CA . GLY A 1 284 ? 24.038 15.429 -5.650 1.00 5.96 704 GLY A CA 1
ATOM 2397 C C . GLY A 1 284 ? 24.542 14.761 -4.388 1.00 5.57 704 GLY A C 1
ATOM 2398 O O . GLY A 1 284 ? 23.756 14.187 -3.619 1.00 5.79 704 GLY A O 1
ATOM 2399 N N . VAL A 1 285 ? 25.851 14.857 -4.164 1.00 5.81 705 VAL A N 1
ATOM 2400 C CA . VAL A 1 285 ? 26.497 14.103 -3.095 1.00 5.83 705 VAL A CA 1
ATOM 2401 C C . VAL A 1 285 ? 27.585 14.853 -2.347 1.00 5.72 705 VAL A C 1
ATOM 2402 O O . VAL A 1 285 ? 28.184 14.280 -1.436 1.00 7.06 705 VAL A O 1
ATOM 2406 N N . VAL A 1 286 ? 27.843 16.118 -2.710 1.00 5.60 706 VAL A N 1
ATOM 2407 C CA . VAL A 1 286 ? 28.873 16.911 -2.055 1.00 5.82 706 VAL A CA 1
ATOM 2408 C C . VAL A 1 286 ? 28.231 18.130 -1.407 1.00 5.55 706 VAL A C 1
ATOM 2409 O O . VAL A 1 286 ? 27.444 18.842 -2.049 1.00 6.25 706 VAL A O 1
ATOM 2413 N N . TYR A 1 287 ? 28.575 18.347 -0.142 1.00 5.49 707 TYR A N 1
ATOM 2414 C CA . TYR A 1 287 ? 27.974 19.391 0.688 1.00 5.61 707 TYR A CA 1
ATOM 2415 C C . TYR A 1 287 ? 29.053 20.242 1.326 1.00 5.41 707 TYR A C 1
ATOM 2416 O O . TYR A 1 287 ? 30.063 19.734 1.805 1.00 5.99 707 TYR A O 1
ATOM 2425 N N . ASN A 1 288 ? 28.806 21.550 1.372 1.00 5.22 708 ASN A N 1
ATOM 2426 C CA . ASN A 1 288 ? 29.693 22.482 2.052 1.00 5.25 708 ASN A CA 1
ATOM 2427 C C . ASN A 1 288 ? 28.829 23.668 2.480 1.00 4.99 708 ASN A C 1
ATOM 2428 O O . ASN A 1 288 ? 27.784 23.921 1.871 1.00 4.86 708 ASN A O 1
ATOM 2433 N N . PHE A 1 289 ? 29.289 24.401 3.486 1.00 5.05 709 PHE A N 1
ATOM 2434 C CA . PHE A 1 289 ? 28.512 25.481 4.057 1.00 5.23 709 PHE A CA 1
ATOM 2435 C C . PHE A 1 289 ? 29.387 26.641 4.499 1.00 5.33 709 PHE A C 1
ATOM 2436 O O . PHE A 1 289 ? 30.549 26.473 4.879 1.00 5.55 709 PHE A O 1
ATOM 2444 N N . GLU A 1 290 ? 28.794 27.831 4.459 1.00 5.19 710 GLU A N 1
ATOM 2445 C CA . GLU A 1 290 ? 29.299 29.048 5.101 1.00 4.83 710 GLU A CA 1
ATOM 2446 C C . GLU A 1 290 ? 28.100 29.669 5.831 1.00 5.17 710 GLU A C 1
ATOM 2447 O O . GLU A 1 290 ? 26.948 29.371 5.470 1.00 5.07 710 GLU A O 1
ATOM 2453 N N . HIS A 1 291 ? 28.287 30.570 6.797 1.00 4.99 711 HIS A N 1
ATOM 2454 C CA . HIS A 1 291 ? 29.543 30.908 7.474 1.00 5.09 711 HIS A CA 1
ATOM 2455 C C . HIS A 1 291 ? 29.945 29.741 8.357 1.00 5.40 711 HIS A C 1
ATOM 2456 O O . HIS A 1 291 ? 29.108 29.225 9.109 1.00 6.10 711 HIS A O 1
ATOM 2463 N N . PRO A 1 292 ? 31.221 29.329 8.327 1.00 5.51 712 PRO A N 1
ATOM 2464 C CA . PRO A 1 292 ? 31.608 28.124 9.095 1.00 6.14 712 PRO A CA 1
ATOM 2465 C C . PRO A 1 292 ? 31.364 28.202 10.601 1.00 6.05 712 PRO A C 1
ATOM 2466 O O . PRO A 1 292 ? 31.133 27.171 11.223 1.00 6.39 712 PRO A O 1
ATOM 2470 N N . ALA A 1 293 ? 31.452 29.385 11.209 1.00 5.89 713 ALA A N 1
ATOM 2471 C CA . ALA A 1 293 ? 31.305 29.455 12.663 1.00 6.58 713 ALA A CA 1
ATOM 2472 C C . ALA A 1 293 ? 29.914 29.062 13.118 1.00 6.04 713 ALA A C 1
ATOM 2473 O O . ALA A 1 293 ? 29.736 28.467 14.171 1.00 7.04 713 ALA A O 1
ATOM 2475 N N . TYR A 1 294 ? 28.916 29.428 12.307 1.00 5.65 714 TYR A N 1
ATOM 2476 C CA . TYR A 1 294 ? 27.514 29.101 12.567 1.00 5.81 714 TYR A CA 1
ATOM 2477 C C . TYR A 1 294 ? 27.171 27.693 12.086 1.00 5.57 714 TYR A C 1
ATOM 2478 O O . TYR A 1 294 ? 26.533 26.926 12.791 1.00 6.09 714 TYR A O 1
ATOM 2487 N N . THR A 1 295 ? 27.580 27.366 10.867 1.00 5.62 715 THR A N 1
ATOM 2488 C CA . THR A 1 295 ? 27.170 26.108 10.227 1.00 5.78 715 THR A CA 1
ATOM 2489 C C . THR A 1 295 ? 27.917 24.893 10.749 1.00 5.49 715 THR A C 1
ATOM 2490 O O . THR A 1 295 ? 27.356 23.806 10.722 1.00 7.23 715 THR A O 1
ATOM 2494 N N . TYR A 1 296 ? 29.154 25.079 11.224 1.00 5.97 716 TYR A N 1
ATOM 2495 C CA . TYR A 1 296 ? 29.946 23.977 11.767 1.00 6.09 716 TYR A CA 1
ATOM 2496 C C . TYR A 1 296 ? 30.240 24.130 13.253 1.00 6.34 716 TYR A C 1
ATOM 2497 O O . TYR A 1 296 ? 30.011 23.202 14.022 1.00 7.03 716 TYR A O 1
ATOM 2506 N N . GLY A 1 297 ? 30.734 25.292 13.667 1.00 6.61 717 GLY A N 1
ATOM 2507 C CA . GLY A 1 297 ? 31.068 25.535 15.059 1.00 7.05 717 GLY A CA 1
ATOM 2508 C C . GLY A 1 297 ? 32.376 26.280 15.236 1.00 6.85 717 GLY A C 1
ATOM 2509 O O . GLY A 1 297 ? 32.950 26.794 14.279 1.00 7.13 717 GLY A O 1
ATOM 2510 N N . VAL A 1 298 ? 32.812 26.345 16.493 1.00 6.93 718 VAL A N 1
ATOM 2511 C CA . VAL A 1 298 ? 33.999 27.079 16.900 1.00 7.40 718 VAL A CA 1
ATOM 2512 C C . VAL A 1 298 ? 34.699 26.259 17.975 1.00 7.62 718 VAL A C 1
ATOM 2513 O O . VAL A 1 298 ? 34.075 25.410 18.623 1.00 7.93 718 VAL A O 1
ATOM 2517 N N . ASN A 1 299 ? 35.989 26.501 18.178 1.00 8.08 719 ASN A N 1
ATOM 2518 C CA . ASN A 1 299 ? 36.736 25.906 19.281 1.00 8.59 719 ASN A CA 1
ATOM 2519 C C . ASN A 1 299 ? 36.604 24.391 19.362 1.00 8.98 719 ASN A C 1
ATOM 2520 O O . ASN A 1 299 ? 36.563 23.833 20.449 1.00 10.31 719 ASN A O 1
ATOM 2525 N N . ASN A 1 300 ? 36.581 23.729 18.204 1.00 8.49 720 ASN A N 1
ATOM 2526 C CA . ASN A 1 300 ? 36.459 22.274 18.101 1.00 9.58 720 ASN A CA 1
ATOM 2527 C C . ASN A 1 300 ? 35.160 21.721 18.674 1.00 10.45 720 ASN A C 1
ATOM 2528 O O . ASN A 1 300 ? 35.085 20.552 18.991 1.00 13.42 720 ASN A O 1
ATOM 2533 N N . LYS A 1 301 ? 34.133 22.560 18.751 1.00 8.61 721 LYS A N 1
ATOM 2534 C CA . LYS A 1 301 ? 32.800 22.180 19.192 1.00 8.91 721 LYS A CA 1
ATOM 2535 C C . LYS A 1 301 ? 31.810 22.334 18.062 1.00 8.65 721 LYS A C 1
ATOM 2536 O O . LYS A 1 301 ? 31.905 23.260 17.258 1.00 9.02 721 LYS A O 1
ATOM 2542 N N . GLU A 1 302 ? 30.848 21.437 18.021 1.00 8.00 722 GLU A N 1
ATOM 2543 C CA . GLU A 1 302 ? 29.777 21.514 17.037 1.00 8.22 722 GLU A CA 1
ATOM 2544 C C . GLU A 1 302 ? 28.772 22.576 17.419 1.00 7.72 722 GLU A C 1
ATOM 2545 O O . GLU A 1 302 ? 28.259 22.593 18.542 1.00 9.38 722 GLU A O 1
ATOM 2551 N N . SER A 1 303 ? 28.439 23.440 16.470 1.00 7.00 723 SER A N 1
ATOM 2552 C CA . SER A 1 303 ? 27.309 24.340 16.674 1.00 6.89 723 SER A CA 1
ATOM 2553 C C . SER A 1 303 ? 26.026 23.518 16.678 1.00 6.73 723 SER A C 1
ATOM 2554 O O . SER A 1 303 ? 25.987 22.395 16.175 1.00 6.74 723 SER A O 1
ATOM 2557 N N . LEU A 1 304 ? 24.959 24.077 17.230 1.00 6.74 724 LEU A N 1
ATOM 2558 C CA . LEU A 1 304 ? 23.667 23.390 17.218 1.00 6.41 724 LEU A CA 1
ATOM 2559 C C . LEU A 1 304 ? 23.107 23.247 15.792 1.00 6.32 724 LEU A C 1
ATOM 2560 O O . LEU A 1 304 ? 22.463 22.260 15.499 1.00 6.50 724 LEU A O 1
ATOM 2565 N N A LEU A 1 305 ? 23.368 24.206 14.902 0.50 6.19 725 LEU A N 1
ATOM 2566 N N B LEU A 1 305 ? 23.370 24.205 14.906 0.50 6.08 725 LEU A N 1
ATOM 2567 C CA A LEU A 1 305 ? 23.030 24.026 13.496 0.50 6.20 725 LEU A CA 1
ATOM 2568 C CA B LEU A 1 305 ? 23.022 24.029 13.508 0.50 5.94 725 LEU A CA 1
ATOM 2569 C C A LEU A 1 305 ? 23.695 22.753 12.979 0.50 6.08 725 LEU A C 1
ATOM 2570 C C B LEU A 1 305 ? 23.695 22.761 12.979 0.50 5.98 725 LEU A C 1
ATOM 2571 O O A LEU A 1 305 ? 23.059 21.910 12.344 0.50 6.22 725 LEU A O 1
ATOM 2572 O O B LEU A 1 305 ? 23.057 21.921 12.345 0.50 6.25 725 LEU A O 1
ATOM 2581 N N . PHE A 1 306 ? 24.984 22.592 13.257 1.00 5.96 726 PHE A N 1
ATOM 2582 C CA . PHE A 1 306 ? 25.668 21.392 12.822 1.00 6.59 726 PHE A CA 1
ATOM 2583 C C . PHE A 1 306 ? 25.077 20.135 13.473 1.00 6.17 726 PHE A C 1
ATOM 2584 O O . PHE A 1 306 ? 24.735 19.173 12.799 1.00 6.71 726 PHE A O 1
ATOM 2592 N N . SER A 1 307 ? 24.971 20.124 14.797 1.00 6.15 727 SER A N 1
ATOM 2593 C CA . SER A 1 307 ? 24.600 18.896 15.469 1.00 7.00 727 SER A CA 1
ATOM 2594 C C . SER A 1 307 ? 23.161 18.481 15.195 1.00 6.82 727 SER A C 1
ATOM 2595 O O . SER A 1 307 ? 22.873 17.279 15.055 1.00 8.39 727 SER A O 1
ATOM 2598 N N . GLU A 1 308 ? 22.245 19.446 15.136 1.00 6.50 728 GLU A N 1
ATOM 2599 C CA . GLU A 1 308 ? 20.822 19.125 15.063 1.00 6.16 728 GLU A CA 1
ATOM 2600 C C . GLU A 1 308 ? 20.284 19.093 13.644 1.00 6.51 728 GLU A C 1
ATOM 2601 O O . GLU A 1 308 ? 19.224 18.508 13.431 1.00 7.55 728 GLU A O 1
ATOM 2607 N N . VAL A 1 309 ? 20.981 19.721 12.695 1.00 6.01 729 VAL A N 1
ATOM 2608 C CA . VAL A 1 309 ? 20.506 19.770 11.314 1.00 6.10 729 VAL A CA 1
ATOM 2609 C C . VAL A 1 309 ? 21.521 19.098 10.392 1.00 6.22 729 VAL A C 1
ATOM 2610 O O . VAL A 1 309 ? 21.196 18.065 9.804 1.00 6.73 729 VAL A O 1
ATOM 2614 N N . ILE A 1 310 ? 22.716 19.677 10.218 1.00 6.54 730 ILE A N 1
ATOM 2615 C CA . ILE A 1 310 ? 23.618 19.200 9.169 1.00 7.07 730 ILE A CA 1
ATOM 2616 C C . ILE A 1 310 ? 24.111 17.772 9.430 1.00 6.87 730 ILE A C 1
ATOM 2617 O O . ILE A 1 310 ? 24.122 16.940 8.524 1.00 7.33 730 ILE A O 1
ATOM 2622 N N . LYS A 1 311 ? 24.530 17.489 10.652 1.00 6.57 731 LYS A N 1
ATOM 2623 C CA . LYS A 1 311 ? 25.025 16.162 10.993 1.00 7.70 731 LYS A CA 1
ATOM 2624 C C . LYS A 1 311 ? 23.960 15.099 10.773 1.00 7.68 731 LYS A C 1
ATOM 2625 O O . LYS A 1 311 ? 24.235 14.026 10.235 1.00 8.09 731 LYS A O 1
ATOM 2631 N N A GLU A 1 312 ? 22.743 15.411 11.220 0.15 7.36 732 GLU A N 1
ATOM 2632 N N B GLU A 1 312 ? 22.745 15.410 11.222 0.15 7.37 732 GLU A N 1
ATOM 2633 N N C GLU A 1 312 ? 22.740 15.390 11.204 0.70 7.32 732 GLU A N 1
ATOM 2634 C CA A GLU A 1 312 ? 21.600 14.527 11.055 0.15 7.15 732 GLU A CA 1
ATOM 2635 C CA B GLU A 1 312 ? 21.604 14.526 11.054 0.15 7.17 732 GLU A CA 1
ATOM 2636 C CA C GLU A 1 312 ? 21.671 14.433 11.051 0.70 7.75 732 GLU A CA 1
ATOM 2637 C C A GLU A 1 312 ? 21.309 14.271 9.587 0.15 6.99 732 GLU A C 1
ATOM 2638 C C B GLU A 1 312 ? 21.325 14.269 9.584 0.15 7.00 732 GLU A C 1
ATOM 2639 C C C GLU A 1 312 ? 21.269 14.264 9.581 0.70 7.05 732 GLU A C 1
ATOM 2640 O O A GLU A 1 312 ? 21.110 13.127 9.169 0.15 7.16 732 GLU A O 1
ATOM 2641 O O B GLU A 1 312 ? 21.160 13.122 9.161 0.15 7.18 732 GLU A O 1
ATOM 2642 O O C GLU A 1 312 ? 20.994 13.147 9.131 0.70 7.35 732 GLU A O 1
ATOM 2658 N N . PHE A 1 313 ? 21.269 15.350 8.813 1.00 6.78 733 PHE A N 1
ATOM 2659 C CA . PHE A 1 313 ? 20.994 15.261 7.393 1.00 6.69 733 PHE A CA 1
ATOM 2660 C C . PHE A 1 313 ? 22.057 14.409 6.698 1.00 6.42 733 PHE A C 1
ATOM 2661 O O . PHE A 1 313 ? 21.745 13.560 5.877 1.00 7.05 733 PHE A O 1
ATOM 2669 N N . PHE A 1 314 ? 23.322 14.684 7.012 1.00 6.73 734 PHE A N 1
ATOM 2670 C CA . PHE A 1 314 ? 24.398 13.994 6.331 1.00 7.11 734 PHE A CA 1
ATOM 2671 C C . PHE A 1 314 ? 24.379 12.500 6.701 1.00 7.31 734 PHE A C 1
ATOM 2672 O O . PHE A 1 314 ? 24.569 11.634 5.830 1.00 7.59 734 PHE A O 1
ATOM 2680 N N . ARG A 1 315 ? 24.088 12.185 7.967 1.00 7.39 735 ARG A N 1
ATOM 2681 C CA . ARG A 1 315 ? 23.873 10.778 8.331 1.00 8.27 735 ARG A CA 1
ATOM 2682 C C . ARG A 1 315 ? 22.764 10.142 7.506 1.00 8.20 735 ARG A C 1
ATOM 2683 O O . ARG A 1 315 ? 22.876 8.984 7.100 1.00 9.25 735 ARG A O 1
ATOM 2691 N N . TYR A 1 316 ? 21.695 10.889 7.259 1.00 7.93 736 TYR A N 1
ATOM 2692 C CA . TYR A 1 316 ? 20.568 10.382 6.486 1.00 7.89 736 TYR A CA 1
ATOM 2693 C C . TYR A 1 316 ? 21.019 10.018 5.070 1.00 7.29 736 TYR A C 1
ATOM 2694 O O . TYR A 1 316 ? 20.639 8.965 4.545 1.00 7.66 736 TYR A O 1
ATOM 2703 N N . VAL A 1 317 ? 21.801 10.889 4.425 1.00 6.91 737 VAL A N 1
ATOM 2704 C CA . VAL A 1 317 ? 22.189 10.643 3.030 1.00 7.20 737 VAL A CA 1
ATOM 2705 C C . VAL A 1 317 ? 23.252 9.547 2.885 1.00 6.86 737 VAL A C 1
ATOM 2706 O O . VAL A 1 317 ? 23.406 8.974 1.802 1.00 7.67 737 VAL A O 1
ATOM 2710 N N . ILE A 1 318 ? 23.942 9.216 3.977 1.00 7.62 738 ILE A N 1
ATOM 2711 C CA . ILE A 1 318 ? 24.800 8.025 4.014 1.00 8.39 738 ILE A CA 1
ATOM 2712 C C . ILE A 1 318 ? 23.947 6.762 4.146 1.00 8.91 738 ILE A C 1
ATOM 2713 O O . ILE A 1 318 ? 24.179 5.769 3.452 1.00 9.92 738 ILE A O 1
ATOM 2718 N N . ALA A 1 319 ? 22.973 6.792 5.044 1.00 9.09 739 ALA A N 1
ATOM 2719 C CA . ALA A 1 319 ? 22.121 5.630 5.310 1.00 8.66 739 ALA A CA 1
ATOM 2720 C C . ALA A 1 319 ? 21.159 5.344 4.169 1.00 8.99 739 ALA A C 1
ATOM 2721 O O . ALA A 1 319 ? 20.749 4.207 3.981 1.00 10.00 739 ALA A O 1
ATOM 2723 N N . HIS A 1 320 ? 20.809 6.378 3.403 1.00 8.27 740 HIS A N 1
ATOM 2724 C CA . HIS A 1 320 ? 19.864 6.298 2.281 1.00 7.97 740 HIS A CA 1
ATOM 2725 C C . HIS A 1 320 ? 20.528 6.973 1.081 1.00 7.55 740 HIS A C 1
ATOM 2726 O O . HIS A 1 320 ? 20.297 8.157 0.811 1.00 7.84 740 HIS A O 1
ATOM 2733 N N . PRO A 1 321 ? 21.422 6.263 0.387 1.00 7.72 741 PRO A N 1
ATOM 2734 C CA . PRO A 1 321 ? 22.180 6.905 -0.689 1.00 7.69 741 PRO A CA 1
ATOM 2735 C C . PRO A 1 321 ? 21.260 7.646 -1.660 1.00 7.71 741 PRO A C 1
ATOM 2736 O O . PRO A 1 321 ? 20.186 7.148 -2.026 1.00 8.50 741 PRO A O 1
ATOM 2740 N N . ALA A 1 322 ? 21.702 8.815 -2.107 1.00 7.10 742 ALA A N 1
ATOM 2741 C CA . ALA A 1 322 ? 20.980 9.609 -3.087 1.00 7.44 742 ALA A CA 1
ATOM 2742 C C . ALA A 1 322 ? 20.695 8.757 -4.332 1.00 7.57 742 ALA A C 1
ATOM 2743 O O . ALA A 1 322 ? 21.418 7.796 -4.635 1.00 8.23 742 ALA A O 1
ATOM 2745 N N . PRO A 1 323 ? 19.684 9.145 -5.114 1.00 7.69 743 PRO A N 1
ATOM 2746 C CA . PRO A 1 323 ? 19.462 8.400 -6.355 1.00 8.60 743 PRO A CA 1
ATOM 2747 C C . PRO A 1 323 ? 20.693 8.420 -7.259 1.00 8.26 743 PRO A C 1
ATOM 2748 O O . PRO A 1 323 ? 21.348 9.454 -7.426 1.00 8.20 743 PRO A O 1
ATOM 2752 N N . SER A 1 324 ? 21.005 7.262 -7.823 1.00 9.13 744 SER A N 1
ATOM 2753 C CA . SER A 1 324 ? 22.161 7.123 -8.695 1.00 9.65 744 SER A CA 1
ATOM 2754 C C . SER A 1 324 ? 21.979 7.886 -9.991 1.00 9.58 744 SER A C 1
ATOM 2755 O O . SER A 1 324 ? 20.867 8.268 -10.355 1.00 9.50 744 SER A O 1
ATOM 2758 N N A LYS A 1 325 ? 23.075 8.076 -10.722 0.50 9.66 745 LYS A N 1
ATOM 2759 N N B LYS A 1 325 ? 23.071 8.074 -10.730 0.50 9.74 745 LYS A N 1
ATOM 2760 C CA A LYS A 1 325 ? 22.990 8.693 -12.032 0.50 10.16 745 LYS A CA 1
ATOM 2761 C CA B LYS A 1 325 ? 22.956 8.702 -12.033 0.50 10.34 745 LYS A CA 1
ATOM 2762 C C A LYS A 1 325 ? 21.996 7.952 -12.942 0.50 10.62 745 LYS A C 1
ATOM 2763 C C B LYS A 1 325 ? 21.978 7.951 -12.940 0.50 10.69 745 LYS A C 1
ATOM 2764 O O A LYS A 1 325 ? 21.172 8.575 -13.611 0.50 10.79 745 LYS A O 1
ATOM 2765 O O B LYS A 1 325 ? 21.156 8.565 -13.619 0.50 10.84 745 LYS A O 1
ATOM 2776 N N . GLU A 1 326 ? 22.074 6.622 -12.934 1.00 11.23 746 GLU A N 1
ATOM 2777 C CA . GLU A 1 326 ? 21.183 5.775 -13.723 1.00 12.70 746 GLU A CA 1
ATOM 2778 C C . GLU A 1 326 ? 19.727 6.034 -13.360 1.00 11.65 746 GLU A C 1
ATOM 2779 O O . GLU A 1 326 ? 18.876 6.196 -14.241 1.00 12.73 746 GLU A O 1
ATOM 2785 N N . LYS A 1 327 ? 19.436 6.063 -12.062 1.00 11.49 747 LYS A N 1
ATOM 2786 C CA . LYS A 1 327 ? 18.078 6.295 -11.587 1.00 11.79 747 LYS A CA 1
ATOM 2787 C C . LYS A 1 327 ? 17.572 7.677 -11.988 1.00 11.25 747 LYS A C 1
ATOM 2788 O O . LYS A 1 327 ? 16.442 7.834 -12.453 1.00 11.81 747 LYS A O 1
ATOM 2794 N N . VAL A 1 328 ? 18.396 8.696 -11.784 1.00 9.91 748 VAL A N 1
ATOM 2795 C CA . VAL A 1 328 ? 17.984 10.053 -12.114 1.00 10.09 748 VAL A CA 1
ATOM 2796 C C . VAL A 1 328 ? 17.733 10.170 -13.631 1.00 10.28 748 VAL A C 1
ATOM 2797 O O . VAL A 1 328 ? 16.753 10.777 -14.047 1.00 12.04 748 VAL A O 1
ATOM 2801 N N . LEU A 1 329 ? 18.604 9.578 -14.446 1.00 10.84 749 LEU A N 1
ATOM 2802 C CA . LEU A 1 329 ? 18.382 9.540 -15.903 1.00 11.89 749 LEU A CA 1
ATOM 2803 C C . LEU A 1 329 ? 17.070 8.881 -16.283 1.00 12.29 749 LEU A C 1
ATOM 2804 O O . LEU A 1 329 ? 16.304 9.414 -17.091 1.00 13.35 749 LEU A O 1
ATOM 2809 N N . GLU A 1 330 ? 16.787 7.734 -15.678 1.00 13.49 750 GLU A N 1
ATOM 2810 C CA . GLU A 1 330 ? 15.522 7.027 -15.939 1.00 15.11 750 GLU A CA 1
ATOM 2811 C C . GLU A 1 330 ? 14.320 7.915 -15.611 1.00 15.34 750 GLU A C 1
ATOM 2812 O O . GLU A 1 330 ? 13.338 7.928 -16.351 1.00 17.03 750 GLU A O 1
ATOM 2818 N N . ASP A 1 331 ? 14.423 8.681 -14.526 1.00 15.35 751 A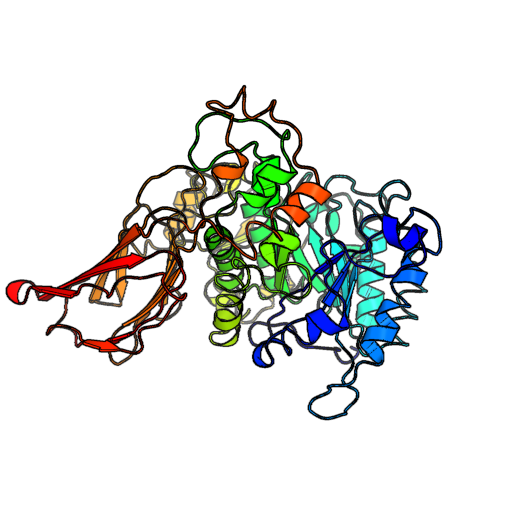SP A N 1
ATOM 2819 C CA . ASP A 1 331 ? 13.343 9.557 -14.059 1.00 16.16 751 ASP A CA 1
ATOM 2820 C C . ASP A 1 331 ? 13.221 10.857 -14.840 1.00 14.68 751 ASP A C 1
ATOM 2821 O O . ASP A 1 331 ? 12.210 11.551 -14.732 1.00 15.49 751 ASP A O 1
ATOM 2826 N N . THR A 1 332 ? 14.250 11.221 -15.600 1.00 13.38 752 THR A N 1
ATOM 2827 C CA . THR A 1 332 ? 14.266 12.526 -16.244 1.00 12.37 752 THR A CA 1
ATOM 2828 C C . THR A 1 332 ? 13.416 12.501 -17.503 1.00 12.04 752 THR A C 1
ATOM 2829 O O . THR A 1 332 ? 13.656 11.677 -18.371 1.00 14.41 752 THR A O 1
ATOM 2833 N N . LYS A 1 333 ? 12.445 13.405 -17.596 1.00 11.07 753 LYS A N 1
ATOM 2834 C CA . LYS A 1 333 ? 11.598 13.502 -18.785 1.00 11.51 753 LYS A CA 1
ATOM 2835 C C . LYS A 1 333 ? 12.008 14.609 -19.745 1.00 11.31 753 LYS A C 1
ATOM 2836 O O . LYS A 1 333 ? 11.771 14.493 -20.948 1.00 12.55 753 LYS A O 1
ATOM 2842 N N . VAL A 1 334 ? 12.607 15.670 -19.209 1.00 10.92 754 VAL A N 1
ATOM 2843 C CA . VAL A 1 334 ? 13.038 16.840 -19.978 1.00 10.73 754 VAL A CA 1
ATOM 2844 C C . VAL A 1 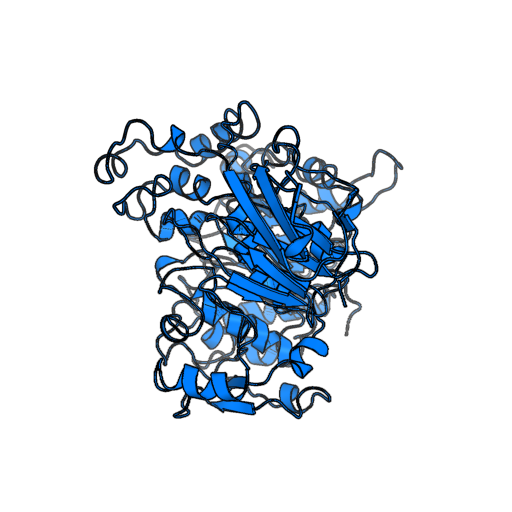334 ? 14.457 17.201 -19.563 1.00 10.06 754 VAL A C 1
ATOM 2845 O O . VAL A 1 334 ? 14.759 17.226 -18.359 1.00 10.01 754 VAL A O 1
ATOM 2849 N N . PHE A 1 335 ? 15.305 17.481 -20.555 1.00 9.44 755 PHE A N 1
ATOM 2850 C CA . PHE A 1 335 ? 16.680 17.922 -20.334 1.00 8.95 755 PHE A CA 1
ATOM 2851 C C . PHE A 1 335 ? 16.900 19.127 -21.238 1.00 8.86 755 PHE A C 1
ATOM 2852 O O . PHE A 1 335 ? 16.693 19.017 -22.458 1.00 10.15 755 PHE A O 1
ATOM 2860 N N . ILE A 1 336 ? 17.271 20.260 -20.642 1.00 8.50 756 ILE A N 1
ATOM 2861 C CA . ILE A 1 336 ? 17.407 21.515 -21.366 1.00 8.57 756 ILE A CA 1
ATOM 2862 C C . ILE A 1 336 ? 18.830 21.702 -21.860 1.00 8.66 756 ILE A C 1
ATOM 2863 O O . ILE A 1 336 ? 19.796 21.509 -21.118 1.00 8.94 756 ILE A O 1
ATOM 2868 N N . HIS A 1 337 ? 18.977 22.059 -23.126 1.00 8.95 757 HIS A N 1
ATOM 2869 C CA . HIS A 1 337 ? 20.262 22.454 -23.689 1.00 9.28 757 HIS A CA 1
ATOM 2870 C C . HIS A 1 337 ? 20.203 23.930 -24.056 1.00 8.78 757 HIS A C 1
ATOM 2871 O O . HIS A 1 337 ? 19.431 24.323 -24.923 1.00 9.77 757 HIS A O 1
ATOM 2878 N N . GLY A 1 338 ? 21.013 24.751 -23.394 1.00 8.84 758 GLY A N 1
ATOM 2879 C CA . GLY A 1 338 ? 21.047 26.174 -23.700 1.00 8.89 758 GLY A CA 1
ATOM 2880 C C . GLY A 1 338 ? 21.334 27.043 -22.516 1.00 8.39 758 GLY A C 1
ATOM 2881 O O . GLY A 1 338 ? 21.479 26.552 -21.403 1.00 9.13 758 GLY A O 1
ATOM 2882 N N . ASP A 1 339 ? 21.435 28.349 -22.772 1.00 8.40 759 ASP A N 1
ATOM 2883 C CA . ASP A 1 339 ? 21.921 29.302 -21.771 1.00 7.74 759 ASP A CA 1
ATOM 2884 C C . ASP A 1 339 ? 20.784 29.990 -21.030 1.00 7.91 759 ASP A C 1
ATOM 2885 O O . ASP A 1 339 ? 20.031 30.780 -21.602 1.00 9.22 759 ASP A O 1
ATOM 2890 N N . TYR A 1 340 ? 20.697 29.729 -19.727 1.00 7.74 760 TYR A N 1
ATOM 2891 C CA . TYR A 1 340 ? 19.749 30.426 -18.886 1.00 8.17 760 TYR A CA 1
ATOM 2892 C C . TYR A 1 340 ? 20.003 31.919 -18.886 1.00 8.19 760 TYR A C 1
ATOM 2893 O O . TYR A 1 340 ? 19.067 32.687 -18.687 1.00 8.85 760 TYR A O 1
ATOM 2902 N N . SER A 1 341 ? 21.246 32.348 -19.126 1.00 8.94 761 SER A N 1
ATOM 2903 C CA . SER A 1 341 ? 21.558 33.773 -19.141 1.00 9.84 761 SER A CA 1
ATOM 2904 C C . SER A 1 341 ? 20.813 34.561 -20.204 1.00 11.10 761 SER A C 1
ATOM 2905 O O . SER A 1 341 ? 20.693 35.775 -20.070 1.00 12.64 761 SER A O 1
ATOM 2908 N N A ASN A 1 342 ? 20.356 33.877 -21.258 0.50 11.85 762 ASN A N 1
ATOM 2909 N N B ASN A 1 342 ? 20.319 33.889 -21.234 0.50 11.87 762 ASN A N 1
ATOM 2910 C CA A ASN A 1 342 ? 19.548 34.479 -22.335 0.50 13.21 762 ASN A CA 1
ATOM 2911 C CA B ASN A 1 342 ? 19.556 34.545 -22.291 0.50 13.26 762 ASN A CA 1
ATOM 2912 C C A ASN A 1 342 ? 18.046 34.387 -22.088 0.50 12.66 762 ASN A C 1
ATOM 2913 C C B ASN A 1 342 ? 18.049 34.325 -22.132 0.50 12.68 762 ASN A C 1
ATOM 2914 O O A ASN A 1 342 ? 17.269 34.916 -22.881 0.50 14.14 762 ASN A O 1
ATOM 2915 O O B ASN A 1 342 ? 17.276 34.738 -22.997 0.50 14.07 762 ASN A O 1
ATOM 2924 N N . LYS A 1 343 ? 17.627 33.676 -21.039 1.00 11.49 763 LYS A N 1
ATOM 2925 C CA . LYS A 1 343 ? 16.185 33.408 -20.780 1.00 11.42 763 LYS A CA 1
ATOM 2926 C C . LYS A 1 343 ? 15.784 33.823 -19.369 1.00 10.52 763 LYS A C 1
ATOM 2927 O O . LYS A 1 343 ? 14.942 33.181 -18.728 1.00 11.48 763 LYS A O 1
ATOM 2933 N N . GLY A 1 344 ? 16.399 34.880 -18.856 1.00 10.16 764 GLY A N 1
ATOM 2934 C CA . GLY A 1 344 ? 15.966 35.482 -17.614 1.00 10.54 764 GLY A CA 1
ATOM 2935 C C . GLY A 1 344 ? 16.656 34.973 -16.371 1.00 9.43 764 GLY A C 1
ATOM 2936 O O . GLY A 1 344 ? 16.237 35.329 -15.269 1.00 9.42 764 GLY A O 1
ATOM 2937 N N . ASN A 1 345 ? 17.694 34.138 -16.524 1.00 8.80 765 ASN A N 1
ATOM 2938 C CA . ASN A 1 345 ? 18.367 33.567 -15.371 1.00 9.18 765 ASN A CA 1
ATOM 2939 C C . ASN A 1 345 ? 17.345 32.901 -14.444 1.00 8.83 765 ASN A C 1
ATOM 2940 O O . ASN A 1 345 ? 16.494 32.162 -14.937 1.00 8.62 765 ASN A O 1
ATOM 2945 N N . GLY A 1 346 ? 17.393 33.145 -13.139 1.00 8.44 766 GLY A N 1
ATOM 2946 C CA . GLY A 1 346 ? 16.469 32.497 -12.224 1.00 8.58 766 GLY A CA 1
ATOM 2947 C C . GLY A 1 346 ? 15.003 32.796 -12.442 1.00 8.43 766 GLY A C 1
ATOM 2948 O O . GLY A 1 346 ? 14.149 32.037 -11.997 1.00 8.47 766 GLY A O 1
ATOM 2949 N N . LYS A 1 347 ? 14.687 33.869 -13.168 1.00 8.64 767 LYS A N 1
ATOM 2950 C CA . LYS A 1 347 ? 13.296 34.144 -13.510 1.00 9.09 767 LYS A CA 1
ATOM 2951 C C . LYS A 1 347 ? 12.701 32.994 -14.311 1.00 8.48 767 LYS A C 1
ATOM 2952 O O . LYS A 1 347 ? 11.486 32.817 -14.324 1.00 9.52 767 LYS A O 1
ATOM 2958 N N . PHE A 1 348 ? 13.534 32.213 -14.998 1.00 8.17 768 PHE A N 1
ATOM 2959 C CA . PHE A 1 348 ? 13.069 31.073 -15.795 1.00 8.26 768 PHE A CA 1
ATOM 2960 C C . PHE A 1 348 ? 12.149 30.146 -15.000 1.00 7.49 768 PHE A C 1
ATOM 2961 O O . PHE A 1 348 ? 11.202 29.600 -15.547 1.00 8.14 768 PHE A O 1
ATOM 2969 N N . PHE A 1 349 ? 12.474 29.933 -13.724 1.00 7.00 769 PHE A N 1
ATOM 2970 C CA . PHE A 1 349 ? 11.757 28.976 -12.884 1.00 6.91 769 PHE A CA 1
ATOM 2971 C C . PHE A 1 349 ? 10.747 29.594 -11.929 1.00 6.60 769 PHE A C 1
ATOM 2972 O O . PHE A 1 349 ? 10.003 28.857 -11.285 1.00 7.27 769 PHE A O 1
ATOM 2980 N N . VAL A 1 350 ? 10.692 30.924 -11.848 1.00 7.20 770 VAL A N 1
ATOM 2981 C CA . VAL A 1 350 ? 9.747 31.571 -10.950 1.00 8.03 770 VAL A CA 1
ATOM 2982 C C . VAL A 1 350 ? 8.313 31.298 -11.438 1.00 8.43 770 VAL A C 1
ATOM 2983 O O . VAL A 1 350 ? 7.989 31.448 -12.614 1.00 9.16 770 VAL A O 1
ATOM 2987 N N . ASN A 1 351 ? 7.478 30.858 -10.506 1.00 9.18 771 ASN A N 1
ATOM 2988 C CA . ASN A 1 351 ? 6.119 30.409 -10.809 1.00 10.47 771 ASN A CA 1
ATOM 2989 C C . ASN A 1 351 ? 6.058 29.174 -11.712 1.00 10.46 771 ASN A C 1
ATOM 2990 O O . ASN A 1 351 ? 5.006 28.821 -12.234 1.00 12.55 771 ASN A O 1
ATOM 2995 N N . VAL A 1 352 ? 7.186 28.482 -11.818 1.00 9.06 772 VAL A N 1
ATOM 2996 C CA . VAL A 1 352 ? 7.272 27.132 -12.376 1.00 8.69 772 VAL A CA 1
ATOM 2997 C C . VAL A 1 352 ? 7.533 26.208 -11.193 1.00 8.12 772 VAL A C 1
ATOM 2998 O O . VAL A 1 352 ? 6.656 25.441 -10.799 1.00 9.19 772 VAL A O 1
ATOM 3002 N N . ASN A 1 353 ? 8.703 26.306 -10.575 1.00 7.28 773 ASN A N 1
ATOM 3003 C CA . ASN A 1 353 ? 8.955 25.614 -9.326 1.00 7.71 773 ASN A CA 1
ATOM 3004 C C . ASN A 1 353 ? 9.629 26.421 -8.232 1.00 6.93 773 ASN A C 1
ATOM 3005 O O . ASN A 1 353 ? 9.945 25.855 -7.197 1.00 6.94 773 ASN A O 1
ATOM 3010 N N . THR A 1 354 ? 9.779 27.734 -8.401 1.00 7.11 774 THR A N 1
ATOM 3011 C CA . THR A 1 354 ? 10.234 28.590 -7.306 1.00 6.59 774 THR A CA 1
ATOM 3012 C C . THR A 1 354 ? 9.203 29.707 -7.090 1.00 6.66 774 THR A C 1
ATOM 3013 O O . THR A 1 354 ? 8.507 30.103 -8.022 1.00 8.22 774 THR A O 1
ATOM 3017 N N . ASP A 1 355 ? 9.078 30.195 -5.859 1.00 7.08 775 ASP A N 1
ATOM 3018 C CA . ASP A 1 355 ? 7.997 31.139 -5.546 1.00 7.22 775 ASP A CA 1
ATOM 3019 C C . ASP A 1 355 ? 8.353 32.586 -5.707 1.00 7.45 775 ASP A C 1
ATOM 3020 O O . ASP A 1 355 ? 7.474 33.431 -5.580 1.00 9.32 775 ASP A O 1
ATOM 3025 N N . ARG A 1 356 ? 9.619 32.894 -5.966 1.00 7.08 776 ARG A N 1
ATOM 3026 C CA . ARG A 1 356 ? 10.096 34.260 -6.013 1.00 7.18 776 ARG A CA 1
ATOM 3027 C C . ARG A 1 356 ? 11.462 34.252 -6.655 1.00 6.97 776 ARG A C 1
ATOM 3028 O O . ARG A 1 356 ? 12.075 33.201 -6.809 1.00 7.11 776 ARG A O 1
ATOM 3036 N N . GLU A 1 357 ? 11.955 35.430 -7.023 1.00 7.60 777 GLU A N 1
ATOM 3037 C CA . GLU A 1 357 ? 13.232 35.552 -7.704 1.00 7.84 777 GLU A CA 1
ATOM 3038 C C . GLU A 1 357 ? 14.437 35.206 -6.842 1.00 6.95 777 GLU A C 1
ATOM 3039 O O . GLU A 1 357 ? 15.428 34.702 -7.373 1.00 8.68 777 GLU A O 1
ATOM 3045 N N . GLN A 1 358 ? 14.361 35.483 -5.540 1.00 6.99 778 GLN A N 1
ATOM 3046 C CA . GLN A 1 358 ? 15.502 35.322 -4.630 1.00 6.44 778 GLN A CA 1
ATOM 3047 C C . GLN A 1 358 ? 15.153 34.333 -3.538 1.00 6.27 778 GLN A C 1
ATOM 3048 O O . GLN A 1 358 ? 14.653 34.692 -2.487 1.00 7.60 778 GLN A O 1
ATOM 3054 N N . THR A 1 359 ? 15.389 33.060 -3.825 1.00 5.90 779 THR A N 1
ATOM 3055 C CA . THR A 1 359 ? 15.163 31.990 -2.877 1.00 5.76 779 THR A CA 1
ATOM 3056 C C . THR A 1 359 ? 16.038 30.819 -3.217 1.00 4.81 779 THR A C 1
ATOM 3057 O O . THR A 1 359 ? 16.306 30.589 -4.385 1.00 5.46 779 THR A O 1
ATOM 3061 N N . PRO A 1 360 ? 16.479 30.050 -2.196 1.00 4.72 780 PRO A N 1
ATOM 3062 C CA . PRO A 1 360 ? 17.205 28.817 -2.420 1.00 5.17 780 PRO A CA 1
ATOM 3063 C C . PRO A 1 360 ? 16.299 27.599 -2.313 1.00 5.50 780 PRO A C 1
ATOM 3064 O O . PRO A 1 360 ? 16.794 26.473 -2.255 1.00 6.42 780 PRO A O 1
ATOM 3068 N N . LEU A 1 361 ? 14.989 27.806 -2.225 1.00 5.23 781 LEU A N 1
ATOM 3069 C CA . LEU A 1 361 ? 14.014 26.737 -2.038 1.00 4.79 781 LEU A CA 1
ATOM 3070 C C . LEU A 1 361 ? 13.144 26.590 -3.287 1.00 5.42 781 LEU A C 1
ATOM 3071 O O . LEU A 1 361 ? 13.182 27.424 -4.204 1.00 5.38 781 LEU A O 1
ATOM 3076 N N . TYR A 1 362 ? 12.361 25.518 -3.296 1.00 5.20 782 TYR A N 1
ATOM 3077 C CA . TYR A 1 362 ? 11.394 25.233 -4.342 1.00 5.15 782 TYR A CA 1
ATOM 3078 C C . TYR A 1 362 ? 10.001 25.183 -3.734 1.00 5.65 782 TYR A C 1
ATOM 3079 O O . TYR A 1 362 ? 9.829 24.875 -2.563 1.00 5.79 782 TYR A O 1
ATOM 3088 N N A MET A 1 363 ? 9.003 25.432 -4.579 0.60 6.30 783 MET A N 1
ATOM 3089 N N B MET A 1 363 ? 8.994 25.455 -4.561 0.40 6.55 783 MET A N 1
ATOM 3090 C CA A MET A 1 363 ? 7.605 25.433 -4.148 0.60 7.25 783 MET A CA 1
ATOM 3091 C CA B MET A 1 363 ? 7.607 25.407 -4.098 0.40 7.57 783 MET A CA 1
ATOM 3092 C C A MET A 1 363 ? 6.837 24.191 -4.579 0.60 7.53 783 MET A C 1
ATOM 3093 C C B MET A 1 363 ? 6.832 24.184 -4.573 0.40 7.70 783 MET A C 1
ATOM 3094 O O A MET A 1 363 ? 5.746 23.942 -4.075 0.60 9.16 783 MET A O 1
ATOM 3095 O O B MET A 1 363 ? 5.730 23.936 -4.090 0.40 8.86 783 MET A O 1
ATOM 3104 N N . THR A 1 364 ? 7.417 23.400 -5.473 1.00 7.81 784 THR A N 1
ATOM 3105 C CA . THR A 1 364 ? 6.875 22.095 -5.822 1.00 7.93 784 THR A CA 1
ATOM 3106 C C . THR A 1 364 ? 8.010 21.174 -6.218 1.00 7.67 784 THR A C 1
ATOM 3107 O O . THR A 1 364 ? 9.017 21.629 -6.780 1.00 7.45 784 THR A O 1
ATOM 3111 N N . GLY A 1 365 ? 7.843 19.880 -5.930 1.00 7.73 785 GLY A N 1
ATOM 3112 C CA . GLY A 1 365 ? 8.749 18.847 -6.396 1.00 8.12 785 GLY A CA 1
ATOM 3113 C C . GLY A 1 365 ? 8.278 18.135 -7.646 1.00 8.32 785 GLY A C 1
ATOM 3114 O O . GLY A 1 365 ? 8.906 17.177 -8.071 1.00 8.60 785 GLY A O 1
ATOM 3115 N N . ARG A 1 366 ? 7.217 18.630 -8.265 1.00 7.93 786 ARG A N 1
ATOM 3116 C CA . ARG A 1 366 ? 6.585 17.951 -9.392 1.00 8.36 786 ARG A CA 1
ATOM 3117 C C . ARG A 1 366 ? 7.557 17.635 -10.535 1.00 8.28 786 ARG A C 1
ATOM 3118 O O . ARG A 1 366 ? 7.457 16.571 -11.158 1.00 9.23 786 ARG A O 1
ATOM 3126 N N . TYR A 1 367 ? 8.477 18.556 -10.797 1.00 7.81 787 TYR A N 1
ATOM 3127 C CA . TYR A 1 367 ? 9.441 18.421 -11.883 1.00 8.38 787 TYR A CA 1
ATOM 3128 C C . TYR A 1 367 ? 10.829 18.099 -11.353 1.00 8.21 787 TYR A C 1
ATOM 3129 O O . TYR A 1 367 ? 11.783 18.054 -12.124 1.00 9.50 787 TYR A O 1
ATOM 3138 N N A ASN A 1 368 ? 10.911 17.898 -10.035 0.50 8.00 788 ASN A N 1
ATOM 3139 N N B ASN A 1 368 ? 10.962 17.862 -10.049 0.50 7.95 788 ASN A N 1
ATOM 3140 C CA A ASN A 1 368 ? 12.138 17.996 -9.239 0.50 8.17 788 ASN A CA 1
ATOM 3141 C CA B ASN A 1 368 ? 12.270 17.768 -9.402 0.50 8.04 788 ASN A CA 1
ATOM 3142 C C A ASN A 1 368 ? 13.021 19.130 -9.781 0.50 7.63 788 ASN A C 1
ATOM 3143 C C B ASN A 1 368 ? 13.024 19.053 -9.767 0.50 7.60 788 ASN A C 1
ATOM 3144 O O A ASN A 1 368 ? 12.498 20.223 -9.980 0.50 9.42 788 ASN A O 1
ATOM 3145 O O B ASN A 1 368 ? 12.436 20.129 -9.813 0.50 9.28 788 ASN A O 1
ATOM 3154 N N . VAL A 1 369 ? 14.313 18.935 -10.013 1.00 7.25 789 VAL A N 1
ATOM 3155 C CA . VAL A 1 369 ? 15.128 19.975 -10.656 1.00 6.86 789 VAL A CA 1
ATOM 3156 C C . VAL A 1 369 ? 15.265 19.529 -12.120 1.00 6.55 789 VAL A C 1
ATOM 3157 O O . VAL A 1 369 ? 15.736 18.427 -12.406 1.00 7.25 789 VAL A O 1
ATOM 3161 N N A ILE A 1 370 ? 14.841 20.378 -13.041 0.50 7.02 790 ILE A N 1
ATOM 3162 N N B ILE A 1 370 ? 14.823 20.372 -13.046 0.50 6.79 790 ILE A N 1
ATOM 3163 C CA A ILE A 1 370 ? 14.991 20.083 -14.454 0.50 7.60 790 ILE A CA 1
ATOM 3164 C CA B ILE A 1 370 ? 14.987 20.089 -14.468 0.50 7.15 790 ILE A CA 1
ATOM 3165 C C A ILE A 1 370 ? 16.451 20.284 -14.809 0.50 7.11 790 ILE A C 1
ATOM 3166 C C B ILE A 1 370 ? 16.450 20.281 -14.806 0.50 6.87 790 ILE A C 1
ATOM 3167 O O A ILE A 1 370 ? 16.983 21.366 -14.573 0.50 7.60 790 ILE A O 1
ATOM 3168 O O B ILE A 1 370 ? 16.977 21.365 -14.577 0.50 7.44 790 ILE A O 1
ATOM 3177 N N . PRO A 1 371 ? 17.133 19.234 -15.299 1.00 6.53 791 PRO A N 1
ATOM 3178 C CA . PRO A 1 371 ? 18.565 19.370 -15.595 1.00 6.72 791 PRO A CA 1
ATOM 3179 C C . PRO A 1 371 ? 18.806 20.124 -16.894 1.00 7.22 791 PRO A C 1
ATOM 3180 O O . PRO A 1 371 ? 17.992 20.039 -17.831 1.00 7.76 791 PRO A O 1
ATOM 3184 N N . ALA A 1 372 ? 19.954 20.792 -16.970 1.00 6.75 792 ALA A N 1
ATOM 3185 C CA . ALA A 1 372 ? 20.333 21.546 -18.160 1.00 6.71 792 ALA A CA 1
ATOM 3186 C C . ALA A 1 372 ? 21.839 21.551 -18.288 1.00 6.70 792 ALA A C 1
ATOM 3187 O O . ALA A 1 372 ? 22.562 21.387 -17.298 1.00 6.83 792 ALA A O 1
ATOM 3189 N N . ILE A 1 373 ? 22.319 21.833 -19.501 1.00 7.17 793 ILE A N 1
ATOM 3190 C CA . ILE A 1 373 ? 23.724 22.217 -19.685 1.00 7.47 793 ILE A CA 1
ATOM 3191 C C . ILE A 1 373 ? 23.779 23.441 -20.583 1.00 7.63 793 ILE A C 1
ATOM 3192 O O . ILE A 1 373 ? 22.902 23.654 -21.424 1.00 8.08 793 ILE A O 1
ATOM 3197 N N . PRO A 1 374 ? 24.829 24.243 -20.431 1.00 7.54 794 PRO A N 1
ATOM 3198 C CA . PRO A 1 374 ? 25.022 25.411 -21.285 1.00 7.81 794 PRO A CA 1
ATOM 3199 C C . PRO A 1 374 ? 25.007 25.068 -22.772 1.00 8.03 794 PRO A C 1
ATOM 3200 O O . PRO A 1 374 ? 25.395 23.971 -23.186 1.00 7.88 794 PRO A O 1
ATOM 3204 N N . GLY A 1 375 ? 24.590 26.047 -23.570 1.00 7.63 795 GLY A N 1
ATOM 3205 C CA . GLY A 1 375 ? 24.533 25.922 -25.022 1.00 8.35 795 GLY A CA 1
ATOM 3206 C C . GLY A 1 375 ? 25.842 25.545 -25.688 1.00 8.20 795 GLY A C 1
ATOM 3207 O O . GLY A 1 375 ? 25.830 24.933 -26.740 1.00 8.78 795 GLY A O 1
ATOM 3208 N N . VAL A 1 376 ? 26.974 25.890 -25.076 1.00 8.11 796 VAL A N 1
ATOM 3209 C CA . VAL A 1 376 ? 28.269 25.619 -25.689 1.00 8.66 796 VAL A CA 1
ATOM 3210 C C . VAL A 1 376 ? 28.585 24.125 -25.710 1.00 8.78 796 VAL A C 1
ATOM 3211 O O . VAL A 1 376 ? 29.363 23.661 -26.551 1.00 9.38 796 VAL A O 1
ATOM 3215 N N . LEU A 1 377 ? 28.004 23.376 -24.785 1.00 8.35 797 LEU A N 1
ATOM 3216 C CA . LEU A 1 377 ? 28.281 21.963 -24.681 1.00 8.89 797 LEU A CA 1
ATOM 3217 C C . LEU A 1 377 ? 27.400 21.157 -25.622 1.00 10.28 797 LEU A C 1
ATOM 3218 O O . LEU A 1 377 ? 26.438 21.672 -26.195 1.00 10.75 797 LEU A O 1
ATOM 3223 N N . LYS A 1 378 ? 27.752 19.889 -25.755 1.00 11.18 798 LYS A N 1
ATOM 3224 C CA . LYS A 1 378 ? 27.005 18.937 -26.556 1.00 12.97 798 LYS A CA 1
ATOM 3225 C C . LYS A 1 378 ? 26.362 17.890 -25.644 1.00 13.27 798 LYS A C 1
ATOM 3226 O O . LYS A 1 378 ? 26.823 17.609 -24.536 1.00 13.88 798 LYS A O 1
ATOM 3232 N N . THR A 1 379 ? 25.292 17.297 -26.145 1.00 14.91 799 THR A N 1
ATOM 3233 C CA . THR A 1 379 ? 24.591 16.241 -25.432 1.00 15.85 799 THR A CA 1
ATOM 3234 C C . THR A 1 379 ? 24.965 14.835 -25.935 1.00 15.68 799 THR A C 1
ATOM 3235 O O . THR A 1 379 ? 24.250 13.874 -25.664 1.00 17.12 799 THR A O 1
ATOM 3239 N N . ASP A 1 380 ? 26.094 14.701 -26.633 1.00 16.55 800 ASP A N 1
ATOM 3240 C CA . ASP A 1 380 ? 26.496 13.402 -27.224 1.00 17.74 800 ASP A CA 1
ATOM 3241 C C . ASP A 1 380 ? 26.685 12.313 -26.163 1.00 17.24 800 ASP A C 1
ATOM 3242 O O . ASP A 1 380 ? 26.160 11.214 -26.295 1.00 17.21 800 ASP A O 1
ATOM 3247 N N . LYS A 1 381 ? 27.386 12.622 -25.070 1.00 16.89 801 LYS A N 1
ATOM 3248 C CA . LYS A 1 381 ? 27.601 11.616 -24.029 1.00 16.33 801 LYS A CA 1
ATOM 3249 C C . LYS A 1 381 ? 26.305 11.250 -23.292 1.00 16.34 801 LYS A C 1
ATOM 3250 O O . LYS A 1 381 ? 26.069 10.072 -22.980 1.00 17.21 801 LYS A O 1
ATOM 3256 N N . LEU A 1 382 ? 25.442 12.236 -23.072 1.00 15.96 802 LEU A N 1
ATOM 3257 C CA . LEU A 1 382 ? 24.107 11.984 -22.526 1.00 15.91 802 LEU A CA 1
ATOM 3258 C C . LEU A 1 382 ? 23.333 10.989 -23.399 1.00 17.01 802 LEU A C 1
ATOM 3259 O O . LEU A 1 382 ? 22.731 10.022 -22.895 1.00 17.08 802 LEU A O 1
ATOM 3264 N N . LYS A 1 383 ? 23.341 11.215 -24.707 1.00 18.06 803 LYS A N 1
ATOM 3265 C CA . LYS A 1 383 ? 22.608 10.341 -25.644 1.00 19.76 803 LYS A CA 1
ATOM 3266 C C . LYS A 1 383 ? 23.211 8.938 -25.733 1.00 20.61 803 LYS A C 1
ATOM 3267 O O . LYS A 1 383 ? 22.504 7.974 -26.050 1.00 20.90 803 LYS A O 1
ATOM 3273 N N . GLU A 1 384 ? 24.506 8.815 -25.451 1.00 21.83 804 GLU A N 1
ATOM 3274 C CA . GLU A 1 384 ? 25.195 7.522 -25.523 1.00 22.76 804 GLU A CA 1
ATOM 3275 C C . GLU A 1 384 ? 24.808 6.634 -24.350 1.00 23.36 804 GLU A C 1
ATOM 3276 O O . GLU A 1 384 ? 25.000 5.411 -24.396 1.00 24.15 804 GLU A O 1
ATOM 3278 N N . SER A 1 385 ? 24.272 7.235 -23.287 1.00 23.79 805 SER A N 1
ATOM 3279 C CA . SER A 1 385 ? 23.869 6.471 -22.117 1.00 23.88 805 SER A CA 1
ATOM 3280 C C . SER A 1 385 ? 22.753 5.486 -22.440 1.00 24.44 805 SER A C 1
ATOM 3281 O O . SER A 1 385 ? 21.782 5.830 -23.119 1.00 24.30 805 SER A O 1
ATOM 3284 N N . VAL A 1 386 ? 22.869 4.282 -21.888 1.00 24.72 806 VAL A N 1
ATOM 3285 C CA . VAL A 1 386 ? 21.802 3.288 -22.010 1.00 25.13 806 VAL A CA 1
ATOM 3286 C C . VAL A 1 386 ? 20.529 3.706 -21.269 1.00 24.63 806 VAL A C 1
ATOM 3287 O O . VAL A 1 386 ? 19.490 3.105 -21.480 1.00 25.78 806 VAL A O 1
ATOM 3291 N N . SER A 1 387 ? 20.612 4.726 -20.407 1.00 23.29 807 SER A N 1
ATOM 3292 C CA . SER A 1 387 ? 19.491 5.134 -19.542 1.00 22.43 807 SER A CA 1
ATOM 3293 C C . SER A 1 387 ? 18.766 6.417 -19.962 1.00 21.28 807 SER A C 1
ATOM 3294 O O . SER A 1 387 ? 17.844 6.865 -19.266 1.00 20.27 807 SER A O 1
ATOM 3297 N N A SER A 1 388 ? 19.156 6.987 -21.101 0.50 21.36 808 SER A N 1
ATOM 3298 N N B SER A 1 388 ? 19.157 6.979 -21.104 0.50 20.85 808 SER A N 1
ATOM 3299 C CA A SER A 1 388 ? 18.639 8.286 -21.533 0.50 21.57 808 SER A CA 1
ATOM 3300 C CA B SER A 1 388 ? 18.662 8.281 -21.540 0.50 20.62 808 SER A CA 1
ATOM 3301 C C A SER A 1 388 ? 17.650 8.217 -22.694 0.50 21.48 808 SER A C 1
ATOM 3302 C C B SER A 1 388 ? 17.648 8.216 -22.684 0.50 20.97 808 SER A C 1
ATOM 3303 O O A SER A 1 388 ? 17.246 9.252 -23.211 0.50 20.92 808 SER A O 1
ATOM 3304 O O B SER A 1 388 ? 17.227 9.254 -23.181 0.50 20.29 808 SER A O 1
ATOM 3309 N N . SER A 1 389 ? 17.234 7.012 -23.084 1.00 21.70 809 SER A N 1
ATOM 3310 C CA . SER A 1 389 ? 16.401 6.844 -24.295 1.00 22.07 809 SER A CA 1
ATOM 3311 C C . SER A 1 389 ? 15.014 7.515 -24.258 1.00 21.77 809 SER A C 1
ATOM 3312 O O . SER A 1 389 ? 14.418 7.784 -25.311 1.00 22.88 809 SER A O 1
ATOM 3315 N N . ARG A 1 390 ? 14.484 7.765 -23.063 1.00 20.70 810 ARG A N 1
ATOM 3316 C CA . ARG A 1 390 ? 13.144 8.336 -22.923 1.00 20.35 810 ARG A CA 1
ATOM 3317 C C . ARG A 1 390 ? 13.165 9.810 -22.490 1.00 19.23 810 ARG A C 1
ATOM 3318 O O . ARG A 1 390 ? 12.134 10.374 -22.114 1.00 21.06 810 ARG A O 1
ATOM 3326 N N . ILE A 1 391 ? 14.341 10.425 -22.537 1.00 17.62 811 ILE A N 1
ATOM 3327 C CA . ILE A 1 391 ? 14.485 11.840 -22.198 1.00 16.63 811 ILE A CA 1
ATOM 3328 C C . ILE A 1 391 ? 14.206 12.698 -23.442 1.00 15.24 811 ILE A C 1
ATOM 3329 O O . ILE A 1 391 ? 14.743 12.421 -24.524 1.00 16.61 811 ILE A O 1
ATOM 3334 N N . GLN A 1 392 ? 13.336 13.698 -23.320 1.00 13.65 812 GLN A N 1
ATOM 3335 C CA . GLN A 1 392 ? 13.216 14.753 -24.352 1.00 13.60 812 GLN A CA 1
ATOM 3336 C C . GLN A 1 392 ? 14.296 15.806 -24.110 1.00 12.66 812 GLN A C 1
ATOM 3337 O O . GLN A 1 392 ? 14.243 16.521 -23.117 1.00 13.03 812 GLN A O 1
ATOM 3343 N N . ILE A 1 393 ? 15.271 15.862 -25.015 1.00 12.70 813 ILE A N 1
ATOM 3344 C CA . ILE A 1 393 ? 16.340 16.851 -24.963 1.00 13.46 813 ILE A CA 1
ATOM 3345 C C . ILE A 1 393 ? 15.874 18.026 -25.795 1.00 13.62 813 ILE A C 1
ATOM 3346 O O . ILE A 1 393 ? 15.612 17.864 -27.003 1.00 16.15 813 ILE A O 1
ATOM 3351 N N . LYS A 1 394 ? 15.716 19.182 -25.156 1.00 12.74 814 LYS A N 1
ATOM 3352 C CA . LYS A 1 394 ? 15.086 20.347 -25.744 1.00 13.37 814 LYS A CA 1
ATOM 3353 C C . LYS A 1 394 ? 15.985 21.571 -25.659 1.00 11.74 814 LYS A C 1
ATOM 3354 O O . LYS A 1 394 ? 16.520 21.886 -24.601 1.00 11.55 814 LYS A O 1
ATOM 3360 N N . GLU A 1 395 ? 16.088 22.288 -26.773 1.00 11.42 815 GLU A N 1
ATOM 3361 C CA . GLU A 1 395 ? 16.775 23.574 -26.775 1.00 11.60 815 GLU A CA 1
ATOM 3362 C C . GLU A 1 395 ? 16.029 24.558 -25.894 1.00 10.93 815 GLU A C 1
ATOM 3363 O O . GLU A 1 395 ? 14.794 24.623 -25.904 1.00 11.66 815 GLU A O 1
ATOM 3369 N N . ILE A 1 396 ? 16.771 25.363 -25.145 1.00 10.58 816 ILE A N 1
ATOM 3370 C CA . ILE A 1 396 ? 16.145 26.348 -24.261 1.00 10.09 816 ILE A CA 1
ATOM 3371 C C . ILE A 1 396 ? 15.362 27.396 -25.044 1.00 10.33 816 ILE A C 1
ATOM 3372 O O . ILE A 1 396 ? 14.485 28.058 -24.495 1.00 10.50 816 ILE A O 1
ATOM 3377 N N . THR A 1 397 ? 15.737 27.563 -26.317 1.00 11.12 817 THR A N 1
ATOM 3378 C CA . THR A 1 397 ? 15.104 28.484 -27.241 1.00 12.01 817 THR A CA 1
ATOM 3379 C C . THR A 1 397 ? 13.825 27.948 -27.874 1.00 11.95 817 THR A C 1
ATOM 3380 O O . THR A 1 397 ? 13.192 28.634 -28.663 1.00 13.61 817 THR A O 1
ATOM 3384 N N . SER A 1 398 ? 13.443 26.727 -27.512 1.00 11.92 818 SER A N 1
ATOM 3385 C CA . SER A 1 398 ? 12.209 26.089 -27.994 1.00 12.80 818 SER A CA 1
ATOM 3386 C C . SER A 1 398 ? 11.002 26.882 -27.539 1.00 12.74 818 SER A C 1
ATOM 3387 O O . SER A 1 398 ? 11.019 27.482 -26.458 1.00 12.43 818 SER A O 1
ATOM 3390 N N . PRO A 1 399 ? 9.915 26.855 -28.332 1.00 14.06 819 PRO A N 1
ATOM 3391 C CA . PRO A 1 399 ? 8.712 27.573 -27.907 1.00 14.67 819 PRO A CA 1
ATOM 3392 C C . PRO A 1 399 ? 8.155 27.125 -26.550 1.00 14.18 819 PRO A C 1
ATOM 3393 O O . PRO A 1 399 ? 7.561 27.932 -25.834 1.00 15.04 819 PRO A O 1
ATOM 3397 N N . GLU A 1 400 ? 8.378 25.866 -26.200 1.00 13.81 820 GLU A N 1
ATOM 3398 C CA . GLU A 1 400 ? 7.924 25.326 -24.925 1.00 14.36 820 GLU A CA 1
ATOM 3399 C C . GLU A 1 400 ? 8.503 26.064 -23.721 1.00 13.51 820 GLU A C 1
ATOM 3400 O O . GLU A 1 400 ? 7.950 26.004 -22.630 1.00 13.97 820 GLU A O 1
ATOM 3406 N N . PHE A 1 401 ? 9.639 26.737 -23.896 1.00 12.49 821 PHE A N 1
ATOM 3407 C CA . PHE A 1 401 ? 10.290 27.419 -22.785 1.00 13.02 821 PHE A CA 1
ATOM 3408 C C . PHE A 1 401 ? 10.213 28.927 -22.890 1.00 13.98 821 PHE A C 1
ATOM 3409 O O . PHE A 1 401 ? 10.885 29.626 -22.121 1.00 14.18 821 PHE A O 1
ATOM 3417 N N . SER A 1 402 ? 9.411 29.442 -23.823 1.00 14.94 822 SER A N 1
ATOM 3418 C CA . SER A 1 402 ? 9.440 30.875 -24.127 1.00 16.60 822 SER A CA 1
ATOM 3419 C C . SER A 1 402 ? 8.844 31.754 -23.040 1.00 15.89 822 SER A C 1
ATOM 3420 O O . SER A 1 402 ? 9.211 32.928 -22.931 1.00 17.93 822 SER A O 1
ATOM 3423 N N . SER A 1 403 ? 7.948 31.194 -22.221 1.00 15.05 823 SER A N 1
ATOM 3424 C CA . SER A 1 403 ? 7.293 31.955 -21.162 1.00 13.65 823 SER A CA 1
ATOM 3425 C C . SER A 1 403 ? 7.026 31.057 -19.969 1.00 12.86 823 SER A C 1
ATOM 3426 O O . SER A 1 403 ? 7.076 29.840 -20.061 1.00 12.46 823 SER A O 1
ATOM 3429 N N . THR A 1 404 ? 6.690 31.680 -18.851 1.00 12.57 824 THR A N 1
ATOM 3430 C CA . THR A 1 404 ? 6.300 30.950 -17.645 1.00 12.50 824 THR A CA 1
ATOM 3431 C C . THR A 1 404 ? 5.173 29.956 -17.933 1.00 12.88 824 THR A C 1
ATOM 3432 O O . THR A 1 404 ? 5.255 28.773 -17.579 1.00 12.22 824 THR A O 1
ATOM 3436 N N A GLN A 1 405 ? 4.122 30.458 -18.587 0.50 13.08 825 GLN A N 1
ATOM 3437 N N B GLN A 1 405 ? 4.115 30.429 -18.585 0.50 13.16 825 GLN A N 1
ATOM 3438 C CA A GLN A 1 405 ? 2.953 29.653 -18.929 0.50 13.62 825 GLN A CA 1
ATOM 3439 C CA B GLN A 1 405 ? 2.965 29.575 -18.840 0.50 13.74 825 GLN A CA 1
ATOM 3440 C C A GLN A 1 405 ? 3.324 28.476 -19.807 0.50 13.20 825 GLN A C 1
ATOM 3441 C C B GLN A 1 405 ? 3.308 28.455 -19.818 0.50 13.28 825 GLN A C 1
ATOM 3442 O O A GLN A 1 405 ? 2.904 27.347 -19.554 0.50 13.42 825 GLN A O 1
ATOM 3443 O O B GLN A 1 405 ? 2.866 27.324 -19.627 0.50 13.37 825 GLN A O 1
ATOM 3454 N N . ALA A 1 406 ? 4.099 28.745 -20.854 1.00 12.61 826 ALA A N 1
ATOM 3455 C CA . ALA A 1 406 ? 4.512 27.701 -21.791 1.00 12.93 826 ALA A CA 1
ATOM 3456 C C . ALA A 1 406 ? 5.306 26.605 -21.095 1.00 12.42 826 ALA A C 1
ATOM 3457 O O . ALA A 1 406 ? 5.125 25.415 -21.380 1.00 12.75 826 ALA A O 1
ATOM 3459 N N . ARG A 1 407 ? 6.189 26.990 -20.172 1.00 11.51 827 ARG A N 1
ATOM 3460 C CA . ARG A 1 407 ? 7.005 26.013 -19.455 1.00 11.59 827 ARG A CA 1
ATOM 3461 C C . ARG A 1 407 ? 6.129 25.052 -18.666 1.00 12.49 827 ARG A C 1
ATOM 3462 O O . ARG A 1 407 ? 6.298 23.840 -18.739 1.00 12.97 827 ARG A O 1
ATOM 3470 N N . LYS A 1 408 ? 5.183 25.586 -17.912 1.00 13.86 828 LYS A N 1
ATOM 3471 C CA . LYS A 1 408 ? 4.286 24.712 -17.154 1.00 15.50 828 LYS A CA 1
ATOM 3472 C C . LYS A 1 408 ? 3.421 23.840 -18.034 1.00 16.31 828 LYS A C 1
ATOM 3473 O O . LYS A 1 408 ? 3.231 22.665 -17.752 1.00 17.08 828 LYS A O 1
ATOM 3479 N N . GLU A 1 409 ? 2.895 24.398 -19.112 1.00 16.33 829 GLU A N 1
ATOM 3480 C CA . GLU A 1 409 ? 2.055 23.598 -19.991 1.00 17.39 829 GLU A CA 1
ATOM 3481 C C . GLU A 1 409 ? 2.800 22.432 -20.625 1.00 16.77 829 GLU A C 1
ATOM 3482 O O . GLU A 1 409 ? 2.264 21.333 -20.759 1.00 18.32 829 GLU A O 1
ATOM 3488 N N . TYR A 1 410 ? 4.059 22.656 -20.977 1.00 15.46 830 TYR A N 1
ATOM 3489 C CA . TYR A 1 410 ? 4.873 21.587 -21.520 1.00 14.73 830 TYR A CA 1
ATOM 3490 C C . TYR A 1 410 ? 5.258 20.575 -20.439 1.00 14.45 830 TYR A C 1
ATOM 3491 O O . TYR A 1 410 ? 5.062 19.365 -20.589 1.00 15.06 830 TYR A O 1
ATOM 3500 N N . LEU A 1 411 ? 5.826 21.075 -19.348 1.00 13.85 831 LEU A N 1
ATOM 3501 C CA . LEU A 1 411 ? 6.297 20.190 -18.283 1.00 14.18 831 LEU A CA 1
ATOM 3502 C C . LEU A 1 411 ? 5.164 19.374 -17.689 1.00 14.55 831 LEU A C 1
ATOM 3503 O O . LEU A 1 411 ? 5.353 18.211 -17.359 1.00 14.93 831 LEU A O 1
ATOM 3508 N N . ASN A 1 412 ? 3.990 19.979 -17.561 1.00 14.95 832 ASN A N 1
ATOM 3509 C CA . ASN A 1 412 ? 2.855 19.293 -16.936 1.00 15.72 832 ASN A CA 1
ATOM 3510 C C . ASN A 1 412 ? 2.371 18.104 -17.724 1.00 16.89 832 ASN A C 1
ATOM 3511 O O . ASN A 1 412 ? 1.767 17.205 -17.135 1.00 18.15 832 ASN A O 1
ATOM 3516 N N . LYS A 1 413 ? 2.624 18.071 -19.029 1.00 18.15 833 LYS A N 1
ATOM 3517 C CA . LYS A 1 413 ? 2.261 16.889 -19.816 1.00 20.25 833 LYS A CA 1
ATOM 3518 C C . LYS A 1 413 ? 3.216 15.688 -19.618 1.00 18.54 833 LYS A C 1
ATOM 3519 O O . LYS A 1 413 ? 2.855 14.541 -19.906 1.00 20.33 833 LYS A O 1
ATOM 3525 N N . LEU A 1 414 ? 4.428 15.945 -19.112 1.00 16.65 834 LEU A N 1
ATOM 3526 C CA . LEU A 1 414 ? 5.419 14.896 -18.927 1.00 15.50 834 LEU A CA 1
ATOM 3527 C C . LEU A 1 414 ? 5.641 14.543 -17.460 1.00 14.33 834 LEU A C 1
ATOM 3528 O O . LEU A 1 414 ? 6.146 13.449 -17.146 1.00 15.98 834 LEU A O 1
ATOM 3533 N N . TYR A 1 415 ? 5.314 15.486 -16.570 1.00 12.27 835 TYR A N 1
ATOM 3534 C CA . TYR A 1 415 ? 5.453 15.299 -15.130 1.00 11.86 835 TYR A CA 1
ATOM 3535 C C . TYR A 1 415 ? 4.061 15.420 -14.527 1.00 11.72 835 TYR A C 1
ATOM 3536 O O . TYR A 1 415 ? 3.528 16.518 -14.421 1.00 12.79 835 TYR A O 1
ATOM 3545 N N . PRO A 1 416 ? 3.431 14.287 -14.169 1.00 13.32 836 PRO A N 1
ATOM 3546 C CA . PRO A 1 416 ? 2.075 14.379 -13.641 1.00 13.68 836 PRO A CA 1
ATOM 3547 C C . PRO A 1 416 ? 2.010 14.998 -12.253 1.00 12.94 836 PRO A C 1
ATOM 3548 O O . PRO A 1 416 ? 2.961 14.929 -11.464 1.00 12.50 836 PRO A O 1
ATOM 3552 N N . MET A 1 417 ? 0.879 15.606 -11.942 1.00 12.74 837 MET A N 1
ATOM 3553 C CA . MET A 1 417 ? 0.634 16.102 -10.611 1.00 12.63 837 MET A CA 1
ATOM 3554 C C . MET A 1 417 ? 0.587 14.892 -9.694 1.00 12.10 837 MET A C 1
ATOM 3555 O O . MET A 1 417 ? -0.069 13.899 -10.021 1.00 14.64 837 MET A O 1
ATOM 3560 N N . ASN A 1 418 ? 1.315 14.937 -8.591 1.00 9.50 838 ASN A N 1
ATOM 3561 C CA . ASN A 1 418 ? 1.387 13.784 -7.712 1.00 8.87 838 ASN A CA 1
ATOM 3562 C C . ASN A 1 418 ? 1.132 14.090 -6.242 1.00 8.06 838 ASN A C 1
ATOM 3563 O O . ASN A 1 418 ? 1.296 13.206 -5.414 1.00 8.79 838 ASN A O 1
ATOM 3568 N N . TYR A 1 419 ? 0.692 15.307 -5.925 1.00 8.52 839 TYR A N 1
ATOM 3569 C CA . TYR A 1 419 ? 0.180 15.633 -4.595 1.00 7.72 839 TYR A CA 1
ATOM 3570 C C . TYR A 1 419 ? -0.677 16.867 -4.715 1.00 8.60 839 TYR A C 1
ATOM 3571 O O . TYR A 1 419 ? -0.738 17.478 -5.790 1.00 10.50 839 TYR A O 1
ATOM 3580 N N . GLU A 1 420 ? -1.333 17.225 -3.616 1.00 8.79 840 GLU A N 1
ATOM 3581 C CA . GLU A 1 420 ? -2.142 18.440 -3.560 1.00 9.72 840 GLU A CA 1
ATOM 3582 C C . GLU A 1 420 ? -1.659 19.325 -2.429 1.00 9.15 840 GLU A C 1
ATOM 3583 O O . GLU A 1 420 ? -1.124 18.842 -1.446 1.00 9.00 840 GLU A O 1
ATOM 3589 N N . GLY A 1 421 ? -1.884 20.620 -2.585 1.00 9.97 841 GLY A N 1
ATOM 3590 C CA . GLY A 1 421 ? -1.565 21.585 -1.566 1.00 10.11 841 GLY A CA 1
ATOM 3591 C C . GLY A 1 421 ? -0.427 22.507 -1.948 1.00 9.75 841 GLY A C 1
ATOM 3592 O O . GLY A 1 421 ? 0.471 22.160 -2.722 1.00 11.02 841 GLY A O 1
ATOM 3593 N N . ASP A 1 422 ? -0.450 23.688 -1.364 1.00 9.57 842 ASP A N 1
ATOM 3594 C CA . ASP A 1 422 ? 0.547 24.703 -1.617 1.00 9.14 842 ASP A CA 1
ATOM 3595 C C . ASP A 1 422 ? 1.673 24.555 -0.589 1.00 8.33 842 ASP A C 1
ATOM 3596 O O . ASP A 1 422 ? 1.706 25.220 0.441 1.00 8.57 842 ASP A O 1
ATOM 3601 N N . ILE A 1 423 ? 2.593 23.667 -0.908 1.00 7.41 843 ILE A N 1
ATOM 3602 C CA . ILE A 1 423 ? 3.685 23.243 -0.035 1.00 6.80 843 ILE A CA 1
ATOM 3603 C C . ILE A 1 423 ? 4.670 22.535 -0.942 1.00 6.55 843 ILE A C 1
ATOM 3604 O O . ILE A 1 423 ? 4.271 22.030 -1.996 1.00 7.08 843 ILE A O 1
ATOM 3609 N N . PHE A 1 424 ? 5.953 22.471 -0.574 1.00 5.75 844 PHE A N 1
ATOM 3610 C CA . PHE A 1 424 ? 6.909 21.663 -1.335 1.00 5.73 844 PHE A CA 1
ATOM 3611 C C . PHE A 1 424 ? 6.780 20.188 -0.943 1.00 5.54 844 PHE A C 1
ATOM 3612 O O . PHE A 1 424 ? 6.844 19.855 0.233 1.00 5.93 844 PHE A O 1
ATOM 3620 N N . ALA A 1 425 ? 6.646 19.307 -1.933 1.00 5.96 845 ALA A N 1
ATOM 3621 C CA . ALA A 1 425 ? 6.736 17.874 -1.679 1.00 6.02 845 ALA A CA 1
ATOM 3622 C C . ALA A 1 425 ? 7.335 17.193 -2.889 1.00 6.32 845 ALA A C 1
ATOM 3623 O O . ALA A 1 425 ? 7.055 17.580 -4.032 1.00 6.68 845 ALA A O 1
ATOM 3625 N N . GLN A 1 426 ? 8.120 16.145 -2.627 1.00 5.95 846 GLN A N 1
ATOM 3626 C CA . GLN A 1 426 ? 8.713 15.310 -3.666 1.00 6.17 846 GLN A CA 1
ATOM 3627 C C . GLN A 1 426 ? 8.749 13.878 -3.142 1.00 6.68 846 GLN A C 1
ATOM 3628 O O . GLN A 1 426 ? 9.076 13.653 -1.985 1.00 6.77 846 GLN 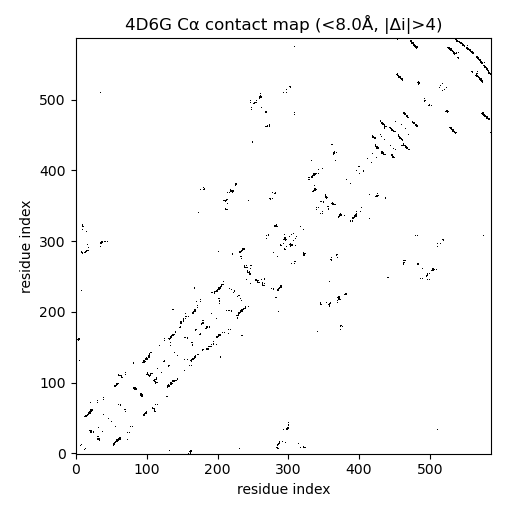A O 1
ATOM 3634 N N . LYS A 1 427 ? 8.452 12.933 -4.032 1.00 7.31 847 LYS A N 1
ATOM 3635 C CA . LYS A 1 427 ? 8.423 11.526 -3.668 1.00 8.57 847 LYS A CA 1
ATOM 3636 C C . LYS A 1 427 ? 9.588 10.796 -4.301 1.00 8.81 847 LYS A C 1
ATOM 3637 O O . LYS A 1 427 ? 9.877 11.004 -5.471 1.00 10.04 847 LYS A O 1
ATOM 3643 N N A LEU A 1 428 ? 10.216 9.923 -3.528 0.50 8.77 848 LEU A N 1
ATOM 3644 N N B LEU A 1 428 ? 10.291 9.982 -3.504 0.50 8.53 848 LEU A N 1
ATOM 3645 C CA A LEU A 1 428 ? 11.241 9.026 -4.031 0.50 10.11 848 LEU A CA 1
ATOM 3646 C CA B LEU A 1 428 ? 11.295 9.006 -3.989 0.50 9.75 848 LEU A CA 1
ATOM 3647 C C A LEU A 1 428 ? 10.935 7.676 -3.397 0.50 9.63 848 LEU A C 1
ATOM 3648 C C B LEU A 1 428 ? 10.924 7.669 -3.391 0.50 9.43 848 LEU A C 1
ATOM 3649 O O A LEU A 1 428 ? 10.821 7.589 -2.174 0.50 8.93 848 LEU A O 1
ATOM 3650 O O B LEU A 1 428 ? 10.825 7.569 -2.170 0.50 8.81 848 LEU A O 1
ATOM 3659 N N . ASP A 1 429 ? 10.755 6.642 -4.224 1.00 10.06 849 ASP A N 1
ATOM 3660 C CA . ASP A 1 429 ? 10.356 5.310 -3.773 1.00 10.72 849 ASP A CA 1
ATOM 3661 C C . ASP A 1 429 ? 9.197 5.423 -2.799 1.00 9.52 849 ASP A C 1
ATOM 3662 O O . ASP A 1 429 ? 8.148 5.917 -3.198 1.00 10.43 849 ASP A O 1
ATOM 3667 N N . ASN A 1 430 ? 9.356 4.959 -1.567 1.00 9.17 850 ASN A N 1
ATOM 3668 C CA . ASN A 1 430 ? 8.279 4.931 -0.592 1.00 9.41 850 ASN A CA 1
ATOM 3669 C C . ASN A 1 430 ? 8.353 6.101 0.389 1.00 8.27 850 ASN A C 1
ATOM 3670 O O . ASN A 1 430 ? 7.787 6.029 1.470 1.00 9.00 850 ASN A O 1
ATOM 3675 N N . ARG A 1 431 ? 9.052 7.164 0.003 1.00 7.33 851 ARG A N 1
ATOM 3676 C CA . ARG A 1 431 ? 9.299 8.296 0.871 1.00 7.11 851 ARG A CA 1
ATOM 3677 C C . ARG A 1 431 ? 8.736 9.598 0.286 1.00 7.24 851 ARG A C 1
ATOM 3678 O O . ARG A 1 431 ? 9.053 9.964 -0.836 1.00 8.29 851 ARG A O 1
ATOM 3686 N N . TRP A 1 432 ? 7.944 10.307 1.074 1.00 6.09 852 TRP A N 1
ATOM 3687 C CA . TRP A 1 432 ? 7.582 11.683 0.780 1.00 6.01 852 TRP A CA 1
ATOM 3688 C C . TRP A 1 432 ? 8.491 12.604 1.579 1.00 5.81 852 TRP A C 1
ATOM 3689 O O . TRP A 1 432 ? 8.613 12.482 2.806 1.00 6.79 852 TRP A O 1
ATOM 3700 N N . PHE A 1 433 ? 9.078 13.549 0.858 1.00 5.24 853 PHE A N 1
ATOM 3701 C CA . PHE A 1 433 ? 9.877 14.634 1.406 1.00 5.58 853 PHE A CA 1
ATOM 3702 C C . PHE A 1 433 ? 9.053 15.898 1.294 1.00 5.84 853 PHE A C 1
ATOM 3703 O O . PHE A 1 433 ? 8.573 16.201 0.210 1.00 6.89 853 PHE A O 1
ATOM 3711 N N . VAL A 1 434 ? 8.864 16.611 2.401 1.00 5.53 854 VAL A N 1
ATOM 3712 C CA . VAL A 1 434 ? 7.975 17.767 2.434 1.00 5.45 854 VAL A CA 1
ATOM 3713 C C . VAL A 1 434 ? 8.671 18.909 3.143 1.00 4.97 854 VAL A C 1
ATOM 3714 O O . VAL A 1 434 ? 9.333 18.690 4.167 1.00 5.51 854 VAL A O 1
ATOM 3718 N N . TYR A 1 435 ? 8.500 20.141 2.654 1.00 5.10 855 TYR A N 1
ATOM 3719 C CA . TYR A 1 435 ? 8.873 21.289 3.459 1.00 4.92 855 TYR A CA 1
ATOM 3720 C C . TYR A 1 435 ? 7.997 22.485 3.138 1.00 4.94 855 TYR A C 1
ATOM 3721 O O . TYR A 1 435 ? 7.440 22.610 2.053 1.00 5.22 855 TYR A O 1
ATOM 3730 N N . ASN A 1 436 ? 7.887 23.365 4.135 1.00 5.37 856 ASN A N 1
ATOM 3731 C CA . ASN A 1 436 ? 7.271 24.673 3.953 1.00 5.46 856 ASN A CA 1
ATOM 3732 C C . ASN A 1 436 ? 8.289 25.562 3.252 1.00 5.02 856 ASN A C 1
ATOM 3733 O O . ASN A 1 436 ? 9.415 25.658 3.710 1.00 5.67 856 ASN A O 1
ATOM 3738 N N . TYR A 1 437 ? 7.907 26.153 2.128 1.00 5.44 857 TYR A N 1
ATOM 3739 C CA . TYR A 1 437 ? 8.864 26.885 1.286 1.00 5.75 857 TYR A CA 1
ATOM 3740 C C . TYR A 1 437 ? 8.957 28.382 1.581 1.00 5.18 857 TYR A C 1
ATOM 3741 O O . TYR A 1 437 ? 9.693 29.072 0.910 1.00 5.85 857 TYR A O 1
ATOM 3750 N N . LYS A 1 438 ? 8.259 28.869 2.586 1.00 5.26 858 LYS A N 1
ATOM 3751 C CA . LYS A 1 438 ? 8.370 30.276 2.927 1.00 5.53 858 LYS A CA 1
ATOM 3752 C C . LYS A 1 438 ? 9.778 30.576 3.430 1.00 6.25 858 LYS A C 1
ATOM 3753 O O . LYS A 1 438 ? 10.382 29.812 4.167 1.00 8.66 858 LYS A O 1
ATOM 3759 N N . VAL A 1 439 ? 10.308 31.719 3.054 1.00 6.04 859 VAL A N 1
ATOM 3760 C CA . VAL A 1 439 ? 11.649 32.137 3.440 1.00 6.19 859 VAL A CA 1
ATOM 3761 C C . VAL A 1 439 ? 11.586 32.981 4.715 1.00 5.71 859 VAL A C 1
ATOM 3762 O O . VAL A 1 439 ? 12.263 32.695 5.713 1.00 6.02 859 VAL A O 1
ATOM 3766 N N . ASN A 1 440 ? 10.792 34.051 4.673 1.00 5.42 860 ASN A N 1
ATOM 3767 C CA . ASN A 1 440 ? 10.764 35.037 5.761 1.00 5.38 860 ASN A CA 1
ATOM 3768 C C . ASN A 1 440 ? 9.364 35.552 6.005 1.00 5.52 860 ASN A C 1
ATOM 3769 O O . ASN A 1 440 ? 9.202 36.703 6.369 1.00 6.27 860 ASN A O 1
ATOM 3774 N N . GLU A 1 441 ? 8.377 34.678 5.821 1.00 5.50 861 GLU A N 1
ATOM 3775 C CA . GLU A 1 441 ? 6.955 34.985 6.022 1.00 5.63 861 GLU A CA 1
ATOM 3776 C C . GLU A 1 441 ? 6.392 33.920 6.934 1.00 5.75 861 GLU A C 1
ATOM 3777 O O . GLU A 1 441 ? 6.585 32.728 6.683 1.00 6.59 861 GLU A O 1
ATOM 3783 N N . ASN A 1 442 ? 5.680 34.325 7.986 1.00 5.84 862 ASN A N 1
ATOM 3784 C CA . ASN A 1 442 ? 5.262 33.395 9.023 1.00 6.85 862 ASN A CA 1
ATOM 3785 C C . ASN A 1 442 ? 3.897 32.830 8.674 1.00 7.02 862 ASN A C 1
ATOM 3786 O O . ASN A 1 442 ? 2.883 33.237 9.240 1.00 8.52 862 ASN A O 1
ATOM 3791 N N . VAL A 1 443 ? 3.896 31.894 7.732 1.00 6.57 863 VAL A N 1
ATOM 3792 C CA . VAL A 1 443 ? 2.701 31.340 7.126 1.00 6.97 863 VAL A CA 1
ATOM 3793 C C . VAL A 1 443 ? 2.777 29.824 7.096 1.00 6.83 863 VAL A C 1
ATOM 3794 O O . VAL A 1 443 ? 3.724 29.254 6.580 1.00 6.94 863 VAL A O 1
ATOM 3798 N N A LYS A 1 444 ? 1.781 29.165 7.680 0.50 7.16 864 LYS A N 1
ATOM 3799 N N B LYS A 1 444 ? 1.772 29.177 7.667 0.50 7.39 864 LYS A N 1
ATOM 3800 C CA A LYS A 1 444 ? 1.697 27.708 7.630 0.50 7.77 864 LYS A CA 1
ATOM 3801 C CA B LYS A 1 444 ? 1.647 27.727 7.667 0.50 8.29 864 LYS A CA 1
ATOM 3802 C C A LYS A 1 444 ? 1.281 27.239 6.256 0.50 7.78 864 LYS A C 1
ATOM 3803 C C B LYS A 1 444 ? 1.261 27.232 6.277 0.50 7.99 864 LYS A C 1
ATOM 3804 O O A LYS A 1 444 ? 0.552 27.933 5.541 0.50 9.11 864 LYS A O 1
ATOM 3805 O O B LYS A 1 444 ? 0.537 27.922 5.556 0.50 9.24 864 LYS A O 1
ATOM 3816 N N . GLN A 1 445 ? 1.750 26.053 5.897 1.00 7.28 865 GLN A N 1
ATOM 3817 C CA . GLN A 1 445 ? 1.409 25.431 4.629 1.00 7.10 865 GLN A CA 1
ATOM 3818 C C . GLN A 1 445 ? 0.868 24.039 4.883 1.00 7.37 865 GLN A C 1
ATOM 3819 O O . GLN A 1 445 ? 1.230 23.385 5.863 1.00 7.63 865 GLN A O 1
ATOM 3825 N N . THR A 1 446 ? 0.020 23.584 3.976 1.00 7.82 866 THR A N 1
ATOM 3826 C CA . THR A 1 446 ? -0.614 22.287 4.088 1.00 8.89 866 THR A CA 1
ATOM 3827 C C . THR A 1 446 ? -0.524 21.524 2.775 1.00 8.68 866 THR A C 1
ATOM 3828 O O . THR A 1 446 ? -0.513 22.085 1.695 1.00 9.33 866 THR A O 1
ATOM 3832 N N . GLY A 1 447 ? -0.468 20.203 2.900 1.00 9.64 867 GLY A N 1
ATOM 3833 C CA . GLY A 1 447 ? -0.517 19.346 1.731 1.00 10.13 867 GLY A CA 1
ATOM 3834 C C . GLY A 1 447 ? -1.154 18.017 2.019 1.00 8.51 867 GLY A C 1
ATOM 3835 O O . GLY A 1 447 ? -1.267 17.604 3.166 1.00 8.74 867 GLY A O 1
ATOM 3836 N N . LYS A 1 448 ? -1.545 17.373 0.933 1.00 8.36 868 LYS A N 1
ATOM 3837 C CA . LYS A 1 448 ? -2.136 16.044 0.947 1.00 8.63 868 LYS A CA 1
ATOM 3838 C C . LYS A 1 448 ? -1.272 15.131 0.070 1.00 8.28 868 LYS A C 1
ATOM 3839 O O . LYS A 1 448 ? -1.141 15.351 -1.131 1.00 8.58 868 LYS A O 1
ATOM 3845 N N . LEU A 1 449 ? -0.678 14.135 0.720 1.00 7.84 869 LEU A N 1
ATOM 3846 C CA . LEU A 1 449 ? 0.215 13.167 0.105 1.00 8.03 869 LEU A CA 1
ATOM 3847 C C . LEU A 1 449 ? -0.444 11.783 0.219 1.00 8.67 869 LEU A C 1
ATOM 3848 O O . LEU A 1 449 ? -1.208 11.534 1.161 1.00 11.38 869 LEU A O 1
ATOM 3853 N N . LYS A 1 450 ? -0.134 10.881 -0.700 1.00 7.89 870 LYS A N 1
ATOM 3854 C CA . LYS A 1 450 ? -0.665 9.527 -0.642 1.00 8.23 870 LYS A CA 1
ATOM 3855 C C . LYS A 1 450 ? 0.441 8.505 -0.758 1.00 7.42 870 LYS A C 1
ATOM 3856 O O . LYS A 1 450 ? 1.410 8.701 -1.498 1.00 8.08 870 LYS A O 1
ATOM 3862 N N . PHE A 1 451 ? 0.249 7.402 -0.035 1.00 7.55 871 PHE A N 1
ATOM 3863 C CA . PHE A 1 451 ? 1.031 6.195 -0.237 1.00 8.33 871 PHE A CA 1
ATOM 3864 C C . PHE A 1 451 ? 0.007 5.156 -0.707 1.00 8.76 871 PHE A C 1
ATOM 3865 O O . PHE A 1 451 ? -0.678 4.543 0.103 1.00 8.85 871 PHE A O 1
ATOM 3873 N N . ASN A 1 452 ? -0.139 5.009 -2.018 1.00 9.17 872 ASN A N 1
ATOM 3874 C CA . ASN A 1 452 ? -1.236 4.230 -2.595 1.00 9.76 872 ASN A CA 1
ATOM 3875 C C . ASN A 1 452 ? -2.555 4.776 -2.051 1.00 10.14 872 ASN A C 1
ATOM 3876 O O . ASN A 1 452 ? -2.857 5.949 -2.314 1.00 11.00 872 ASN A O 1
ATOM 3881 N N . SER A 1 453 ? -3.333 3.998 -1.299 1.00 10.37 873 SER A N 1
ATOM 3882 C CA . SER A 1 453 ? -4.630 4.468 -0.802 1.00 11.79 873 SER A CA 1
ATOM 3883 C C . SER A 1 453 ? -4.550 5.195 0.527 1.00 11.13 873 SER A C 1
ATOM 3884 O O . SER A 1 453 ? -5.521 5.843 0.916 1.00 13.04 873 SER A O 1
ATOM 3887 N N . LEU A 1 454 ? -3.420 5.114 1.212 1.00 9.79 874 LEU A N 1
ATOM 3888 C CA . LEU A 1 454 ? -3.246 5.772 2.492 1.00 9.46 874 LEU A CA 1
ATOM 3889 C C . LEU A 1 454 ? -3.051 7.264 2.258 1.00 8.26 874 LEU A C 1
ATOM 3890 O O . LEU A 1 454 ? -2.170 7.668 1.510 1.00 9.66 874 LEU A O 1
ATOM 3895 N N . GLU A 1 455 ? -3.872 8.082 2.892 1.00 8.51 875 GLU A N 1
ATOM 3896 C CA . GLU A 1 455 ? -3.785 9.533 2.764 1.00 9.24 875 GLU A CA 1
ATOM 3897 C C . GLU A 1 455 ? -3.099 10.133 3.970 1.00 8.76 875 GLU A C 1
ATOM 3898 O O . GLU A 1 455 ? -3.413 9.771 5.107 1.00 10.48 875 GLU A O 1
ATOM 3904 N N . MET A 1 456 ? -2.161 11.041 3.714 1.00 8.22 876 MET A N 1
ATOM 3905 C CA . MET A 1 456 ? -1.416 11.735 4.755 1.00 8.55 876 MET A CA 1
ATOM 3906 C C . MET A 1 456 ? -1.490 13.217 4.474 1.00 8.89 876 MET A C 1
ATOM 3907 O O . MET A 1 456 ? -0.942 13.707 3.477 1.00 10.20 876 MET A O 1
ATOM 3912 N N . ASN A 1 457 ? -2.180 13.934 5.349 1.00 8.54 877 ASN A N 1
ATOM 3913 C CA . ASN A 1 457 ? -2.257 15.381 5.269 1.00 9.32 877 ASN A CA 1
ATOM 3914 C C . ASN A 1 457 ? -1.340 15.963 6.310 1.00 9.17 877 ASN A C 1
ATOM 3915 O O . ASN A 1 457 ? -1.289 15.486 7.443 1.00 11.04 877 ASN A O 1
ATOM 3920 N N . VAL A 1 458 ? -0.595 16.996 5.947 1.00 8.34 878 VAL A N 1
ATOM 3921 C CA . VAL A 1 458 ? 0.326 17.616 6.887 1.00 8.50 878 VAL A CA 1
ATOM 3922 C C . VAL A 1 458 ? 0.083 19.118 6.945 1.00 8.69 878 VAL A C 1
ATOM 3923 O O . VAL A 1 458 ? -0.396 19.744 5.990 1.00 9.77 878 VAL A O 1
ATOM 3927 N N A GLU A 1 459 ? 0.429 19.694 8.081 0.60 7.85 879 GLU A N 1
ATOM 3928 N N B GLU A 1 459 ? 0.402 19.692 8.102 0.40 8.17 879 GLU A N 1
ATOM 3929 C CA A GLU A 1 459 ? 0.446 21.141 8.249 0.60 8.43 879 GLU A CA 1
ATOM 3930 C CA B GLU A 1 459 ? 0.435 21.146 8.295 0.40 8.34 879 GLU A CA 1
ATOM 3931 C C A GLU A 1 459 ? 1.773 21.496 8.892 0.60 7.61 879 GLU A C 1
ATOM 3932 C C B GLU A 1 459 ? 1.787 21.495 8.899 0.40 7.77 879 GLU A C 1
ATOM 3933 O O A GLU A 1 459 ? 2.088 21.012 9.987 0.60 8.01 879 GLU A O 1
ATOM 3934 O O B GLU A 1 459 ? 2.140 20.998 9.978 0.40 8.17 879 GLU A O 1
ATOM 3945 N N . PHE A 1 460 ? 2.540 22.346 8.197 1.00 7.36 880 PHE A N 1
ATOM 3946 C CA . PHE A 1 460 ? 3.899 22.725 8.590 1.00 6.92 880 PHE A CA 1
ATOM 3947 C C . PHE A 1 460 ? 4.021 24.242 8.713 1.00 6.53 880 PHE A C 1
ATOM 3948 O O . PHE A 1 460 ? 3.627 24.979 7.801 1.00 6.54 880 PHE A O 1
ATOM 3956 N N . GLU A 1 461 ? 4.639 24.698 9.796 1.00 7.05 881 GLU A N 1
ATOM 3957 C CA . GLU A 1 461 ? 5.142 26.069 9.875 1.00 7.03 881 GLU A CA 1
ATOM 3958 C C . GLU A 1 461 ? 6.362 26.254 8.975 1.00 6.69 881 GLU A C 1
ATOM 3959 O O . GLU A 1 461 ? 6.983 25.286 8.547 1.00 6.38 881 GLU A O 1
ATOM 3965 N N . PRO A 1 462 ? 6.776 27.514 8.758 1.00 6.67 882 PRO A N 1
ATOM 3966 C CA . PRO A 1 462 ? 8.022 27.746 8.023 1.00 6.46 882 PRO A CA 1
ATOM 3967 C C . PRO A 1 462 ? 9.207 27.063 8.670 1.00 5.78 882 PRO A C 1
ATOM 3968 O O . PRO A 1 462 ? 9.217 26.791 9.878 1.00 6.52 882 PRO A O 1
ATOM 3972 N N . HIS A 1 463 ? 10.213 26.793 7.860 1.00 5.51 883 HIS A N 1
ATOM 3973 C CA . HIS A 1 463 ? 11.462 26.239 8.356 1.00 5.41 883 HIS A CA 1
ATOM 3974 C C . HIS A 1 463 ? 11.217 24.907 9.050 1.00 5.17 883 HIS A C 1
ATOM 3975 O O . HIS A 1 463 ? 11.650 24.666 10.170 1.00 5.82 883 HIS A O 1
ATOM 3982 N N . THR A 1 464 ? 10.538 24.036 8.310 1.00 5.45 884 THR A N 1
ATOM 3983 C CA . THR A 1 464 ? 10.165 22.710 8.748 1.00 5.40 884 THR A CA 1
ATOM 3984 C C . THR A 1 464 ? 10.245 21.797 7.543 1.00 5.31 884 THR A C 1
ATOM 3985 O O . THR A 1 464 ? 9.596 22.072 6.530 1.00 5.70 884 THR A O 1
ATOM 3989 N N . TYR A 1 465 ? 11.012 20.711 7.673 1.00 5.58 885 TYR A N 1
ATOM 3990 C CA . TYR A 1 465 ? 10.996 19.655 6.677 1.00 5.32 885 TYR A CA 1
ATOM 3991 C C . TYR A 1 465 ? 10.735 18.323 7.344 1.00 5.69 885 TYR A C 1
ATOM 3992 O O . TYR A 1 465 ? 11.031 18.106 8.521 1.00 6.40 885 TYR A O 1
ATOM 4001 N N . GLY A 1 466 ? 10.188 17.403 6.556 1.00 5.40 886 GLY A N 1
ATOM 4002 C CA . GLY A 1 466 ? 9.936 16.065 7.034 1.00 6.23 886 GLY A CA 1
ATOM 4003 C C . GLY A 1 466 ? 10.127 15.047 5.956 1.00 5.69 886 GLY A C 1
ATOM 4004 O O . GLY A 1 466 ? 9.995 15.337 4.768 1.00 6.69 886 GLY A O 1
ATOM 4005 N N . ILE A 1 467 ? 10.465 13.842 6.410 1.00 6.28 887 ILE A N 1
ATOM 4006 C CA . ILE A 1 467 ? 10.627 12.671 5.561 1.00 6.38 887 ILE A CA 1
ATOM 4007 C C . ILE A 1 467 ? 9.739 11.578 6.120 1.00 6.23 887 ILE A C 1
ATOM 4008 O O . ILE A 1 467 ? 9.866 11.216 7.286 1.00 7.27 887 ILE A O 1
ATOM 4013 N N . PHE A 1 468 ? 8.830 11.089 5.280 1.00 6.13 888 PHE A N 1
ATOM 4014 C CA . PHE A 1 468 ? 7.795 10.174 5.695 1.00 6.28 888 PHE A CA 1
ATOM 4015 C C . PHE A 1 468 ? 7.918 8.916 4.846 1.00 6.93 888 PHE A C 1
ATOM 4016 O O . PHE A 1 468 ? 7.684 8.988 3.639 1.00 7.35 888 PHE A O 1
ATOM 4024 N N . GLU A 1 469 ? 8.318 7.806 5.471 1.00 7.41 889 GLU A N 1
ATOM 4025 C CA . GLU A 1 469 ? 8.611 6.585 4.749 1.00 7.51 889 GLU A CA 1
ATOM 4026 C C . GLU A 1 469 ? 7.606 5.502 5.103 1.00 7.55 889 GLU A C 1
ATOM 4027 O O . GLU A 1 469 ? 7.473 5.136 6.247 1.00 8.68 889 GLU A O 1
ATOM 4033 N N . ARG A 1 470 ? 6.888 5.019 4.103 1.00 8.12 890 ARG A N 1
ATOM 4034 C CA . ARG A 1 470 ? 5.974 3.893 4.320 1.00 8.40 890 ARG A CA 1
ATOM 4035 C C . ARG A 1 470 ? 6.800 2.634 4.431 1.00 9.87 890 ARG A C 1
ATOM 4036 O O . ARG A 1 470 ? 7.467 2.248 3.478 1.00 12.79 890 ARG A O 1
ATOM 4044 N N . ILE A 1 471 ? 6.733 2.027 5.596 1.00 10.83 891 ILE A N 1
ATOM 4045 C CA . ILE A 1 471 ? 7.469 0.799 5.911 1.00 12.11 891 ILE A CA 1
ATOM 4046 C C . ILE A 1 471 ? 6.424 -0.302 6.100 1.00 12.63 891 ILE A C 1
ATOM 4047 O O . ILE A 1 471 ? 5.246 -0.038 6.306 1.00 11.18 891 ILE A O 1
ATOM 4052 N N A SER A 1 472 ? 6.869 -1.553 6.016 0.50 13.73 892 SER A N 1
ATOM 4053 N N B SER A 1 472 ? 6.832 -1.569 6.012 0.50 14.01 892 SER A N 1
ATOM 4054 C CA A SER A 1 472 ? 5.942 -2.686 6.085 0.50 14.12 892 SER A CA 1
ATOM 4055 C CA B SER A 1 472 ? 5.849 -2.667 6.146 0.50 14.68 892 SER A CA 1
ATOM 4056 C C A SER A 1 472 ? 4.973 -2.605 7.284 0.50 14.16 892 SER A C 1
ATOM 4057 C C B SER A 1 472 ? 5.000 -2.556 7.441 0.50 14.59 892 SER A C 1
ATOM 4058 O O A SER A 1 472 ? 3.796 -2.943 7.154 0.50 14.99 892 SER A O 1
ATOM 4059 O O B SER A 1 472 ? 3.813 -2.886 7.452 0.50 15.15 892 SER A O 1
ATOM 4064 N N A ASN A 1 473 ? 5.450 -2.141 8.434 0.50 13.14 893 ASN A N 1
ATOM 4065 N N B ASN A 1 473 ? 5.605 -2.062 8.514 0.50 14.04 893 ASN A N 1
ATOM 4066 C CA A ASN A 1 473 ? 4.599 -2.062 9.618 0.50 13.36 893 ASN A CA 1
ATOM 4067 C CA B ASN A 1 473 ? 4.929 -1.911 9.797 0.50 14.04 893 ASN A CA 1
ATOM 4068 C C A ASN A 1 473 ? 4.029 -0.674 9.964 0.50 12.24 893 ASN A C 1
ATOM 4069 C C B ASN A 1 473 ? 4.065 -0.660 9.975 0.50 12.70 893 ASN A C 1
ATOM 4070 O O A ASN A 1 473 ? 3.409 -0.507 11.019 0.50 12.65 893 ASN A O 1
ATOM 4071 O O B ASN A 1 473 ? 3.288 -0.569 10.929 0.50 13.28 893 ASN A O 1
ATOM 4080 N N . GLY A 1 474 ? 4.208 0.315 9.086 1.00 11.29 894 GLY A N 1
ATOM 4081 C CA . GLY A 1 474 ? 3.582 1.629 9.306 1.00 10.11 894 GLY A CA 1
ATOM 4082 C C . GLY A 1 474 ? 4.314 2.747 8.605 1.00 9.18 894 GLY A C 1
ATOM 4083 O O . GLY A 1 474 ? 4.460 2.741 7.384 1.00 8.87 894 GLY A O 1
ATOM 4084 N N . LEU A 1 475 ? 4.743 3.729 9.385 1.00 8.97 895 LEU A N 1
ATOM 4085 C CA . LEU A 1 475 ? 5.341 4.944 8.842 1.00 9.53 895 LEU A CA 1
ATOM 4086 C C . LEU A 1 475 ? 6.523 5.325 9.697 1.00 10.37 895 LEU A C 1
ATOM 4087 O O . LEU A 1 475 ? 6.398 5.434 10.920 1.00 11.87 895 LEU A O 1
ATOM 4092 N N . LYS A 1 476 ? 7.665 5.559 9.062 1.00 10.21 896 LYS A N 1
ATOM 4093 C CA . LYS A 1 476 ? 8.806 6.170 9.734 1.00 10.61 896 LYS A CA 1
ATOM 4094 C C . LYS A 1 476 ? 8.780 7.667 9.451 1.00 10.01 896 LYS A C 1
ATOM 4095 O O . LYS A 1 476 ? 8.606 8.080 8.312 1.00 10.39 896 LYS A O 1
ATOM 4101 N N . VAL A 1 477 ? 8.932 8.459 10.509 1.00 9.79 897 VAL A N 1
ATOM 4102 C CA . VAL A 1 477 ? 8.890 9.928 10.429 1.00 9.80 897 VAL A CA 1
ATOM 4103 C C . VAL A 1 477 ? 10.207 10.516 10.914 1.00 9.54 897 VAL A C 1
ATOM 4104 O O . VAL A 1 477 ? 10.689 10.189 11.989 1.00 10.60 897 VAL A O 1
ATOM 4108 N N . ASN A 1 478 ? 10.805 11.338 10.064 1.00 8.49 898 ASN A N 1
ATOM 4109 C CA . ASN A 1 478 ? 11.888 12.236 10.449 1.00 8.66 898 ASN A CA 1
ATOM 4110 C C . ASN A 1 478 ? 11.402 13.656 10.235 1.00 7.74 898 ASN A C 1
ATOM 4111 O O . ASN A 1 478 ? 10.949 13.991 9.147 1.00 10.03 898 ASN A O 1
ATOM 4116 N N . LEU A 1 479 ? 11.479 14.479 11.273 1.00 7.19 899 LEU A N 1
ATOM 4117 C CA . LEU A 1 479 ? 11.010 15.845 11.210 1.00 6.92 899 LEU A CA 1
ATOM 4118 C C . LEU A 1 479 ? 12.136 16.746 11.690 1.00 7.00 899 LEU A C 1
ATOM 4119 O O . LEU A 1 479 ? 12.836 16.422 12.662 1.00 7.99 899 LEU A O 1
ATOM 4124 N N . ASN A 1 480 ? 12.309 17.901 11.047 1.00 5.87 900 ASN A N 1
ATOM 4125 C CA . ASN A 1 480 ? 13.265 18.879 11.545 1.00 5.71 900 ASN A CA 1
ATOM 4126 C C . ASN A 1 480 ? 12.701 20.264 11.365 1.00 5.59 900 ASN A C 1
ATOM 4127 O O . ASN A 1 480 ? 12.435 20.706 10.252 1.00 6.25 900 ASN A O 1
ATOM 4132 N N . ASN A 1 481 ? 12.498 20.936 12.489 1.00 5.62 901 ASN A N 1
ATOM 4133 C CA . ASN A 1 481 ? 12.034 22.318 12.518 1.00 5.41 901 ASN A CA 1
ATOM 4134 C C . ASN A 1 481 ? 12.892 23.159 13.456 1.00 5.93 901 ASN A C 1
ATOM 4135 O O . ASN A 1 481 ? 12.451 24.170 13.998 1.00 6.41 901 ASN A O 1
ATOM 4140 N N . PHE A 1 482 ? 14.152 22.751 13.620 1.00 6.04 902 PHE A N 1
ATOM 4141 C CA . PHE A 1 482 ? 15.036 23.411 14.553 1.00 5.55 902 PHE A CA 1
ATOM 4142 C C . PHE A 1 482 ? 15.292 24.852 14.136 1.00 5.64 902 PHE A C 1
ATOM 4143 O O . PHE A 1 482 ? 15.822 25.123 13.059 1.00 6.23 902 PHE A O 1
ATOM 4151 N N . ARG A 1 483 ? 14.981 25.781 15.028 1.00 6.21 903 ARG A N 1
ATOM 4152 C CA . ARG A 1 483 ? 15.101 27.198 14.735 1.00 5.94 903 ARG A CA 1
ATOM 4153 C C . ARG A 1 483 ? 15.222 27.929 16.064 1.00 6.33 903 ARG A C 1
ATOM 4154 O O . ARG A 1 483 ? 14.260 28.035 16.818 1.00 7.37 903 ARG A O 1
ATOM 4162 N N . THR A 1 484 ? 16.423 28.401 16.375 1.00 6.18 904 THR A N 1
ATOM 4163 C CA . THR A 1 484 ? 16.651 29.147 17.602 1.00 6.11 904 THR A CA 1
ATOM 4164 C C . THR A 1 484 ? 16.244 30.611 17.408 1.00 5.98 904 THR A C 1
ATOM 4165 O O . THR A 1 484 ? 16.014 31.080 16.306 1.00 6.69 904 THR A O 1
ATOM 4169 N N . ASN A 1 485 ? 16.109 31.329 18.511 1.00 6.72 905 ASN A N 1
ATOM 4170 C CA . ASN A 1 485 ? 15.660 32.720 18.492 1.00 7.05 905 ASN A CA 1
ATOM 4171 C C . ASN A 1 485 ? 16.868 33.632 18.318 1.00 6.84 905 ASN A C 1
ATOM 4172 O O . ASN A 1 485 ? 17.739 33.675 19.186 1.00 7.52 905 ASN A O 1
ATOM 4177 N N . LYS A 1 486 ? 16.925 34.341 17.203 1.00 6.18 906 LYS A N 1
ATOM 4178 C CA . LYS A 1 486 ? 17.996 35.288 16.904 1.00 6.35 906 LYS A CA 1
ATOM 4179 C C . LYS A 1 486 ? 17.613 36.733 17.198 1.00 6.67 906 LYS A C 1
ATOM 4180 O O . LYS A 1 486 ? 18.377 37.654 16.895 1.00 7.29 906 LYS A O 1
ATOM 4186 N N . ASP A 1 487 ? 16.461 36.947 17.847 1.00 7.04 907 ASP A N 1
ATOM 4187 C CA . ASP A 1 487 ? 16.001 38.319 18.080 1.00 7.44 907 ASP A CA 1
ATOM 4188 C C . ASP A 1 487 ? 16.990 39.171 18.863 1.00 7.91 907 ASP A C 1
ATOM 4189 O O . ASP A 1 487 ? 17.037 40.386 18.677 1.00 8.38 907 ASP A O 1
ATOM 4194 N N . SER A 1 488 ? 17.753 38.562 19.761 1.00 7.96 908 SER A N 1
ATOM 4195 C CA . SER A 1 488 ? 18.711 39.338 20.543 1.00 9.77 908 SER A CA 1
ATOM 4196 C C . SER A 1 488 ? 19.677 40.133 19.671 1.00 8.98 908 SER A C 1
ATOM 4197 O O . SER A 1 488 ? 20.085 41.238 20.044 1.00 9.67 908 SER A O 1
ATOM 4200 N N . LEU A 1 489 ? 20.069 39.562 18.524 1.00 7.92 909 LEU A N 1
ATOM 4201 C CA . LEU A 1 489 ? 20.978 40.236 17.612 1.00 7.37 909 LEU A CA 1
ATOM 4202 C C . LEU A 1 489 ? 20.394 41.536 17.061 1.00 6.81 909 LEU A C 1
ATOM 4203 O O . LEU A 1 489 ? 21.127 42.431 16.634 1.00 7.76 909 LEU A O 1
ATOM 4208 N N . TRP A 1 490 ? 19.072 41.625 17.081 1.00 6.16 910 TRP A N 1
ATOM 4209 C CA . TRP A 1 490 ? 18.327 42.707 16.484 1.00 6.09 910 TRP A CA 1
ATOM 4210 C C . TRP A 1 490 ? 17.657 43.570 17.540 1.00 6.55 910 TRP A C 1
ATOM 4211 O O . TRP A 1 490 ? 16.834 44.425 17.224 1.00 7.57 910 TRP A O 1
ATOM 4222 N N . SER A 1 491 ? 18.035 43.388 18.803 1.00 6.94 911 SER A N 1
ATOM 4223 C CA . SER A 1 491 ? 17.488 44.205 19.861 1.00 9.19 911 SER A CA 1
ATOM 4224 C C . SER A 1 491 ? 17.925 45.674 19.635 1.00 8.36 911 SER A C 1
ATOM 4225 O O . SER A 1 491 ? 18.871 45.982 18.906 1.00 9.47 911 SER A O 1
ATOM 4228 N N . ASN A 1 492 ? 17.158 46.575 20.202 1.00 8.30 912 ASN A N 1
ATOM 4229 C CA . ASN A 1 492 ? 17.367 48.008 20.096 1.00 8.26 912 ASN A CA 1
ATOM 4230 C C . ASN A 1 492 ? 16.959 48.588 18.760 1.00 8.60 912 ASN A C 1
ATOM 4231 O O . ASN A 1 492 ? 17.132 49.768 18.560 1.00 10.75 912 ASN A O 1
ATOM 4236 N N . ALA A 1 493 ? 16.376 47.777 17.872 1.00 9.01 913 ALA A N 1
ATOM 4237 C CA . ALA A 1 493 ? 15.898 48.215 16.562 1.00 9.24 913 ALA A CA 1
ATOM 4238 C C . ALA A 1 493 ? 14.460 47.799 16.406 1.00 10.83 913 ALA A C 1
ATOM 4239 O O . ALA A 1 493 ? 14.171 46.613 16.317 1.00 12.61 913 ALA A O 1
ATOM 4241 N N A GLN A 1 494 ? 13.551 48.772 16.347 0.50 11.29 914 GLN A N 1
ATOM 4242 N N B GLN A 1 494 ? 13.566 48.774 16.345 0.50 11.43 914 GLN A N 1
ATOM 4243 C CA A GLN A 1 494 ? 12.115 48.460 16.210 0.50 12.25 914 GLN A CA 1
ATOM 4244 C CA B GLN A 1 494 ? 12.151 48.455 16.249 0.50 12.60 914 GLN A CA 1
ATOM 4245 C C A GLN A 1 494 ? 11.635 48.530 14.767 0.50 11.81 914 GLN A C 1
ATOM 4246 C C B GLN A 1 494 ? 11.710 48.372 14.775 0.50 11.87 914 GLN A C 1
ATOM 4247 O O A GLN A 1 494 ? 10.465 48.266 14.487 0.50 13.62 914 GLN A O 1
ATOM 4248 O O B GLN A 1 494 ? 10.686 47.746 14.478 0.50 13.70 914 GLN A O 1
ATOM 4259 N N . ASP A 1 495 ? 12.510 48.931 13.851 1.00 10.16 915 ASP A N 1
ATOM 4260 C CA . ASP A 1 495 ? 12.185 48.960 12.437 1.00 9.07 915 ASP A CA 1
ATOM 4261 C C . ASP A 1 495 ? 13.473 48.841 11.624 1.00 8.03 915 ASP A C 1
ATOM 4262 O O . ASP A 1 495 ? 14.583 48.867 12.173 1.00 7.74 915 ASP A O 1
ATOM 4267 N N . ALA A 1 496 ? 13.316 48.722 10.313 1.00 7.62 916 ALA A N 1
ATOM 4268 C CA . ALA A 1 496 ? 14.459 48.511 9.434 1.00 7.38 916 ALA A CA 1
ATOM 4269 C C . ALA A 1 496 ? 15.415 49.699 9.409 1.00 7.81 916 ALA A C 1
ATOM 4270 O O . ALA A 1 496 ? 16.623 49.510 9.309 1.00 8.42 916 ALA A O 1
ATOM 4272 N N . ASN A 1 497 ? 14.883 50.916 9.521 1.00 9.03 917 ASN A N 1
ATOM 4273 C CA . ASN A 1 497 ? 15.747 52.085 9.612 1.00 10.81 917 ASN A CA 1
ATOM 4274 C C . ASN A 1 497 ? 16.705 51.989 10.787 1.00 9.75 917 ASN A C 1
ATOM 4275 O O . ASN A 1 497 ? 17.920 52.212 10.657 1.00 10.88 917 ASN A O 1
ATOM 4280 N N . GLN A 1 498 ? 16.164 51.652 11.947 1.00 8.91 918 GLN A N 1
ATOM 4281 C CA . GLN A 1 498 ? 16.979 51.515 13.138 1.00 8.92 918 GLN A CA 1
ATOM 4282 C C . GLN A 1 498 ? 17.936 50.338 13.015 1.00 7.95 918 GLN A C 1
ATOM 4283 O O . GLN A 1 498 ? 19.088 50.404 13.451 1.00 8.73 918 GLN A O 1
ATOM 4289 N N . ALA A 1 499 ? 17.475 49.237 12.429 1.00 6.96 919 ALA A N 1
ATOM 4290 C CA . ALA A 1 499 ? 18.309 48.057 12.313 1.00 6.82 919 ALA A CA 1
ATOM 4291 C C . ALA A 1 499 ? 19.529 48.304 11.438 1.00 7.19 919 ALA A C 1
ATOM 4292 O O . ALA A 1 499 ? 20.640 47.863 11.764 1.00 7.27 919 ALA A O 1
ATOM 4294 N N A LYS A 1 500 ? 19.339 49.030 10.346 0.50 7.42 920 LYS A N 1
ATOM 4295 N N B LYS A 1 500 ? 19.337 49.031 10.343 0.50 7.52 920 LYS A N 1
ATOM 4296 C CA A LYS A 1 500 ? 20.437 49.347 9.456 0.50 8.58 920 LYS A CA 1
ATOM 4297 C CA B LYS A 1 500 ? 20.425 49.366 9.435 0.50 8.75 920 LYS A CA 1
ATOM 4298 C C A LYS A 1 500 ? 21.521 50.147 10.180 0.50 8.73 920 LYS A C 1
ATOM 4299 C C B LYS A 1 500 ? 21.516 50.156 10.168 0.50 8.82 920 LYS A C 1
ATOM 4300 O O A LYS A 1 500 ? 22.699 50.009 9.863 0.50 9.75 920 LYS A O 1
ATOM 4301 O O B LYS A 1 500 ? 22.695 50.011 9.856 0.50 9.82 920 LYS A O 1
ATOM 4312 N N . LYS A 1 501 ? 21.114 50.950 11.160 1.00 8.65 921 LYS A N 1
ATOM 4313 C CA . LYS A 1 501 ? 22.000 51.840 11.904 1.00 9.74 921 LYS A CA 1
ATOM 4314 C C . LYS A 1 501 ? 22.606 51.229 13.156 1.00 9.41 921 LYS A C 1
ATOM 4315 O O . LYS A 1 501 ? 23.351 51.916 13.836 1.00 10.54 921 LYS A O 1
ATOM 4321 N N . LEU A 1 502 ? 22.326 49.967 13.478 1.00 8.18 922 LEU A N 1
ATOM 4322 C CA . LEU A 1 502 ? 22.926 49.366 14.649 1.00 7.67 922 LEU A CA 1
ATOM 4323 C C . LEU A 1 502 ? 24.452 49.390 14.539 1.00 7.52 922 LEU A C 1
ATOM 4324 O O . LEU A 1 502 ? 25.003 49.367 13.430 1.00 7.99 922 LEU A O 1
ATOM 4329 N N . PRO A 1 503 ? 25.156 49.364 15.676 1.00 8.13 923 PRO A N 1
ATOM 4330 C CA . PRO A 1 503 ? 26.591 49.198 15.576 1.00 8.50 923 PRO A CA 1
ATOM 4331 C C . PRO A 1 503 ? 26.930 47.888 14.869 1.00 8.25 923 PRO A C 1
ATOM 4332 O O . PRO A 1 503 ? 26.227 46.884 15.047 1.00 9.15 923 PRO A O 1
ATOM 4336 N N . GLN A 1 504 ? 27.998 47.864 14.086 1.00 8.13 924 GLN A N 1
ATOM 4337 C CA . GLN A 1 504 ? 28.400 46.618 13.458 1.00 7.66 924 GLN A CA 1
ATOM 4338 C C . GLN A 1 504 ? 28.760 45.583 14.500 1.00 7.87 924 GLN A C 1
ATOM 4339 O O . GLN A 1 504 ? 29.506 45.872 15.435 1.00 8.65 924 GLN A O 1
ATOM 4345 N N . LEU A 1 505 ? 28.277 44.350 14.330 1.00 7.56 925 LEU A N 1
ATOM 4346 C CA . LEU A 1 505 ? 28.687 43.277 15.236 1.00 7.28 925 LEU A CA 1
ATOM 4347 C C . LEU A 1 505 ? 30.169 42.927 15.023 1.00 7.26 925 LEU A C 1
ATOM 4348 O O . LEU A 1 505 ? 30.864 42.671 15.992 1.00 7.63 925 LEU A O 1
ATOM 4353 N N . THR A 1 506 ? 30.611 42.966 13.770 1.00 7.10 926 THR A N 1
ATOM 4354 C CA . THR A 1 506 ? 31.967 42.632 13.303 1.00 7.21 926 THR A CA 1
ATOM 4355 C C . THR A 1 506 ? 32.188 41.125 13.279 1.00 6.71 926 THR A C 1
ATOM 4356 O O . THR A 1 506 ? 31.478 40.356 13.919 1.00 7.02 926 THR A O 1
ATOM 4360 N N . LYS A 1 507 ? 33.224 40.718 12.541 1.00 7.22 927 LYS A N 1
ATOM 4361 C CA . LYS A 1 507 ? 33.604 39.315 12.449 1.00 7.37 927 LYS A CA 1
ATOM 4362 C C . LYS A 1 507 ? 33.973 38.758 13.818 1.00 7.27 927 LYS A C 1
ATOM 4363 O O . LYS A 1 507 ? 33.469 37.725 14.247 1.00 7.69 927 LYS A O 1
ATOM 4369 N N . LYS A 1 508 ? 34.891 39.423 14.513 1.00 7.73 928 LYS A N 1
ATOM 4370 C CA . LYS A 1 508 ? 35.289 38.954 15.836 1.00 8.39 928 LYS A CA 1
ATOM 4371 C C . LYS A 1 508 ? 34.106 38.979 16.798 1.00 8.06 928 LYS A C 1
ATOM 4372 O O . LYS A 1 508 ? 33.976 38.112 17.652 1.00 8.29 928 LYS A O 1
ATOM 4378 N N . GLY A 1 509 ? 33.245 39.977 16.672 1.00 7.72 929 GLY A N 1
ATOM 4379 C CA . GLY A 1 509 ? 32.067 40.072 17.524 1.00 7.52 929 GLY A CA 1
ATOM 4380 C C . GLY A 1 509 ? 31.093 38.927 17.317 1.00 7.45 929 GLY A C 1
ATOM 4381 O O . GLY A 1 509 ? 30.492 38.440 18.273 1.00 8.36 929 GLY A O 1
ATOM 4382 N N . ALA A 1 510 ? 30.917 38.499 16.064 1.00 7.51 930 ALA A N 1
ATOM 4383 C CA . ALA A 1 510 ? 30.011 37.411 15.755 1.00 7.36 930 ALA A CA 1
ATOM 4384 C C . ALA A 1 510 ? 30.577 36.089 16.272 1.00 7.77 930 ALA A C 1
ATOM 4385 O O . ALA A 1 510 ? 29.841 35.262 16.803 1.00 8.27 930 ALA A O 1
ATOM 4387 N N . ILE A 1 511 ? 31.887 35.888 16.126 1.00 7.91 931 ILE A N 1
ATOM 4388 C CA . ILE A 1 511 ? 32.528 34.692 16.676 1.00 8.72 931 ILE A CA 1
ATOM 4389 C C . ILE A 1 511 ? 32.350 34.654 18.194 1.00 8.76 931 ILE A C 1
ATOM 4390 O O . ILE A 1 511 ? 31.994 33.625 18.767 1.00 9.44 931 ILE A O 1
ATOM 4395 N N . LYS A 1 512 ? 32.560 35.791 18.848 1.00 9.37 932 LYS A N 1
ATOM 4396 C CA . LYS A 1 512 ? 32.346 35.884 20.289 1.00 10.32 932 LYS A CA 1
ATOM 4397 C C . LYS A 1 512 ? 30.885 35.633 20.658 1.00 9.79 932 LYS A C 1
ATOM 4398 O O . LYS A 1 512 ? 30.606 34.973 21.662 1.00 10.24 932 LYS A O 1
ATOM 4404 N N . TRP A 1 513 ? 29.947 36.162 19.869 1.00 9.27 933 TRP A N 1
ATOM 4405 C CA . TRP A 1 513 ? 28.528 35.916 20.125 1.00 9.16 933 TRP A CA 1
ATOM 4406 C C . TRP A 1 513 ? 28.218 34.420 20.047 1.00 8.74 933 TRP A C 1
ATOM 4407 O O . TRP A 1 513 ? 27.481 33.879 20.882 1.00 9.57 933 TRP A O 1
ATOM 4418 N N A ILE A 1 514 ? 28.776 33.740 19.049 0.50 8.57 934 ILE A N 1
ATOM 4419 N N B ILE A 1 514 ? 28.774 33.740 19.045 0.50 8.65 934 ILE A N 1
ATOM 4420 C CA A ILE A 1 514 ? 28.600 32.295 18.960 0.50 8.58 934 ILE A CA 1
ATOM 4421 C CA B ILE A 1 514 ? 28.596 32.292 18.950 0.50 8.78 934 ILE A CA 1
ATOM 4422 C C A ILE A 1 514 ? 29.121 31.609 20.233 0.50 8.91 934 ILE A C 1
ATOM 4423 C C B ILE A 1 514 ? 29.117 31.613 20.234 0.50 8.98 934 ILE A C 1
ATOM 4424 O O A ILE A 1 514 ? 28.432 30.782 20.835 0.50 8.85 934 ILE A O 1
ATOM 4425 O O B ILE A 1 514 ? 28.422 30.800 20.847 0.50 8.88 934 ILE A O 1
ATOM 4434 N N . GLU A 1 515 ? 30.322 31.967 20.670 1.00 9.22 935 GLU A N 1
ATOM 4435 C CA . GLU A 1 515 ? 30.873 31.381 21.883 1.00 9.48 935 GLU A CA 1
ATOM 4436 C C . GLU A 1 515 ? 30.000 31.624 23.111 1.00 9.77 935 GLU A C 1
ATOM 4437 O O . GLU A 1 515 ? 29.766 30.728 23.910 1.00 11.14 935 GLU A O 1
ATOM 4443 N N . GLU A 1 516 ? 29.528 32.847 23.271 1.00 9.78 936 GLU A N 1
ATOM 4444 C CA . GLU A 1 516 ? 28.899 33.270 24.527 1.00 11.01 936 GLU A CA 1
ATOM 4445 C C . GLU A 1 516 ? 27.405 33.033 24.569 1.00 10.27 936 GLU A C 1
ATOM 4446 O O . GLU A 1 516 ? 26.831 32.938 25.655 1.00 11.98 936 GLU A O 1
ATOM 4452 N N . HIS A 1 517 ? 26.771 32.972 23.394 1.00 10.01 937 HIS A N 1
ATOM 4453 C CA . HIS A 1 517 ? 25.311 32.964 23.317 1.00 10.01 937 HIS A CA 1
ATOM 4454 C C . HIS A 1 517 ? 24.718 31.918 22.405 1.00 9.19 937 HIS A C 1
ATOM 4455 O O . HIS A 1 517 ? 23.506 31.836 22.324 1.00 9.83 937 HIS A O 1
ATOM 4462 N N . TYR A 1 518 ? 25.552 31.124 21.746 1.00 8.57 938 TYR A N 1
ATOM 4463 C CA . TYR A 1 518 ? 25.063 30.075 20.852 1.00 7.78 938 TYR A CA 1
ATOM 4464 C C . TYR A 1 518 ? 25.577 28.698 21.268 1.00 7.76 938 TYR A C 1
ATOM 4465 O O . TYR A 1 518 ? 24.787 27.769 21.420 1.00 8.20 938 TYR A O 1
ATOM 4474 N N . ILE A 1 519 ? 26.882 28.571 21.467 1.00 8.24 939 ILE A N 1
ATOM 4475 C CA . ILE A 1 519 ? 27.474 27.344 22.007 1.00 9.06 939 ILE A CA 1
ATOM 4476 C C . ILE A 1 519 ? 26.953 27.077 23.411 1.00 9.69 939 ILE A C 1
ATOM 4477 O O . ILE A 1 519 ? 26.729 25.926 23.791 1.00 11.00 939 ILE A O 1
ATOM 4482 N N . LYS A 1 520 ? 26.783 28.140 24.179 1.00 10.65 940 LYS A N 1
ATOM 4483 C CA . LYS A 1 520 ? 26.182 28.058 25.509 1.00 11.37 940 LYS A CA 1
ATOM 4484 C C . LYS A 1 520 ? 25.166 29.163 25.658 1.00 11.55 940 LYS A C 1
ATOM 4485 O O . LYS A 1 520 ? 25.124 30.119 24.863 1.00 10.97 940 LYS A O 1
ATOM 4491 N N . ASP A 1 521 ? 24.308 29.000 26.655 1.00 11.47 941 ASP A N 1
ATOM 4492 C CA . ASP A 1 521 ? 23.290 29.991 26.977 1.00 11.69 941 ASP A CA 1
ATOM 4493 C C . ASP A 1 521 ? 22.393 30.314 25.774 1.00 10.97 941 ASP A C 1
ATOM 4494 O O . ASP A 1 521 ? 21.908 31.434 25.585 1.00 11.67 941 ASP A O 1
ATOM 4499 N N . THR A 1 522 ? 22.148 29.283 24.980 1.00 10.79 942 THR A N 1
ATOM 4500 C CA . THR A 1 522 ? 21.418 29.426 23.734 1.00 10.10 942 THR A CA 1
ATOM 4501 C C . THR A 1 522 ? 20.003 29.874 24.004 1.00 9.36 942 THR A C 1
ATOM 4502 O O . THR A 1 522 ? 19.346 29.350 24.896 1.00 9.98 942 THR A O 1
ATOM 4506 N N . GLN A 1 523 ? 19.523 30.839 23.229 1.00 9.14 943 GLN A N 1
ATOM 4507 C CA . GLN A 1 523 ? 18.117 31.232 23.284 1.00 9.01 943 GLN A CA 1
ATOM 4508 C C . GLN A 1 523 ? 17.348 30.370 22.283 1.00 8.69 943 GLN A C 1
ATOM 4509 O O . GLN A 1 523 ? 17.230 30.687 21.095 1.00 8.77 943 GLN A O 1
ATOM 4515 N N . PHE A 1 524 ? 16.891 29.230 22.772 1.00 8.95 944 PHE A N 1
ATOM 4516 C CA . PHE A 1 524 ? 16.133 28.303 21.948 1.00 8.82 944 PHE A CA 1
ATOM 4517 C C . PHE A 1 524 ? 14.825 28.951 21.502 1.00 8.53 944 PHE A C 1
ATOM 4518 O O . PHE A 1 524 ? 14.276 29.820 22.177 1.00 10.13 944 PHE A O 1
ATOM 4526 N N . GLY A 1 525 ? 14.332 28.527 20.350 1.00 9.01 945 GLY A N 1
ATOM 4527 C CA . GLY A 1 525 ? 13.039 28.974 19.887 1.00 9.28 945 GLY A CA 1
ATOM 4528 C C . GLY A 1 525 ? 11.940 28.272 20.645 1.00 10.38 945 GLY A C 1
ATOM 4529 O O . GLY A 1 525 ? 12.159 27.300 21.348 1.00 13.20 945 GLY A O 1
ATOM 4530 N N . GLU A 1 526 ? 10.737 28.782 20.515 1.00 10.97 946 GLU A N 1
ATOM 4531 C CA . GLU A 1 526 ? 9.586 28.135 21.111 1.00 11.55 946 GLU A CA 1
ATOM 4532 C C . GLU A 1 526 ? 9.246 26.862 20.352 1.00 10.14 946 GLU A C 1
ATOM 4533 O O . GLU A 1 526 ? 9.408 26.759 19.131 1.00 9.93 946 GLU A O 1
ATOM 4539 N N . LYS A 1 527 ? 8.716 25.885 21.078 1.00 10.02 947 LYS A N 1
ATOM 4540 C CA . LYS A 1 527 ? 8.112 24.726 20.446 1.00 10.02 947 LYS A CA 1
ATOM 4541 C C . LYS A 1 527 ? 6.950 25.203 19.587 1.00 9.77 947 LYS A C 1
ATOM 4542 O O . LYS A 1 527 ? 6.267 26.177 19.917 1.00 11.06 947 LYS A O 1
ATOM 4548 N N . ARG A 1 528 ? 6.752 24.540 18.458 1.00 8.68 948 ARG A N 1
ATOM 4549 C CA . ARG A 1 528 ? 5.702 24.894 17.541 1.00 8.35 948 ARG A CA 1
ATOM 4550 C C . ARG A 1 528 ? 5.075 23.632 16.960 1.00 8.06 948 ARG A C 1
ATOM 4551 O O . ARG A 1 528 ? 5.700 22.559 16.951 1.00 8.20 948 ARG A O 1
ATOM 4559 N N . VA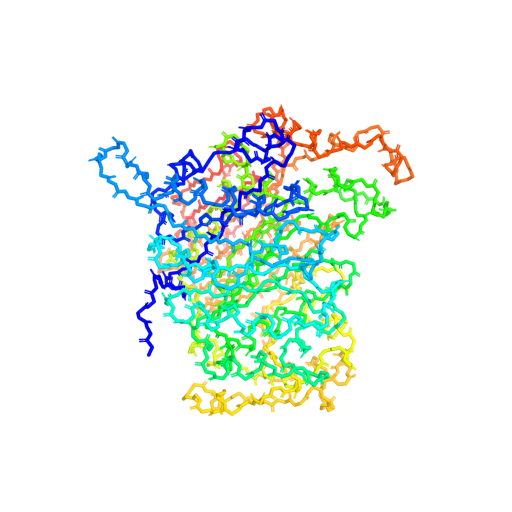L A 1 529 ? 3.841 23.761 16.487 1.00 8.80 949 VAL A N 1
ATOM 4560 C CA . VAL A 1 529 ? 3.019 22.597 16.161 1.00 8.58 949 VAL A CA 1
ATOM 4561 C C . VAL A 1 529 ? 3.145 22.156 14.714 1.00 8.08 949 VAL A C 1
ATOM 4562 O O . VAL A 1 529 ? 3.078 22.975 13.788 1.00 8.58 949 VAL A O 1
ATOM 4566 N N . THR A 1 530 ? 3.313 20.844 14.548 1.00 7.85 950 THR A N 1
ATOM 4567 C CA . THR A 1 530 ? 3.184 20.149 13.274 1.00 7.73 950 THR A CA 1
ATOM 4568 C C . THR A 1 530 ? 2.004 19.189 13.416 1.00 7.99 950 THR A C 1
ATOM 4569 O O . THR A 1 530 ? 1.862 18.524 14.446 1.00 9.05 950 THR A O 1
ATOM 4573 N N . LYS A 1 531 ? 1.151 19.120 12.393 1.00 7.87 951 LYS A N 1
ATOM 4574 C CA . LYS A 1 531 ? 0.050 18.170 12.372 1.00 8.81 951 LYS A CA 1
ATOM 4575 C C . LYS A 1 531 ? 0.215 17.212 11.215 1.00 8.41 951 LYS A C 1
ATOM 4576 O O . LYS A 1 531 ? 0.577 17.605 10.110 1.00 8.85 951 LYS A O 1
ATOM 4582 N N . ILE A 1 532 ? -0.068 15.949 11.503 1.00 8.34 952 ILE A N 1
ATOM 4583 C CA . ILE A 1 532 ? -0.060 14.873 10.514 1.00 8.49 952 ILE A CA 1
ATOM 4584 C C . ILE A 1 532 ? -1.349 14.099 10.687 1.00 8.50 952 ILE A C 1
ATOM 4585 O O . ILE A 1 532 ? -1.634 13.635 11.782 1.00 10.08 952 ILE A O 1
ATOM 4590 N N . VAL A 1 533 ? -2.128 13.982 9.623 1.00 8.77 953 VAL A N 1
ATOM 4591 C CA . VAL A 1 533 ? -3.386 13.243 9.670 1.00 9.30 953 VAL A CA 1
ATOM 4592 C C . VAL A 1 533 ? -3.285 12.077 8.697 1.00 9.37 953 VAL A C 1
ATOM 4593 O O . VAL A 1 533 ? -2.952 12.276 7.530 1.00 10.76 953 VAL A O 1
ATOM 4597 N N . LEU A 1 534 ? -3.543 10.869 9.189 1.00 8.55 954 LEU A N 1
ATOM 4598 C CA . LEU A 1 534 ? -3.566 9.678 8.342 1.00 9.00 954 LEU A CA 1
ATOM 4599 C C . LEU A 1 534 ? -4.994 9.185 8.239 1.00 9.89 954 LEU A C 1
ATOM 4600 O O . LEU A 1 534 ? -5.688 8.994 9.245 1.00 10.48 954 LEU A O 1
ATOM 4605 N N . ARG A 1 535 ? -5.439 9.013 7.008 1.00 9.81 955 ARG A N 1
ATOM 4606 C CA . ARG A 1 535 ? -6.762 8.485 6.723 1.00 10.97 955 ARG A CA 1
ATOM 4607 C C . ARG A 1 535 ? -6.626 7.158 6.021 1.00 11.14 955 ARG A C 1
ATOM 4608 O O . ARG A 1 535 ? -5.902 7.036 5.019 1.00 12.10 955 ARG A O 1
ATOM 4616 N N . GLY A 1 536 ? -7.358 6.179 6.529 1.00 11.44 956 GLY A N 1
ATOM 4617 C CA . GLY A 1 536 ? -7.324 4.811 6.004 1.00 12.59 956 GLY A CA 1
ATOM 4618 C C . GLY A 1 536 ? -6.590 3.834 6.910 1.00 12.50 956 GLY A C 1
ATOM 4619 O O . GLY A 1 536 ? -5.902 2.935 6.439 1.00 14.84 956 GLY A O 1
ATOM 4620 N N . ILE A 1 537 ? -6.815 3.969 8.213 1.00 13.51 957 ILE A N 1
ATOM 4621 C CA . ILE A 1 537 ? -6.125 3.268 9.286 1.00 14.81 957 ILE A CA 1
ATOM 4622 C C . ILE A 1 537 ? -7.100 2.367 10.039 1.00 15.07 957 ILE A C 1
ATOM 4623 O O . ILE A 1 537 ? -8.205 2.779 10.354 1.00 16.20 957 ILE A O 1
ATOM 4628 N N . ASP A 1 538 ? -6.659 1.160 10.360 1.00 14.79 958 ASP A N 1
ATOM 4629 C CA . ASP A 1 538 ? -7.526 0.141 10.981 1.00 15.86 958 ASP A CA 1
ATOM 4630 C C . ASP A 1 538 ? -7.799 0.433 12.460 1.00 16.52 958 ASP A C 1
ATOM 4631 O O . ASP A 1 538 ? -8.969 0.477 12.888 1.00 17.36 958 ASP A O 1
ATOM 4636 N N . LYS A 1 539 ? -6.735 0.598 13.230 1.00 17.58 959 LYS A N 1
ATOM 4637 C CA . LYS A 1 539 ? -6.820 0.815 14.673 1.00 18.41 959 LYS A CA 1
ATOM 4638 C C . LYS A 1 539 ? -5.823 1.880 15.097 1.00 18.18 959 LYS A C 1
ATOM 4639 O O . LYS A 1 539 ? -4.939 2.255 14.328 1.00 17.29 959 LYS A O 1
ATOM 4645 N N . LEU A 1 540 ? -5.963 2.354 16.331 1.00 18.45 960 LEU A N 1
ATOM 4646 C CA . LEU A 1 540 ? -5.037 3.329 16.899 1.00 17.91 960 LEU A CA 1
ATOM 4647 C C . LEU A 1 540 ? -3.587 2.900 16.659 1.00 16.92 960 LEU A C 1
ATOM 4648 O O . LEU A 1 540 ? -3.186 1.827 17.104 1.00 16.13 960 LEU A O 1
ATOM 4653 N N . PRO A 1 541 ? -2.789 3.723 15.947 1.00 15.84 961 PRO A N 1
ATOM 4654 C CA . PRO A 1 541 ? -1.389 3.364 15.789 1.00 15.57 961 PRO A CA 1
ATOM 4655 C C . PRO A 1 541 ? -0.620 3.416 17.094 1.00 15.41 961 PRO A C 1
ATOM 4656 O O . PRO A 1 541 ? -1.039 4.101 18.030 1.00 17.24 961 PRO A O 1
ATOM 4660 N N . THR A 1 542 ? 0.474 2.673 17.140 1.00 15.93 962 THR A N 1
ATOM 4661 C CA . THR A 1 542 ? 1.401 2.705 18.251 1.00 16.62 962 THR A CA 1
ATOM 4662 C C . THR A 1 542 ? 2.651 3.481 17.824 1.00 16.57 962 THR A C 1
ATOM 4663 O O . THR A 1 542 ? 3.044 3.461 16.652 1.00 15.81 962 THR A O 1
ATOM 4667 N N . ILE A 1 543 ? 3.270 4.167 18.777 1.00 16.62 963 ILE A N 1
ATOM 4668 C CA . ILE A 1 543 ? 4.496 4.909 18.500 1.00 16.56 963 ILE A CA 1
ATOM 4669 C C . ILE A 1 543 ? 5.701 4.152 19.053 1.00 16.64 963 ILE A C 1
ATOM 4670 O O . ILE A 1 543 ? 5.640 3.539 20.140 1.00 18.28 963 ILE A O 1
ATOM 4675 N N . HIS A 1 544 ? 6.792 4.205 18.305 1.00 15.51 964 HIS A N 1
ATOM 4676 C CA . HIS A 1 544 ? 7.989 3.453 18.574 1.00 15.89 964 HIS A CA 1
ATOM 4677 C C . HIS A 1 544 ? 9.203 4.298 18.286 1.00 15.40 964 HIS A C 1
ATOM 4678 O O . HIS A 1 544 ? 9.177 5.164 17.403 1.00 15.71 964 HIS A O 1
ATOM 4685 N N . SER A 1 545 ? 10.257 4.055 19.044 1.00 15.57 965 SER A N 1
ATOM 4686 C CA . SER A 1 545 ? 11.577 4.569 18.773 1.00 16.57 965 SER A CA 1
ATOM 4687 C C . SER A 1 545 ? 11.560 6.091 18.649 1.00 15.34 965 SER A C 1
ATOM 4688 O O . SER A 1 545 ? 12.139 6.657 17.714 1.00 16.61 965 SER A O 1
ATOM 4691 N N . LEU A 1 546 ? 10.882 6.740 19.588 1.00 14.35 966 LEU A N 1
ATOM 4692 C CA . LEU A 1 546 ? 10.819 8.201 19.646 1.00 13.76 966 LEU A CA 1
ATOM 4693 C C . LEU A 1 546 ? 12.118 8.783 20.193 1.00 13.42 966 LEU A C 1
ATOM 4694 O O . LEU A 1 546 ? 12.554 8.407 21.292 1.00 14.63 966 LEU A O 1
ATOM 4699 N N . SER A 1 547 ? 12.749 9.677 19.429 1.00 12.64 967 SER A N 1
ATOM 4700 C CA . SER A 1 547 ? 13.921 10.396 19.913 1.00 12.93 967 SER A CA 1
ATOM 4701 C C . SER A 1 547 ? 14.012 11.733 19.205 1.00 12.37 967 SER A C 1
ATOM 4702 O O . SER A 1 547 ? 13.311 11.967 18.229 1.00 13.51 967 SER A O 1
ATOM 4705 N N . GLY A 1 548 ? 14.887 12.604 19.686 1.00 11.62 968 GLY A N 1
ATOM 4706 C CA . GLY A 1 548 ? 15.113 13.887 19.025 1.00 11.56 968 GLY A CA 1
ATOM 4707 C C . GLY A 1 548 ? 16.007 14.774 19.853 1.00 10.77 968 GLY A C 1
ATOM 4708 O O . GLY A 1 548 ? 16.575 14.349 20.866 1.00 12.27 968 GLY A O 1
ATOM 4709 N N . THR A 1 549 ? 16.145 16.018 19.419 1.00 9.93 969 THR A N 1
ATOM 4710 C CA . THR A 1 549 ? 16.966 16.984 20.115 1.00 9.71 969 THR A CA 1
ATOM 4711 C C . THR A 1 549 ? 16.538 17.027 21.586 1.00 10.49 969 THR A C 1
ATOM 4712 O O . THR A 1 549 ? 15.349 17.111 21.904 1.00 10.29 969 THR A O 1
ATOM 4716 N N A ASN A 1 550 ? 17.511 16.974 22.489 0.50 10.83 970 ASN A N 1
ATOM 4717 N N B ASN A 1 550 ? 17.514 16.970 22.489 0.50 11.12 970 ASN A N 1
ATOM 4718 C CA A ASN A 1 550 ? 17.202 16.944 23.911 0.50 12.32 970 ASN A CA 1
ATOM 4719 C CA B ASN A 1 550 ? 17.213 16.968 23.916 0.50 12.75 970 ASN A CA 1
ATOM 4720 C C A ASN A 1 550 ? 16.350 18.137 24.328 0.50 13.06 970 ASN A C 1
ATOM 4721 C C B ASN A 1 550 ? 16.339 18.145 24.319 0.50 13.31 970 ASN A C 1
ATOM 4722 O O A ASN A 1 550 ? 16.613 19.267 23.920 0.50 13.84 970 ASN A O 1
ATOM 4723 O O B ASN A 1 550 ? 16.589 19.277 23.906 0.50 14.04 970 ASN A O 1
ATOM 4732 N N . ASN A 1 551 ? 15.313 17.869 25.121 1.00 14.20 971 ASN A N 1
ATOM 4733 C CA . ASN A 1 551 ? 14.459 18.916 25.696 1.00 16.00 971 ASN A CA 1
ATOM 4734 C C . ASN A 1 551 ? 13.620 19.693 24.696 1.00 15.36 971 ASN A C 1
ATOM 4735 O O . ASN A 1 551 ? 13.097 20.754 25.035 1.00 19.37 971 ASN A O 1
ATOM 4740 N N . SER A 1 552 ? 13.455 19.168 23.486 1.00 12.00 972 SER A N 1
ATOM 4741 C CA . SER A 1 552 ? 12.934 19.963 22.384 1.00 10.88 972 SER A CA 1
ATOM 4742 C C . SER A 1 552 ? 11.547 19.571 21.932 1.00 10.13 972 SER A C 1
ATOM 4743 O O . SER A 1 552 ? 11.018 20.198 21.025 1.00 10.38 972 SER A O 1
ATOM 4746 N N . TYR A 1 553 ? 10.946 18.557 22.549 1.00 10.23 973 TYR A N 1
ATOM 4747 C CA . TYR A 1 553 ? 9.666 18.074 22.063 1.00 10.17 973 TYR A CA 1
ATOM 4748 C C . TYR A 1 553 ? 8.779 17.564 23.178 1.00 10.91 973 TYR A C 1
ATOM 4749 O O . TYR A 1 553 ? 9.240 16.935 24.121 1.00 11.77 973 TYR A O 1
ATOM 4758 N N . ASP A 1 554 ? 7.497 17.860 23.054 1.00 11.43 974 ASP A N 1
ATOM 4759 C CA . ASP A 1 554 ? 6.484 17.239 23.879 1.00 11.90 974 ASP A CA 1
ATOM 4760 C C . ASP A 1 554 ? 6.199 15.853 23.335 1.00 11.38 974 ASP A C 1
ATOM 4761 O O . ASP A 1 554 ? 6.521 15.527 22.207 1.00 11.65 974 ASP A O 1
ATOM 4766 N N . GLN A 1 555 ? 5.543 15.025 24.125 1.00 11.96 975 GLN A N 1
ATOM 4767 C CA . GLN A 1 555 ? 5.158 13.711 23.623 1.00 12.80 975 GLN A CA 1
ATOM 4768 C C . GLN A 1 555 ? 4.112 13.879 22.528 1.00 12.57 975 GLN A C 1
ATOM 4769 O O . GLN A 1 555 ? 3.140 14.603 22.700 1.00 13.40 975 GLN A O 1
ATOM 4775 N N . PRO A 1 556 ? 4.324 13.228 21.370 1.00 12.44 976 PRO A N 1
ATOM 4776 C CA . PRO A 1 556 ? 3.312 13.369 20.344 1.00 11.95 976 PRO A CA 1
ATOM 4777 C C . PRO A 1 556 ? 1.948 12.913 20.828 1.00 11.13 976 PRO A C 1
ATOM 4778 O O . PRO A 1 556 ? 1.837 11.943 21.609 1.00 12.06 976 PRO A O 1
ATOM 4782 N N A SER A 1 557 ? 0.921 13.628 20.367 0.50 10.36 977 SER A N 1
ATOM 4783 N N B SER A 1 557 ? 0.922 13.585 20.349 0.50 10.95 977 SER A N 1
ATOM 4784 C CA A SER A 1 557 ? -0.491 13.325 20.646 0.50 10.69 977 SER A CA 1
ATOM 4785 C CA B SER A 1 557 ? -0.419 13.212 20.718 0.50 11.67 977 SER A CA 1
ATOM 4786 C C A SER A 1 557 ? -1.059 12.490 19.524 0.50 10.80 977 SER A C 1
ATOM 4787 C C B SER A 1 557 ? -1.097 12.520 19.562 0.50 11.35 977 SER A C 1
ATOM 4788 O O A SER A 1 557 ? -0.949 12.876 18.369 0.50 11.86 977 SER A O 1
ATOM 4789 O O B SER A 1 557 ? -1.098 13.029 18.447 0.50 12.58 977 SER A O 1
ATOM 4794 N N . LEU A 1 558 ? -1.678 11.357 19.843 1.00 11.23 978 LEU A N 1
ATOM 4795 C CA . LEU A 1 558 ? -2.355 10.529 18.840 1.00 13.26 978 LEU A CA 1
ATOM 4796 C C . LEU A 1 558 ? -3.829 10.508 19.191 1.00 13.39 978 LEU A C 1
ATOM 4797 O O . LEU A 1 558 ? -4.212 10.133 20.305 1.00 14.98 978 LEU A O 1
ATOM 4802 N N . ASN A 1 559 ? -4.660 10.942 18.257 1.00 13.44 979 ASN A N 1
ATOM 4803 C CA . ASN A 1 559 ? -6.090 10.978 18.425 1.00 14.53 979 ASN A CA 1
ATOM 4804 C C . ASN A 1 559 ? -6.728 10.179 17.303 1.00 14.28 979 ASN A C 1
ATOM 4805 O O . ASN A 1 559 ? -6.830 10.641 16.157 1.00 13.53 979 ASN A O 1
ATOM 4810 N N . PHE A 1 560 ? -7.144 8.965 17.642 1.00 15.22 980 PHE A N 1
ATOM 4811 C CA . PHE A 1 560 ? -7.731 8.049 16.684 1.00 15.78 980 PHE A CA 1
ATOM 4812 C C . PHE A 1 560 ? -9.252 8.151 16.691 1.00 15.95 980 PHE A C 1
ATOM 4813 O O . PHE A 1 560 ? -9.873 8.125 17.759 1.00 17.41 980 PHE A O 1
ATOM 4821 N N . ASP A 1 561 ? -9.826 8.263 15.498 1.00 16.26 981 ASP A N 1
ATOM 4822 C CA . ASP A 1 561 ? -11.268 8.347 15.268 1.00 18.02 981 ASP A CA 1
ATOM 4823 C C . ASP A 1 561 ? -11.654 7.053 14.554 1.00 18.89 981 ASP A C 1
ATOM 4824 O O . ASP A 1 561 ? -11.446 6.901 13.346 1.00 18.50 981 ASP A O 1
ATOM 4829 N N . GLN A 1 562 ? -12.210 6.118 15.319 1.00 20.81 982 GLN A N 1
ATOM 4830 C CA . GLN A 1 562 ? -12.491 4.768 14.831 1.00 22.59 982 GLN A CA 1
ATOM 4831 C C . GLN A 1 562 ? -13.455 4.823 13.657 1.00 22.75 982 GLN A C 1
ATOM 4832 O O . GLN A 1 562 ? -13.238 4.181 12.632 1.00 22.24 982 GLN A O 1
ATOM 4838 N N . LYS A 1 563 ? -14.528 5.594 13.823 1.00 23.18 983 LYS A N 1
ATOM 4839 C CA . LYS A 1 563 ? -15.602 5.650 12.830 1.00 23.45 983 LYS A CA 1
ATOM 4840 C C . LYS A 1 563 ? -15.072 6.066 11.475 1.00 22.84 983 LYS A C 1
ATOM 4841 O O . LYS A 1 563 ? -15.496 5.535 10.446 1.00 23.22 983 LYS A O 1
ATOM 4843 N N . ASN A 1 564 ? -14.112 6.999 11.481 1.00 21.47 984 ASN A N 1
ATOM 4844 C CA . ASN A 1 564 ? -13.574 7.556 10.246 1.00 20.67 984 ASN A CA 1
ATOM 4845 C C . ASN A 1 564 ? -12.222 6.959 9.856 1.00 18.77 984 ASN A C 1
ATOM 4846 O O . ASN A 1 564 ? -11.602 7.427 8.911 1.00 19.10 984 ASN A O 1
ATOM 4851 N N . HIS A 1 565 ? -11.781 5.941 10.591 1.00 17.12 985 HIS A N 1
ATOM 4852 C CA . HIS A 1 565 ? -10.534 5.220 10.301 1.00 16.43 985 HIS A CA 1
ATOM 4853 C C . HIS A 1 565 ? -9.375 6.194 10.060 1.00 14.55 985 HIS A C 1
ATOM 4854 O O . HIS A 1 565 ? -8.645 6.121 9.074 1.00 14.25 985 HIS A O 1
ATOM 4861 N N . MET A 1 566 ? -9.201 7.105 11.004 1.00 13.25 986 MET A N 1
ATOM 4862 C CA . MET A 1 566 ? -8.194 8.131 10.852 1.00 12.93 986 MET A CA 1
ATOM 4863 C C . MET A 1 566 ? -7.561 8.477 12.172 1.00 12.19 986 MET A C 1
ATOM 4864 O O . MET A 1 566 ? -8.166 8.306 13.220 1.00 13.42 986 MET A O 1
ATOM 4869 N N . VAL A 1 567 ? -6.319 8.938 12.101 1.00 10.91 987 VAL A N 1
ATOM 4870 C CA . VAL A 1 567 ? -5.611 9.421 13.271 1.00 11.02 987 VAL A CA 1
ATOM 4871 C C . VAL A 1 567 ? -5.048 10.807 12.991 1.00 10.82 987 VAL A C 1
ATOM 4872 O O . VAL A 1 567 ? -4.552 11.108 11.890 1.00 10.55 987 VAL A O 1
ATOM 4876 N N . THR A 1 568 ? -5.142 11.654 14.002 1.00 10.62 988 THR A N 1
ATOM 4877 C CA . THR A 1 568 ? -4.521 12.969 13.959 1.00 10.95 988 THR A CA 1
ATOM 4878 C C . THR A 1 568 ? -3.356 12.969 14.933 1.00 10.95 988 THR A C 1
ATOM 4879 O O . THR A 1 568 ? -3.542 12.700 16.124 1.00 11.90 988 THR A O 1
ATOM 4883 N N . ILE A 1 569 ? -2.168 13.252 14.408 1.00 10.32 989 ILE A N 1
ATOM 4884 C CA . ILE A 1 569 ? -0.953 13.281 15.190 1.00 10.73 989 ILE A CA 1
ATOM 4885 C C . ILE A 1 569 ? -0.562 14.747 15.355 1.00 9.71 989 ILE A C 1
ATOM 4886 O O . ILE A 1 569 ? -0.378 15.455 14.358 1.00 10.21 989 ILE A O 1
ATOM 4891 N N . THR A 1 570 ? -0.441 15.211 16.602 1.00 9.70 990 THR A N 1
ATOM 4892 C CA . THR A 1 570 ? -0.040 16.595 16.882 1.00 9.98 990 THR A CA 1
ATOM 4893 C C . THR A 1 570 ? 1.294 16.553 17.591 1.00 9.43 990 THR A C 1
ATOM 4894 O O . THR A 1 570 ? 1.451 15.886 18.610 1.00 9.78 990 THR A O 1
ATOM 4898 N N . ILE A 1 571 ? 2.260 17.267 17.027 1.00 8.95 991 ILE A N 1
ATOM 4899 C CA . ILE A 1 571 ? 3.610 17.345 17.567 1.00 9.13 991 ILE A CA 1
ATOM 4900 C C . ILE A 1 571 ? 3.886 18.809 17.917 1.00 8.69 991 ILE A C 1
ATOM 4901 O O . ILE A 1 571 ? 3.531 19.709 17.164 1.00 9.55 991 ILE A O 1
ATOM 4906 N N . ASN A 1 572 ? 4.494 19.032 19.071 1.00 8.94 992 ASN A N 1
ATOM 4907 C CA . ASN A 1 572 ? 4.895 20.365 19.528 1.00 8.59 992 ASN A CA 1
ATOM 4908 C C . ASN A 1 572 ? 6.376 20.287 19.843 1.00 8.35 992 ASN A C 1
ATOM 4909 O O . ASN A 1 572 ? 6.761 19.601 20.789 1.00 9.21 992 ASN A O 1
ATOM 4914 N N . SER A 1 573 ? 7.207 20.946 19.029 1.00 8.31 993 SER A N 1
ATOM 4915 C CA . SER A 1 573 ? 8.629 20.690 19.044 1.00 7.86 993 SER A CA 1
ATOM 4916 C C . SER A 1 573 ? 9.401 21.822 18.400 1.00 7.65 993 SER A C 1
ATOM 4917 O O . SER A 1 573 ? 8.845 22.658 17.685 1.00 7.70 993 SER A O 1
ATOM 4920 N N . ASN A 1 574 ? 10.702 21.819 18.643 1.00 7.88 994 ASN A N 1
ATOM 4921 C CA . ASN A 1 574 ? 11.627 22.709 17.938 1.00 7.73 994 ASN A CA 1
ATOM 4922 C C . ASN A 1 574 ? 12.999 22.017 17.967 1.00 7.20 994 ASN A C 1
ATOM 4923 O O . ASN A 1 574 ? 13.749 22.091 18.936 1.00 7.76 994 ASN A O 1
ATOM 4928 N N . GLY A 1 575 ? 13.315 21.291 16.905 1.00 7.00 995 GLY A N 1
ATOM 4929 C CA . GLY A 1 575 ? 14.456 20.405 16.925 1.00 7.58 995 GLY A CA 1
ATOM 4930 C C . GLY A 1 575 ? 14.353 19.361 15.830 1.00 6.99 995 GLY A C 1
ATOM 4931 O O . GLY A 1 575 ? 13.500 19.433 14.945 1.00 7.40 995 GLY A O 1
ATOM 4932 N N A ASN A 1 576 ? 15.243 18.382 15.843 0.50 7.06 996 ASN A N 1
ATOM 4933 N N B ASN A 1 576 ? 15.263 18.389 15.889 0.50 7.23 996 ASN A N 1
ATOM 4934 C CA A ASN A 1 576 ? 14.985 17.195 15.050 0.50 7.43 996 ASN A CA 1
ATOM 4935 C CA B ASN A 1 576 ? 15.200 17.142 15.116 0.50 7.63 996 ASN A CA 1
ATOM 4936 C C A ASN A 1 576 ? 14.253 16.183 15.881 0.50 8.06 996 ASN A C 1
ATOM 4937 C C B ASN A 1 576 ? 14.305 16.156 15.887 0.50 8.17 996 ASN A C 1
ATOM 4938 O O A ASN A 1 576 ? 14.304 16.185 17.116 0.50 8.44 996 ASN A O 1
ATOM 4939 O O B ASN A 1 576 ? 14.290 16.169 17.123 0.50 8.51 996 ASN A O 1
ATOM 4948 N N . LEU A 1 577 ? 13.543 15.329 15.175 1.00 8.36 997 LEU A N 1
ATOM 4949 C CA . LEU A 1 577 ? 12.657 14.355 15.789 1.00 9.22 997 LEU A CA 1
ATOM 4950 C C . LEU A 1 577 ? 12.541 13.141 14.887 1.00 9.52 997 LEU A C 1
ATOM 4951 O O . LEU A 1 577 ? 12.492 13.277 13.652 1.00 9.48 997 LEU A O 1
ATOM 4956 N N A GLU A 1 578 ? 12.440 11.964 15.490 0.50 9.78 998 GLU A N 1
ATOM 4957 N N B GLU A 1 578 ? 12.477 11.957 15.507 0.50 10.16 998 GLU A N 1
ATOM 4958 C CA A GLU A 1 578 ? 12.210 10.760 14.731 0.50 10.29 998 GLU A CA 1
ATOM 4959 C CA B GLU A 1 578 ? 12.344 10.670 14.826 0.50 11.25 998 GLU A CA 1
ATOM 4960 C C A GLU A 1 578 ? 11.363 9.800 15.538 0.50 10.66 998 GLU A C 1
ATOM 4961 C C B GLU A 1 578 ? 11.340 9.807 15.567 0.50 11.06 998 GLU A C 1
ATOM 4962 O O A GLU A 1 578 ? 11.474 9.731 16.763 0.50 11.68 998 GLU A O 1
ATOM 4963 O O B GLU A 1 578 ? 11.354 9.776 16.798 0.50 11.85 998 GLU A O 1
ATOM 4974 N N . PHE A 1 579 ? 10.497 9.076 14.841 1.00 10.57 999 PHE A N 1
ATOM 4975 C CA . PHE A 1 579 ? 9.679 8.018 15.459 1.00 11.61 999 PHE A CA 1
ATOM 4976 C C . PHE A 1 579 ? 9.100 7.164 14.358 1.00 11.58 999 PHE A C 1
ATOM 4977 O O . PHE A 1 579 ? 9.113 7.545 13.186 1.00 11.68 999 PHE A O 1
ATOM 4985 N N . GLU A 1 580 ? 8.589 5.996 14.744 1.00 11.81 1000 GLU A N 1
ATOM 4986 C CA . GLU A 1 580 ? 7.790 5.178 13.856 1.00 12.66 1000 GLU A CA 1
ATOM 4987 C C . GLU A 1 580 ? 6.398 5.087 14.422 1.00 12.76 1000 GLU A C 1
ATOM 4988 O O . GLU A 1 580 ? 6.205 5.028 15.637 1.00 14.19 1000 GLU A O 1
ATOM 4994 N N . LEU A 1 581 ? 5.427 5.070 13.525 1.00 12.37 1001 LEU A N 1
ATOM 4995 C CA . LEU A 1 581 ? 4.060 4.722 13.850 1.00 13.35 1001 LEU A CA 1
ATOM 4996 C C . LEU A 1 581 ? 3.791 3.361 13.254 1.00 13.52 1001 LEU A C 1
ATOM 4997 O O . LEU A 1 581 ? 4.049 3.149 12.073 1.00 13.42 1001 LEU A O 1
ATOM 5002 N N . HIS A 1 582 ? 3.281 2.429 14.063 1.00 13.50 1002 HIS A N 1
ATOM 5003 C CA . HIS A 1 582 ? 2.879 1.119 13.554 1.00 13.96 1002 HIS A CA 1
ATOM 5004 C C . HIS A 1 582 ? 1.376 1.037 13.483 1.00 13.52 1002 HIS A C 1
ATOM 5005 O O . HIS A 1 582 ? 0.681 1.418 14.426 1.00 14.82 1002 HIS A O 1
ATOM 5012 N N . PHE A 1 583 ? 0.886 0.528 12.361 1.00 12.99 1003 PHE A N 1
ATOM 5013 C CA . PHE A 1 583 ? -0.538 0.423 12.085 1.00 12.54 1003 PHE A CA 1
ATOM 5014 C C . PHE A 1 583 ? -0.749 -0.449 10.880 1.00 12.79 1003 PHE A C 1
ATOM 5015 O O . PHE A 1 583 ? 0.187 -0.742 10.140 1.00 13.16 1003 PHE A O 1
ATOM 5023 N N . LEU A 1 584 ? -2.007 -0.836 10.686 1.00 13.07 1004 LEU A N 1
ATOM 5024 C CA . LEU A 1 584 ? -2.470 -1.498 9.473 1.00 13.01 1004 LEU A CA 1
ATOM 5025 C C . LEU A 1 584 ? -3.446 -0.578 8.764 1.00 12.35 1004 LEU A C 1
ATOM 5026 O O . LEU A 1 584 ? -4.086 0.265 9.393 1.00 13.76 1004 LEU A O 1
ATOM 5031 N N . GLU A 1 585 ? -3.578 -0.725 7.454 1.00 12.25 1005 GLU A N 1
ATOM 5032 C CA . GLU A 1 585 ? -4.556 0.029 6.697 1.00 13.47 1005 GLU A CA 1
ATOM 5033 C C . GLU A 1 585 ? -5.931 -0.586 6.854 1.00 15.54 1005 GLU A C 1
ATOM 5034 O O . GLU A 1 585 ? -6.072 -1.781 7.131 1.00 17.71 1005 GLU A O 1
ATOM 5040 N N . HIS A 1 586 ? -6.946 0.231 6.656 1.00 18.30 1006 HIS A N 1
ATOM 5041 C CA . HIS A 1 586 ? -8.306 -0.264 6.727 1.00 22.05 1006 HIS A CA 1
ATOM 5042 C C . HIS A 1 586 ? -8.743 -0.633 5.322 1.00 25.26 1006 HIS A C 1
ATOM 5043 O O . HIS A 1 586 ? -8.435 0.088 4.366 1.00 27.40 1006 HIS A O 1
ATOM 5050 N N . THR A 1 587 ? -9.446 -1.756 5.195 1.00 27.67 1007 THR A N 1
ATOM 5051 C CA . THR A 1 587 ? -9.878 -2.246 3.885 1.00 28.82 1007 THR A CA 1
ATOM 5052 C C . THR A 1 587 ? -11.342 -2.687 3.922 1.00 29.84 1007 THR A C 1
ATOM 5053 O O . THR A 1 587 ? -11.693 -3.665 4.592 1.00 31.85 1007 THR A O 1
#

Solvent-accessible surface area: 21730 Å² total; per-residue (Å²): 158,76,131,68,61,35,68,1,33,31,102,77,2,0,1,0,7,4,3,35,0,9,1,84,60,23,102,123,60,107,74,44,6,38,10,36,10,68,2,42,18,14,17,76,73,9,29,114,75,0,42,83,40,0,0,0,3,0,20,0,39,60,3,22,114,121,83,19,1,0,67,65,0,0,52,72,6,0,56,58,0,19,136,18,74,36,102,96,78,54,136,92,69,66,0,15,0,2,0,0,0,3,15,11,5,6,35,60,129,66,3,0,0,72,57,1,60,43,88,16,0,26,124,0,1,116,112,5,105,8,0,26,0,0,1,2,6,40,0,22,132,38,44,6,133,67,3,5,77,56,3,13,60,2,0,105,8,0,12,111,15,0,0,2,0,0,1,0,0,2,1,13,60,19,0,0,0,34,0,0,4,71,104,53,99,75,28,0,50,109,8,2,100,139,61,34,116,17,0,0,0,0,11,4,3,15,10,6,31,101,7,6,19,8,0,0,10,0,0,0,2,0,0,6,2,0,35,12,0,38,15,0,0,0,4,0,1,0,64,8,2,52,33,17,1,34,6,61,35,56,26,98,49,100,4,28,109,26,1,8,20,27,0,0,0,3,0,2,0,0,0,1,1,1,6,2,1,10,0,1,8,3,1,0,2,0,4,2,4,24,21,21,6,0,0,3,4,0,58,40,113,47,0,36,0,6,22,26,0,5,36,47,12,2,93,25,2,38,72,50,54,4,13,42,59,103,72,8,6,91,66,6,68,0,0,0,24,5,16,0,31,102,57,34,48,6,122,3,4,25,77,4,2,5,36,63,85,67,10,21,3,16,36,24,6,54,7,35,5,1,1,0,0,0,30,48,11,142,14,89,57,1,131,86,36,144,19,8,94,197,19,73,52,44,89,3,94,16,104,46,1,70,48,50,120,25,17,67,110,8,3,54,148,47,14,100,126,72,25,92,46,96,0,8,0,19,76,17,87,85,15,2,0,0,4,0,15,44,5,22,55,99,70,116,7,76,4,45,0,91,10,141,89,0,48,0,44,4,39,0,30,0,0,1,9,0,8,0,39,51,40,123,67,0,0,52,0,21,3,1,1,0,31,7,66,9,66,61,6,2,62,138,7,155,61,17,86,73,0,121,151,22,100,99,32,67,68,123,20,0,17,115,29,0,61,65,82,2,46,106,99,20,104,115,20,148,80,17,44,2,75,0,24,0,95,24,0,43,132,99,2,74,61,66,84,47,56,28,14,124,130,11,52,67,136,20,55,49,97,43,54,100,90,96,39,30,0,39,0,43,0,42,1,11,1,18,2,55,0,42,0,44,14,120,69,87,136

Radius of gyration: 23.72 Å; Cα contacts (8 Å, |Δi|>4): 1432; chains: 1; bounding box: 71×55×55 Å

B-factor: mean 15.01, std 15.4, range [3.95, 143.11]

CATH classification: 3.20.20.80 (+2 more: 3.30.2330.20, 2.60.220.10)

Secondary structure (DSSP, 8-state):
-PPPSS--SSSS-EEEEEEEB-HHHHTTT---BTTS--HHHHHHHS-TTTGGGEEEEEE-TT--SSTTHHHHHHHHHHHHHHH-B-TTT--B-PPPEEEEEEEGGG-TTT-GGGG--HHHHHHHHHH-TTEEEEEEE--TTS--TTHHHHHHHHHHHHHHHT-EEEEE---GGGHHHHHTTTTS--HHHHHHHHHGGGEEEEEE---GGG--HHHHHHHHHHHHHTTSSSEEEEEEETTHHHHTT--STT--S---S--HHHHTTTS-HHHHHHHHHHHHTTT--EEEEESHHHHTEETTEE-HHIIIIIHHHHHHHHHSPPPPHHHHHHH--EEEES-GGGTTGGGGGBTTTBSSSS-SS-S--TT-PPPEE-TTS--HHHHHSTT-TT-EEEETTSGGGSSHHHHHHHHHHHS----BSSSEEEEETTEEEEE---SS----EEEEEEETTEEEEEEE-SS-EEEEEEETTEEEEEEE------GGGGTT-SSHHHHHTSPP--HHHHHHHHHHHTSSS--PPPPEEEEEEEESBSS--EEEEEEESTT-BPPPEEEEETTTTEEEEEEEESSEEEEEEE--B--

Nearest PDB structures (foldseek):
  4d6d-assembly1_A  TM=1.002E+00  e=0.000E+00  Streptococcus pneumoniae SP3-BS71
  4d6c-assembly1_A  TM=1.002E+00  e=0.000E+00  Streptococcus pneumoniae SP3-BS71
  4d6h-assembly1_A  TM=1.002E+00  e=0.000E+00  Streptococcus pneumoniae SP3-BS71
  4d72-assembly1_A  TM=1.002E+00  e=0.000E+00  Streptococcus pneumoniae SP3-BS71
  4d6f-assembly1_A  TM=1.001E+00  e=0.000E+00  Streptococcus pneumoniae SP3-BS71

Foldseek 3Di:
DDAALADDFLLQFAEEAEFEFDQVVVVVVDQHGQQADDLLLLLLLDPPVCQSRYAYEYHDHPRPLDAPRLVVNVVVVQVVQQQDADPVVRHRDRGAYEYAQAEQNLDSVGDNSVNQDLVNVLVSLVVHSSDAAYEHEYNLVPNHPCNLVVLLSRLVSCQVRNHAYEYEEFCRVHVQLVSCQVPNNHSNVVSLVPRQLRYEYEYECQLQVQQQQLVRLQANLQCCLLSSHNAYYYEEELLLQLNFQHAFFLADDGLHNFFRLLRSQAFFLLVVLQLRVLQQQSGGRYYHYPPSCQCQHHSSDGFQSPPFHVVVSNVVSNVPGGDGSLRNLLVAAEEEEAGVVVQSRNVLCDLPFCPDRRASHTFECQNSRHHYHHNVDDSVSSVVDPRNPNYDYYYCPDPCSNDSVSVNVVSCVRRPDQWDWRWYWDDDDQKIKTAHRDRRHFDKIKIWHDRVPKIKIKIDTHSKMWIWGQDPFAIKIKIARAGFRSCVSQPPPPHSVRSSVDPHCDSVNSSVCCVPAGSPVDRGDFWDKMKMKIFFFQDFWDKADKDWDPPFWDPWDWDADNVRRMIMIIITGHTIIIIGTGTDGHD

Sequence (587 aa):
EVDKRREINNEHPLLMMMPLYANGEEFNQGKYTFWGGDTLTGKWENNIPDDLKPYTTVIQLHPDDLPKRRDGAARDFYEEHMLEEAAKYVNPKTGKNEPIPVILTVYTAGNMPYHTSAHWLSTTSSWIDKKMYQKYPNLHGIFSTESYWIWANDIENKAADYLKVSAKNGGYFIWAEQNSGSAIEKAFGKKNGKIAFQKSVDDKYWKNLIFMFKNTPAAEGNDSTTESYMKGLWLSNHTTYQWGGLMDTWKWYETGKKWKLFASGNIGKSQGDRQWLTEPESMLGEEALGVYLNGGVVYNFEHPAYTYGVNNKESLLLFSEVIKEEEFFRYVIAHPAPSKKEKVLEDTKVFIHGDYSNNKGNGKFFVNVNTDREQTPLYMMTGRYNNVIIPAIPGVLKTDKLKESVSSSSRIQIKEITSPEFSSTQQARKEYLNKLYPMNYEGDIFAQKLLDNRWFVYNYKVNENVKKQTGKLKFNSLEMNVEEFEPHTYGIFERISSNNGLKVNLNNFRTNKDSLWSNAQQDANQAKKKLPQLTKKGAIKWIIEEHYIKDTQFGEKRVTKIVLRGIDKLPTIHSLSGTNNNSYDQPSSLNFDQKNHMVTITINSNGNNLEEFELHFLEHT